Protein AF-A0A2G6PJ19-F1 (afdb_monomer_lite)

Foldseek 3Di:
DKFKWWADDDPFIKIWMWDQDWQKIKIFIDGQLDRGDIDIDGHPGSVVNVVVVVVVVVVVVVVRIDTDDRPPDDDDPAQAEQQLDDDPPVLLVLPDCVLLPQDDDPLLVVCVVLVVVLLCVFQAVVDPDADFDDALVSCQVLLVVVLSYDYPQWDWDFDADPVRTTAKIFTHRPNHTQWIFGWDNDDPVRTIFTAIDGSNADPPDGHDGGYDPVRRNRSVSRSSSHVVVSCSVVSVVSVVVVVVLVVQVVLVVVLVVVVVVLVCVLCPPVPWDWDWDDDSFWIWIWTQDPLDPDQKTKIFTAGSVCNVVCSVQVVVLNVLVVVLSVPAPFDKWKFAPDPFDDWPEEAEDDDDPVQDPDPDPVVVVVLVVLLVQLSVVCVVLVCVLCPPLPWTKYKYQASQGDCPPDVVDDDLCNVFNIWIWTQAPPNMIMTTGHDSVPVVVCSVSVSVSVVSVNVSCVSRPTDMIMDHPDD

pLDDT: mean 84.07, std 13.78, range [38.38, 98.25]

Structure (mmCIF, N/CA/C/O backbone):
data_AF-A0A2G6PJ19-F1
#
_entry.id   AF-A0A2G6PJ19-F1
#
loop_
_atom_site.group_PDB
_atom_site.id
_atom_site.type_symbol
_atom_site.label_atom_id
_atom_site.label_alt_id
_atom_site.label_comp_id
_atom_site.label_asym_id
_atom_site.label_entity_id
_atom_site.label_seq_id
_atom_site.pdbx_PDB_ins_code
_atom_site.Cartn_x
_atom_site.Cartn_y
_atom_site.Cartn_z
_atom_site.occupancy
_atom_site.B_iso_or_equiv
_atom_site.auth_seq_id
_atom_site.auth_comp_id
_atom_site.auth_asym_id
_atom_site.auth_atom_id
_atom_site.pdbx_PDB_model_num
ATOM 1 N N . MET A 1 1 ? 50.486 3.645 -20.791 1.00 79.19 1 MET A N 1
ATOM 2 C CA . MET A 1 1 ? 49.919 3.504 -19.420 1.00 79.19 1 MET A CA 1
ATOM 3 C C . MET A 1 1 ? 48.682 4.381 -19.324 1.00 79.19 1 MET A C 1
ATOM 5 O O . MET A 1 1 ? 48.772 5.512 -19.772 1.00 79.19 1 MET A O 1
ATOM 9 N N . LYS A 1 2 ? 47.572 3.916 -18.738 1.00 85.31 2 LYS A N 1
ATOM 10 C CA . LYS A 1 2 ? 46.384 4.751 -18.492 1.00 85.31 2 LYS A CA 1
ATOM 11 C C . LYS A 1 2 ? 45.758 4.419 -17.139 1.00 85.31 2 LYS A C 1
ATOM 13 O O . LYS A 1 2 ? 45.649 3.243 -16.806 1.00 85.31 2 LYS A O 1
ATOM 18 N N . VAL A 1 3 ? 45.403 5.431 -16.348 1.00 86.50 3 VAL A N 1
ATOM 19 C CA . VAL A 1 3 ? 44.789 5.271 -15.019 1.00 86.50 3 VAL A CA 1
ATOM 20 C C . VAL A 1 3 ? 43.712 6.333 -14.827 1.00 86.50 3 VAL A C 1
ATOM 22 O O . VAL A 1 3 ? 44.008 7.520 -14.947 1.00 86.50 3 VAL A O 1
ATOM 25 N N . TYR A 1 4 ? 42.495 5.906 -14.480 1.00 85.75 4 TYR A N 1
ATOM 26 C CA . TYR A 1 4 ? 41.348 6.766 -14.180 1.00 85.75 4 TYR A CA 1
ATOM 27 C C . TYR A 1 4 ? 40.921 6.591 -12.717 1.00 85.75 4 TYR A C 1
ATOM 29 O O . TYR A 1 4 ? 40.753 5.469 -12.234 1.00 85.75 4 TYR A O 1
ATOM 37 N N . LEU A 1 5 ? 40.759 7.705 -12.004 1.00 88.50 5 LEU A N 1
ATOM 38 C CA . LEU A 1 5 ? 40.429 7.741 -10.584 1.00 88.50 5 LEU A CA 1
ATOM 39 C C . LEU A 1 5 ? 39.272 8.713 -10.300 1.00 88.50 5 LEU A C 1
ATOM 41 O O . LEU A 1 5 ? 39.184 9.776 -10.914 1.00 88.50 5 LEU A O 1
ATOM 45 N N . GLU A 1 6 ? 38.452 8.414 -9.289 1.00 85.69 6 GLU A N 1
ATOM 46 C CA . GLU A 1 6 ? 37.366 9.294 -8.817 1.00 85.69 6 GLU A CA 1
ATOM 47 C C . GLU A 1 6 ? 37.488 9.642 -7.326 1.00 85.69 6 GLU A C 1
ATOM 49 O O . GLU A 1 6 ? 37.951 8.833 -6.522 1.00 85.69 6 GLU A O 1
ATOM 54 N N . SER A 1 7 ? 37.063 10.857 -6.961 1.00 84.31 7 SER A N 1
ATOM 55 C CA . SER A 1 7 ? 37.019 11.358 -5.577 1.00 84.31 7 SER A CA 1
ATOM 56 C C . SER A 1 7 ? 35.871 10.731 -4.778 1.00 84.31 7 SER A C 1
ATOM 58 O O . SER A 1 7 ? 34.736 10.671 -5.258 1.00 84.31 7 SER A O 1
ATOM 60 N N . ARG A 1 8 ? 36.147 10.321 -3.531 1.00 65.69 8 ARG A N 1
ATOM 61 C CA . ARG A 1 8 ? 35.174 9.658 -2.645 1.00 65.69 8 ARG A CA 1
ATOM 62 C C . ARG A 1 8 ? 34.341 10.611 -1.771 1.00 65.69 8 ARG A C 1
ATOM 64 O O . ARG A 1 8 ? 33.246 10.228 -1.374 1.00 65.69 8 ARG A O 1
ATOM 71 N N . ASP A 1 9 ? 34.834 11.825 -1.507 1.00 58.41 9 ASP A N 1
ATOM 72 C CA . ASP A 1 9 ? 34.352 12.680 -0.399 1.00 58.41 9 ASP A CA 1
ATOM 73 C C . ASP A 1 9 ? 33.717 14.018 -0.807 1.00 58.41 9 ASP A C 1
ATOM 75 O O . ASP A 1 9 ? 33.161 14.729 0.030 1.00 58.41 9 ASP A O 1
ATOM 79 N N . SER A 1 10 ? 33.774 14.411 -2.080 1.00 53.72 10 SER A N 1
ATOM 80 C CA . SER A 1 10 ? 33.229 15.703 -2.503 1.00 53.72 10 SER A CA 1
ATOM 81 C C . SER A 1 10 ? 31.766 15.586 -2.946 1.00 53.72 10 SER A C 1
ATOM 83 O O . SER A 1 10 ? 31.412 14.727 -3.752 1.00 53.72 10 SER A O 1
ATOM 85 N N . SER A 1 11 ? 30.914 16.506 -2.472 1.00 51.56 11 SER A N 1
ATOM 86 C CA . SER A 1 11 ? 29.518 16.668 -2.926 1.00 51.56 11 SER A CA 1
ATOM 87 C C . SER A 1 11 ? 29.397 16.827 -4.452 1.00 51.56 11 SER A C 1
ATOM 89 O O . SER A 1 11 ? 28.366 16.489 -5.029 1.00 51.56 11 SER A O 1
ATOM 91 N N . ALA A 1 12 ? 30.477 17.263 -5.109 1.00 53.56 12 ALA A N 1
ATOM 92 C CA . ALA A 1 12 ? 30.710 17.131 -6.542 1.00 53.56 12 ALA A CA 1
ATOM 93 C C . ALA A 1 12 ? 31.689 15.976 -6.815 1.00 53.56 12 ALA A C 1
ATOM 95 O O . ALA A 1 12 ? 32.847 16.030 -6.403 1.00 53.56 12 ALA A O 1
ATOM 96 N N . LYS A 1 13 ? 31.249 14.929 -7.519 1.00 71.81 13 LYS A N 1
ATOM 97 C CA . LYS A 1 13 ? 32.119 13.817 -7.930 1.00 71.81 13 LYS A CA 1
ATOM 98 C C . LYS A 1 13 ? 33.136 14.318 -8.954 1.00 71.81 13 LYS A C 1
ATOM 100 O O . LYS A 1 13 ? 32.747 14.676 -10.060 1.00 71.81 13 LYS A O 1
ATOM 105 N N . ASN A 1 14 ? 34.415 14.349 -8.597 1.00 81.81 14 ASN A N 1
ATOM 106 C CA . ASN A 1 14 ? 35.493 14.761 -9.497 1.00 81.81 14 ASN A CA 1
ATOM 107 C C . ASN A 1 14 ? 36.268 13.541 -9.998 1.00 81.81 14 ASN A C 1
ATOM 109 O O . ASN A 1 14 ? 36.499 12.608 -9.227 1.00 81.81 14 ASN A O 1
ATOM 113 N N . PHE A 1 15 ? 36.698 13.581 -11.257 1.00 86.38 15 PHE A N 1
ATOM 114 C CA . PHE A 1 15 ? 37.569 12.583 -11.865 1.00 86.38 15 PHE A CA 1
ATOM 115 C C . PHE A 1 15 ? 38.965 13.141 -12.132 1.00 86.38 15 PHE A C 1
ATOM 117 O O . PHE A 1 15 ? 39.164 14.348 -12.319 1.00 86.38 15 PHE A O 1
ATOM 124 N N . TRP A 1 16 ? 39.932 12.235 -12.161 1.00 92.12 16 TRP A N 1
ATOM 125 C CA . TRP A 1 16 ? 41.303 12.499 -12.557 1.00 92.12 16 TRP A CA 1
ATOM 126 C C . TRP A 1 16 ? 41.834 11.308 -13.348 1.00 92.12 16 TRP A C 1
ATOM 128 O O . TRP A 1 16 ? 41.719 10.165 -12.918 1.00 92.12 16 TRP A O 1
ATOM 138 N N . GLU A 1 17 ? 42.438 11.577 -14.492 1.00 88.75 17 GLU A N 1
ATOM 139 C CA . GLU A 1 17 ? 42.971 10.587 -15.411 1.00 88.75 17 GLU A CA 1
ATOM 140 C C . GLU A 1 17 ? 44.385 10.980 -15.830 1.00 88.75 17 GLU A C 1
ATOM 142 O O . GLU A 1 17 ? 44.692 12.158 -16.037 1.00 88.75 17 GLU A O 1
ATOM 147 N N . VAL A 1 18 ? 45.241 9.974 -15.969 1.00 92.06 18 VAL A N 1
ATOM 148 C CA . VAL A 1 18 ? 46.538 10.103 -16.623 1.00 92.06 18 VAL A CA 1
ATOM 149 C C . VAL A 1 18 ? 46.669 9.053 -17.707 1.00 92.06 18 VAL A C 1
ATOM 151 O O . VAL A 1 18 ? 46.424 7.872 -17.471 1.00 92.06 18 VAL A O 1
ATOM 154 N N . GLU A 1 19 ? 47.112 9.487 -18.877 1.00 90.12 19 GLU A N 1
ATOM 155 C CA . GLU A 1 19 ? 47.494 8.640 -19.993 1.00 90.12 19 GLU A CA 1
ATOM 156 C C . GLU A 1 19 ? 48.933 8.964 -20.400 1.00 90.12 19 GLU A C 1
ATOM 158 O O . GLU A 1 19 ? 49.345 10.121 -20.418 1.00 90.12 19 GLU A O 1
ATOM 163 N N . VAL A 1 20 ? 49.723 7.935 -20.685 1.00 87.12 20 VAL A N 1
ATOM 164 C CA . VAL A 1 20 ? 51.087 8.050 -21.202 1.00 87.12 20 VAL A CA 1
ATOM 165 C C . VAL A 1 20 ? 51.184 7.219 -22.468 1.00 87.12 20 VAL A C 1
ATOM 167 O O . VAL A 1 20 ? 50.984 5.997 -22.416 1.00 87.12 20 VAL A O 1
ATOM 170 N N . ILE A 1 21 ? 51.521 7.892 -23.567 1.00 84.88 21 ILE A N 1
ATOM 171 C CA . ILE A 1 21 ? 51.775 7.311 -24.886 1.00 84.88 21 ILE A CA 1
ATOM 172 C C . ILE A 1 21 ? 53.183 7.746 -25.306 1.00 84.88 21 ILE A C 1
ATOM 174 O O . ILE A 1 21 ? 53.432 8.921 -25.586 1.00 84.88 21 ILE A O 1
ATOM 178 N N . GLY A 1 22 ? 54.130 6.804 -25.309 1.00 88.81 22 GLY A N 1
ATOM 179 C CA . GLY A 1 22 ? 55.543 7.098 -25.547 1.00 88.81 22 GLY A CA 1
ATOM 180 C C . GLY A 1 22 ? 56.082 8.129 -24.548 1.00 88.81 22 GLY A C 1
ATOM 181 O O . GLY A 1 22 ? 56.040 7.927 -23.338 1.00 88.81 22 GLY A O 1
ATOM 182 N N . ARG A 1 23 ? 56.574 9.268 -25.048 1.00 88.50 23 ARG A N 1
ATOM 183 C CA . ARG A 1 23 ? 57.157 10.350 -24.227 1.00 88.50 23 ARG A CA 1
ATOM 184 C C . ARG A 1 23 ? 56.148 11.404 -23.768 1.00 88.50 23 ARG A C 1
ATOM 186 O O . ARG A 1 23 ? 56.530 12.368 -23.105 1.00 88.50 23 ARG A O 1
ATOM 193 N N . VAL A 1 24 ? 54.881 11.251 -24.140 1.00 78.56 24 VAL A N 1
ATOM 194 C CA . VAL A 1 24 ? 53.836 12.245 -23.895 1.00 78.56 24 VAL A CA 1
ATOM 195 C C . VAL A 1 24 ? 52.924 11.755 -22.779 1.00 78.56 24 VAL A C 1
ATOM 197 O O . VAL A 1 24 ? 52.386 10.652 -22.840 1.00 78.56 24 VAL A O 1
ATOM 200 N N . GLN A 1 25 ? 52.756 12.588 -21.756 1.00 91.69 25 GLN A N 1
ATOM 201 C CA . GLN A 1 25 ? 51.794 12.406 -20.677 1.00 91.69 25 GLN A CA 1
ATOM 202 C C . GLN A 1 25 ? 50.632 13.379 -20.871 1.00 91.69 25 GLN A C 1
ATOM 204 O O . GLN A 1 25 ? 50.840 14.591 -20.936 1.00 91.69 25 GLN A O 1
ATOM 209 N N . THR A 1 26 ? 49.416 12.857 -20.858 1.00 88.38 26 THR A N 1
ATOM 210 C CA . THR A 1 26 ? 48.174 13.624 -20.887 1.00 88.38 26 THR A CA 1
ATOM 211 C C . THR A 1 26 ? 47.462 13.455 -19.552 1.00 88.38 26 THR A C 1
ATOM 213 O O . THR A 1 26 ? 47.212 12.340 -19.099 1.00 88.38 26 THR A O 1
ATOM 216 N N . LEU A 1 27 ? 47.169 14.568 -18.885 1.00 90.75 27 LEU A N 1
ATOM 217 C CA . LEU A 1 27 ? 46.392 14.611 -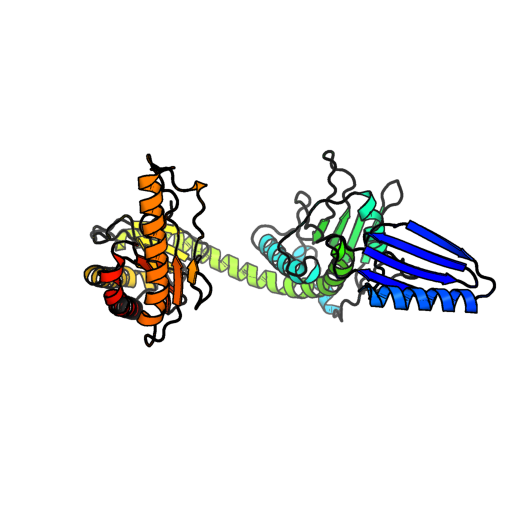17.651 1.00 90.75 27 LEU A CA 1
ATOM 218 C C . LEU A 1 27 ? 45.018 15.191 -17.941 1.00 90.75 27 LEU A C 1
ATOM 220 O O . LEU A 1 27 ? 44.934 16.308 -18.447 1.00 90.75 27 LEU A O 1
ATOM 224 N N . ARG A 1 28 ? 43.960 14.496 -17.534 1.00 89.12 28 ARG A N 1
ATOM 225 C CA . ARG A 1 28 ? 42.586 14.977 -17.663 1.00 89.12 28 ARG A CA 1
ATOM 226 C C . ARG A 1 28 ? 41.912 15.016 -16.304 1.00 89.12 28 ARG A C 1
ATOM 228 O O . ARG A 1 28 ? 42.055 14.099 -15.504 1.00 89.12 28 ARG A O 1
ATOM 235 N N . TYR A 1 29 ? 41.230 16.107 -15.988 1.00 88.19 29 TYR A N 1
ATOM 236 C CA . TYR A 1 29 ? 40.578 16.253 -14.689 1.00 88.19 29 TYR A CA 1
ATOM 237 C C . TYR A 1 29 ? 39.377 17.185 -14.755 1.00 88.19 29 TYR A C 1
ATOM 239 O O . TYR A 1 29 ? 39.366 18.169 -15.494 1.00 88.19 29 TYR A O 1
ATOM 247 N N . GLY A 1 30 ? 38.363 16.903 -13.948 1.00 81.69 30 GLY A N 1
ATOM 248 C CA . GLY A 1 30 ? 37.134 17.685 -13.940 1.00 81.69 30 GLY A CA 1
ATOM 249 C C . GLY A 1 30 ? 36.040 17.034 -13.113 1.00 81.69 30 GLY A C 1
ATOM 250 O O . GLY A 1 30 ? 36.296 16.125 -12.329 1.00 81.69 30 GLY A O 1
ATOM 251 N N . MET A 1 31 ? 34.809 17.501 -13.294 1.00 74.94 31 MET A N 1
ATOM 252 C CA . MET A 1 31 ? 33.636 16.840 -12.730 1.00 74.94 31 MET A CA 1
ATOM 253 C C . MET A 1 31 ? 33.357 15.550 -13.514 1.00 74.94 31 MET A C 1
ATOM 255 O O . MET A 1 31 ? 33.387 15.562 -14.744 1.00 74.94 31 MET A O 1
ATOM 259 N N . ALA A 1 32 ? 33.129 14.439 -12.814 1.00 64.31 32 ALA A N 1
ATOM 260 C CA . ALA A 1 32 ? 32.882 13.130 -13.414 1.00 64.31 32 ALA A CA 1
ATOM 261 C C . ALA A 1 32 ? 31.657 13.192 -14.343 1.00 64.31 32 ALA A C 1
ATOM 263 O O . ALA A 1 32 ? 30.590 13.658 -13.938 1.00 64.31 32 ALA A O 1
ATOM 264 N N . GLY A 1 33 ? 31.818 12.740 -15.591 1.00 55.84 33 GLY A N 1
ATOM 265 C CA . GLY A 1 33 ? 30.779 12.815 -16.628 1.00 55.84 33 GLY A CA 1
ATOM 266 C C . GLY A 1 33 ? 30.785 14.089 -17.491 1.00 55.84 33 GLY A C 1
ATOM 267 O O . GLY A 1 33 ? 29.838 14.297 -18.248 1.00 55.84 33 GLY A O 1
ATOM 268 N N . CYS A 1 34 ? 31.817 14.933 -17.391 1.00 60.91 34 CYS A N 1
ATOM 269 C CA . CYS A 1 34 ? 32.097 16.046 -18.308 1.00 60.91 34 CYS A CA 1
ATOM 270 C C . CYS A 1 34 ? 33.432 15.814 -19.042 1.00 60.91 34 CYS A C 1
ATOM 272 O O . CYS A 1 34 ? 34.269 15.060 -18.556 1.00 60.91 34 CYS A O 1
ATOM 274 N N . GLU A 1 35 ? 33.679 16.515 -20.157 1.00 62.06 35 GLU A N 1
ATOM 275 C CA . GLU A 1 35 ? 34.954 16.418 -20.902 1.00 62.06 35 GLU A CA 1
ATOM 276 C C . GLU A 1 35 ? 36.184 16.754 -20.036 1.00 62.06 35 GLU A C 1
ATOM 278 O O . GLU A 1 35 ? 37.251 16.163 -20.198 1.00 62.06 35 GLU A O 1
ATOM 283 N N . GLY A 1 36 ? 36.015 17.643 -19.051 1.00 79.44 36 GLY A N 1
ATOM 284 C CA . GLY A 1 36 ? 37.073 18.052 -18.129 1.00 79.44 36 GLY A CA 1
ATOM 285 C C . GLY A 1 36 ? 38.063 19.036 -18.756 1.00 79.44 36 GLY A C 1
ATOM 286 O O . GLY A 1 36 ? 37.783 19.682 -19.760 1.00 79.44 36 GLY A O 1
ATOM 287 N N . ARG A 1 37 ? 39.215 19.211 -18.106 1.00 75.81 37 ARG A N 1
ATOM 288 C CA . ARG A 1 37 ? 40.353 19.987 -18.613 1.00 75.81 37 ARG A CA 1
ATOM 289 C C . ARG A 1 37 ? 41.515 19.051 -18.878 1.00 75.81 37 ARG A C 1
ATOM 291 O O . ARG A 1 37 ? 41.789 18.178 -18.057 1.00 75.81 37 ARG A O 1
ATOM 298 N N . GLU A 1 38 ? 42.213 19.292 -19.977 1.00 89.44 38 GLU A N 1
ATOM 299 C CA . GLU A 1 38 ? 43.372 18.512 -20.391 1.00 89.44 38 GLU A CA 1
ATOM 300 C C . GLU A 1 38 ? 44.673 19.301 -20.202 1.00 89.44 38 GLU A C 1
ATOM 302 O O . GLU A 1 38 ? 44.732 20.517 -20.406 1.00 89.44 38 GLU A O 1
ATOM 307 N N . LYS A 1 39 ? 45.734 18.601 -19.801 1.00 88.88 39 LYS A N 1
ATOM 308 C CA . LYS A 1 39 ? 47.094 19.122 -19.753 1.00 88.88 39 LYS A CA 1
ATOM 309 C C . LYS A 1 39 ? 48.066 18.089 -20.301 1.00 88.88 39 LYS A C 1
ATOM 311 O O . LYS A 1 39 ? 48.255 17.036 -19.699 1.00 88.88 39 LYS A O 1
ATOM 316 N N . VAL A 1 40 ? 48.738 18.447 -21.386 1.00 91.44 40 VAL A N 1
ATOM 317 C CA . VAL A 1 40 ? 49.755 17.614 -22.030 1.00 91.44 40 VAL A CA 1
ATOM 318 C C . VAL A 1 40 ? 51.149 18.046 -21.576 1.00 91.44 40 VAL A C 1
ATOM 320 O O . VAL A 1 40 ? 51.426 19.239 -21.417 1.00 91.44 40 VAL A O 1
ATOM 323 N N . LYS A 1 41 ? 52.032 17.078 -21.335 1.00 89.31 41 LYS A N 1
ATOM 324 C CA . LYS A 1 41 ? 53.436 17.292 -20.985 1.00 89.31 41 LYS A CA 1
ATOM 325 C C . LYS A 1 41 ? 54.315 16.254 -21.674 1.00 89.31 41 LYS A C 1
ATOM 327 O O . LYS A 1 41 ? 54.100 15.057 -21.521 1.00 89.31 41 LYS A O 1
ATOM 332 N N . GLU A 1 42 ? 55.336 16.722 -22.375 1.00 90.06 42 GLU A N 1
ATOM 333 C CA . GLU A 1 42 ? 56.330 15.874 -23.031 1.00 90.06 42 GLU A CA 1
ATOM 334 C C . GLU A 1 42 ? 57.578 15.702 -22.150 1.00 90.06 42 GLU A C 1
ATOM 336 O O . GLU A 1 42 ? 57.948 16.600 -21.385 1.00 90.06 42 GLU A O 1
ATOM 341 N N . PHE A 1 43 ? 58.200 14.526 -22.225 1.00 90.88 43 PHE A N 1
ATOM 342 C CA . PHE A 1 43 ? 59.366 14.130 -21.437 1.00 90.88 43 PHE A CA 1
ATOM 343 C C . PHE A 1 43 ? 60.528 13.688 -22.335 1.00 90.88 43 PHE A C 1
ATOM 345 O O . PHE A 1 43 ? 60.360 13.367 -23.507 1.00 90.88 43 PHE A O 1
ATOM 352 N N . GLU A 1 44 ? 61.731 13.639 -21.763 1.00 79.81 44 GLU A N 1
ATOM 353 C CA . GLU A 1 44 ? 62.950 13.246 -22.484 1.00 79.81 44 GLU A CA 1
ATOM 354 C C . GLU A 1 44 ? 62.955 11.758 -22.880 1.00 79.81 44 GLU A C 1
ATOM 356 O O . GLU A 1 44 ? 63.544 11.386 -23.895 1.00 79.81 44 GLU A O 1
ATOM 361 N N . SER A 1 45 ? 62.260 10.908 -22.116 1.00 84.56 45 SER A N 1
ATOM 362 C CA . SER A 1 45 ? 62.096 9.482 -22.407 1.00 84.56 45 SER A CA 1
ATOM 363 C C . SER A 1 45 ? 60.740 8.956 -21.925 1.00 84.56 45 SER A C 1
ATOM 365 O O . SER A 1 45 ? 60.064 9.583 -21.104 1.00 84.56 45 SER A O 1
ATOM 367 N N . GLU A 1 46 ? 60.335 7.797 -22.444 1.00 87.00 46 GLU A N 1
ATOM 368 C CA . GLU A 1 46 ? 59.094 7.122 -22.044 1.00 87.00 46 GLU A CA 1
ATOM 369 C C . GLU A 1 46 ? 59.154 6.678 -20.577 1.00 87.00 46 GLU A C 1
ATOM 371 O O . GLU A 1 46 ? 58.208 6.886 -19.818 1.00 87.00 46 GLU A O 1
ATOM 376 N N . GLU A 1 47 ? 60.305 6.180 -20.124 1.00 86.62 47 GLU A N 1
ATOM 377 C CA . GLU A 1 47 ? 60.519 5.781 -18.731 1.00 86.62 47 GLU A CA 1
ATOM 378 C C . GLU A 1 47 ? 60.363 6.971 -17.773 1.00 86.62 47 GLU A C 1
ATOM 380 O O . GLU A 1 47 ? 59.815 6.830 -16.676 1.00 86.62 47 GLU A O 1
ATOM 385 N N . ALA A 1 48 ? 60.803 8.164 -18.188 1.00 84.19 48 ALA A N 1
ATOM 386 C CA . ALA A 1 48 ? 60.618 9.387 -17.415 1.00 84.19 48 ALA A CA 1
ATOM 387 C C . ALA A 1 48 ? 59.135 9.798 -17.325 1.00 84.19 48 ALA A C 1
ATOM 389 O O . ALA A 1 48 ? 58.686 10.219 -16.254 1.00 84.19 48 ALA A O 1
ATOM 390 N N . ALA A 1 49 ? 58.368 9.638 -18.410 1.00 86.62 49 ALA A N 1
ATOM 391 C CA . ALA A 1 49 ? 56.935 9.935 -18.445 1.00 86.62 49 ALA A CA 1
ATOM 392 C C . ALA A 1 49 ? 56.120 8.975 -17.558 1.00 86.62 49 ALA A C 1
ATOM 394 O O . ALA A 1 49 ? 55.261 9.419 -16.788 1.00 86.62 49 ALA A O 1
ATOM 395 N N . VAL A 1 50 ? 56.429 7.674 -17.611 1.00 88.62 50 VAL A N 1
ATOM 396 C CA . VAL A 1 50 ? 55.788 6.641 -16.779 1.00 88.62 50 VAL A CA 1
ATOM 397 C C . VAL A 1 50 ? 56.089 6.869 -15.298 1.00 88.62 50 VAL A C 1
ATOM 399 O O . VAL A 1 50 ? 55.167 6.911 -14.484 1.00 88.62 50 VAL A O 1
ATOM 402 N N . LYS A 1 51 ? 57.352 7.129 -14.936 1.00 90.38 51 LYS A N 1
ATOM 403 C CA . LYS A 1 51 ? 57.745 7.372 -13.538 1.00 90.38 51 LYS A CA 1
ATOM 404 C C . LYS A 1 51 ? 57.060 8.606 -12.935 1.00 90.38 51 LYS A C 1
ATOM 406 O O . LYS A 1 51 ? 56.696 8.605 -11.756 1.00 90.38 51 LYS A O 1
ATOM 411 N N . ASP A 1 52 ? 56.871 9.669 -13.721 1.00 90.44 52 ASP A N 1
ATOM 412 C CA . ASP A 1 52 ? 56.112 10.847 -13.279 1.00 90.44 52 ASP A CA 1
ATOM 413 C C . ASP A 1 52 ? 54.612 10.533 -13.134 1.00 90.44 52 ASP A C 1
ATOM 415 O O . ASP A 1 52 ? 53.997 10.948 -12.148 1.00 90.44 52 ASP A O 1
ATOM 419 N N . ALA A 1 53 ? 54.034 9.754 -14.056 1.00 88.81 53 ALA A N 1
ATOM 420 C CA . ALA A 1 53 ? 52.633 9.338 -13.994 1.00 88.81 53 ALA A CA 1
ATOM 421 C C . ALA A 1 53 ? 52.343 8.480 -12.752 1.00 88.81 53 ALA A C 1
ATOM 423 O O . ALA A 1 53 ? 51.414 8.779 -12.001 1.00 88.81 53 ALA A O 1
ATOM 424 N N . GLU A 1 54 ? 53.176 7.480 -12.461 1.00 91.38 54 GLU A N 1
ATOM 425 C CA . GLU A 1 54 ? 53.052 6.629 -11.270 1.00 91.38 54 GLU A CA 1
ATOM 426 C C . GLU A 1 54 ? 53.140 7.434 -9.969 1.00 91.38 54 GLU A C 1
ATOM 428 O O . GLU A 1 54 ? 52.339 7.241 -9.048 1.00 91.38 54 GLU A O 1
ATOM 433 N N . LYS A 1 55 ? 54.062 8.406 -9.903 1.00 92.00 55 LYS A N 1
ATOM 434 C CA . LYS A 1 55 ? 54.183 9.310 -8.751 1.00 92.00 55 LYS A CA 1
ATOM 435 C C . LYS A 1 55 ? 52.895 10.106 -8.524 1.00 92.00 55 LYS A C 1
ATOM 437 O O . LYS A 1 55 ? 52.479 10.278 -7.375 1.00 92.00 55 LYS A O 1
ATOM 442 N N . ARG A 1 56 ? 52.262 10.591 -9.597 1.00 90.38 56 ARG A N 1
ATOM 443 C CA . ARG A 1 56 ? 50.994 11.338 -9.533 1.00 90.38 56 ARG A CA 1
ATOM 444 C C . ARG A 1 56 ? 49.827 10.451 -9.119 1.00 90.38 56 ARG A C 1
ATOM 446 O O . ARG A 1 56 ? 49.060 10.859 -8.252 1.00 90.38 56 ARG A O 1
ATOM 453 N N . VAL A 1 57 ? 49.739 9.236 -9.656 1.00 91.56 57 VAL A N 1
ATOM 454 C CA . VAL A 1 57 ? 48.728 8.241 -9.261 1.00 91.56 57 VAL A CA 1
ATOM 455 C C . VAL A 1 57 ? 48.839 7.935 -7.766 1.00 91.56 57 VAL A C 1
ATOM 457 O O . VAL A 1 57 ? 47.850 8.008 -7.038 1.00 91.56 57 VAL A O 1
ATOM 460 N N . ALA A 1 58 ? 50.052 7.677 -7.271 1.00 89.56 58 ALA A N 1
ATOM 461 C CA . ALA A 1 58 ? 50.286 7.406 -5.855 1.00 89.56 58 ALA A CA 1
ATOM 462 C C . ALA A 1 58 ? 49.968 8.608 -4.947 1.00 89.56 58 ALA A C 1
ATOM 464 O O . ALA A 1 58 ? 49.612 8.427 -3.783 1.00 89.56 58 ALA A O 1
ATOM 465 N N . ALA A 1 59 ? 50.119 9.841 -5.440 1.00 90.00 59 ALA A N 1
ATOM 466 C CA . ALA A 1 59 ? 49.690 11.038 -4.720 1.00 90.00 59 ALA A CA 1
ATOM 467 C C . ALA A 1 59 ? 48.157 11.151 -4.684 1.00 90.00 59 ALA A C 1
ATOM 469 O O . ALA A 1 59 ? 47.590 11.316 -3.609 1.00 90.00 59 ALA A O 1
ATOM 470 N N . LYS A 1 60 ? 47.478 10.957 -5.821 1.00 89.62 60 LYS A N 1
ATOM 471 C CA . LYS A 1 60 ? 46.012 11.039 -5.913 1.00 89.62 60 LYS A CA 1
ATOM 472 C C . LYS A 1 60 ? 45.300 9.975 -5.083 1.00 89.62 60 LYS A C 1
ATOM 474 O O . LYS A 1 60 ? 44.338 10.296 -4.391 1.00 89.62 60 LYS A O 1
ATOM 479 N N . ARG A 1 61 ? 45.820 8.745 -5.050 1.00 89.88 61 ARG A N 1
ATOM 480 C CA . ARG A 1 61 ? 45.299 7.688 -4.166 1.00 89.88 61 ARG A CA 1
ATOM 481 C C . ARG A 1 61 ? 45.415 8.048 -2.680 1.00 89.88 61 ARG A C 1
ATOM 483 O O . ARG A 1 61 ? 44.514 7.745 -1.907 1.00 89.88 61 ARG A O 1
ATOM 490 N N . ARG A 1 62 ? 46.486 8.746 -2.278 1.00 88.12 62 ARG A N 1
ATOM 491 C CA . ARG A 1 62 ? 46.643 9.260 -0.902 1.00 88.12 62 ARG A CA 1
ATOM 492 C C . ARG A 1 62 ? 45.684 10.407 -0.578 1.00 88.12 62 ARG A C 1
ATOM 494 O O . ARG A 1 62 ? 45.290 10.542 0.570 1.00 88.12 62 ARG A O 1
ATOM 501 N N . GLU A 1 63 ? 45.284 11.188 -1.579 1.00 83.69 63 GLU A N 1
ATOM 502 C CA . GLU A 1 63 ? 44.257 12.237 -1.472 1.00 83.69 63 GLU A CA 1
ATOM 503 C C . GLU A 1 63 ? 42.817 11.680 -1.465 1.00 83.69 63 GLU A C 1
ATOM 505 O O . GLU A 1 63 ? 41.864 12.453 -1.499 1.00 83.69 63 GLU A O 1
ATOM 510 N N . GLY A 1 64 ? 42.640 10.353 -1.427 1.00 82.81 64 GLY A N 1
ATOM 511 C CA . GLY A 1 64 ? 41.326 9.712 -1.325 1.00 82.81 64 GLY A CA 1
ATOM 512 C C . GLY A 1 64 ? 40.656 9.392 -2.664 1.00 82.81 64 GLY A C 1
ATOM 513 O O . GLY A 1 64 ? 39.478 9.036 -2.676 1.00 82.81 64 GLY A O 1
ATOM 514 N N . TYR A 1 65 ? 41.380 9.489 -3.784 1.00 86.44 65 TYR A N 1
ATOM 515 C CA . TYR A 1 65 ? 40.883 9.022 -5.079 1.00 86.44 65 TYR A CA 1
ATOM 516 C C . TYR A 1 65 ? 41.002 7.498 -5.198 1.00 86.44 65 TYR A C 1
ATOM 518 O O . TYR A 1 65 ? 42.024 6.915 -4.832 1.00 86.44 65 TYR A O 1
ATOM 526 N N . THR A 1 66 ? 39.985 6.849 -5.757 1.00 83.56 66 THR A N 1
ATOM 527 C CA . THR A 1 66 ? 39.956 5.391 -5.954 1.00 83.56 66 THR A CA 1
ATOM 528 C C . THR A 1 66 ? 39.913 5.029 -7.428 1.00 83.56 66 THR A C 1
ATOM 530 O O . THR A 1 66 ? 39.326 5.766 -8.218 1.00 83.56 66 THR A O 1
ATOM 533 N N . ASP A 1 67 ? 40.501 3.885 -7.784 1.00 81.31 67 ASP A N 1
ATOM 534 C CA . ASP A 1 67 ? 40.427 3.334 -9.137 1.00 81.31 67 ASP A CA 1
ATOM 535 C C . ASP A 1 67 ? 38.967 3.132 -9.563 1.00 81.31 67 ASP A C 1
ATOM 537 O O . ASP A 1 67 ? 38.165 2.544 -8.833 1.00 81.31 67 ASP A O 1
ATOM 541 N N . ALA A 1 68 ? 38.627 3.656 -10.738 1.00 72.44 68 ALA A N 1
ATOM 542 C CA . ALA A 1 68 ? 37.291 3.602 -11.314 1.00 72.44 68 ALA A CA 1
ATOM 543 C C . ALA A 1 68 ? 37.373 3.289 -12.814 1.00 72.44 68 ALA A C 1
ATOM 545 O O . ALA A 1 68 ? 38.434 3.386 -13.430 1.00 72.44 68 ALA A O 1
ATOM 546 N N . VAL A 1 69 ? 36.244 2.908 -13.407 1.00 62.47 69 VAL A N 1
ATOM 547 C CA . VAL A 1 69 ? 36.138 2.688 -14.854 1.00 62.47 69 VAL A CA 1
ATOM 548 C C . VAL A 1 69 ? 35.650 3.983 -15.492 1.00 62.47 69 VAL A C 1
ATOM 550 O O . VAL A 1 69 ? 34.600 4.496 -15.105 1.00 62.47 69 VAL A O 1
ATOM 553 N N . ASN A 1 70 ? 36.395 4.512 -16.463 1.00 58.41 70 ASN A N 1
ATOM 554 C CA . ASN A 1 70 ? 35.952 5.664 -17.240 1.00 58.41 70 ASN A CA 1
ATOM 555 C C . ASN A 1 70 ? 34.781 5.247 -18.148 1.00 58.41 70 ASN A C 1
ATOM 557 O O . ASN A 1 70 ? 34.972 4.603 -19.174 1.00 58.41 70 ASN A O 1
ATOM 561 N N . LEU A 1 71 ? 33.558 5.631 -17.779 1.00 51.12 71 LEU A N 1
ATOM 562 C CA . LEU A 1 71 ? 32.337 5.321 -18.537 1.00 51.12 71 LEU A CA 1
ATOM 563 C C . LEU A 1 71 ? 32.156 6.184 -19.807 1.00 51.12 71 LEU A C 1
ATOM 565 O O . LEU A 1 71 ? 31.138 6.047 -20.482 1.00 51.12 71 LEU A O 1
ATOM 569 N N . MET A 1 72 ? 33.100 7.088 -20.112 1.00 44.75 72 MET A N 1
ATOM 570 C CA . MET A 1 72 ? 33.124 7.923 -21.324 1.00 44.75 72 MET A CA 1
ATOM 571 C C . MET A 1 72 ? 34.191 7.496 -22.345 1.00 44.75 72 MET A C 1
ATOM 573 O O . MET A 1 72 ? 34.294 8.129 -23.393 1.00 44.75 72 MET A O 1
ATOM 577 N N . GLU A 1 73 ? 35.002 6.470 -22.066 1.00 43.97 73 GLU A N 1
ATOM 578 C CA . GLU A 1 73 ? 35.861 5.885 -23.101 1.00 43.97 73 GLU A CA 1
ATOM 579 C C . GLU A 1 73 ? 35.014 5.069 -24.082 1.00 43.97 73 GLU A C 1
ATOM 581 O O . GLU A 1 73 ? 34.202 4.236 -23.672 1.00 43.97 73 GLU A O 1
ATOM 586 N N . GLU A 1 74 ? 35.207 5.301 -25.382 1.00 39.06 74 GLU A N 1
ATOM 587 C CA . GLU A 1 74 ? 34.702 4.378 -26.392 1.00 39.06 74 GLU A CA 1
ATOM 588 C C . GLU A 1 74 ? 35.371 3.011 -26.181 1.00 39.06 74 GLU A C 1
ATOM 590 O O . GLU A 1 74 ? 36.604 2.942 -26.165 1.00 39.06 74 GLU A O 1
ATOM 595 N N . PRO A 1 75 ? 34.610 1.911 -26.026 1.00 40.69 75 PRO A N 1
ATOM 596 C CA . PRO A 1 75 ? 35.196 0.596 -26.188 1.00 40.69 75 PRO A CA 1
ATOM 597 C C . PRO A 1 75 ? 35.680 0.487 -27.635 1.00 40.69 75 PRO A C 1
ATOM 599 O O . PRO A 1 75 ? 34.971 0.891 -28.561 1.00 40.69 75 PRO A O 1
ATOM 602 N N . ASP A 1 76 ? 36.894 -0.036 -27.785 1.00 38.38 76 ASP A N 1
ATOM 603 C CA . ASP A 1 76 ? 37.546 -0.365 -29.051 1.00 38.38 76 ASP A CA 1
ATOM 604 C C . ASP A 1 76 ? 36.507 -0.878 -30.065 1.00 38.38 76 ASP A C 1
ATOM 606 O O . ASP A 1 76 ? 35.718 -1.768 -29.740 1.00 38.38 76 ASP A O 1
ATOM 610 N N . GLY A 1 77 ? 36.433 -0.227 -31.231 1.00 40.69 77 GLY A N 1
ATOM 611 C CA . GLY A 1 77 ? 35.260 -0.114 -32.113 1.00 40.69 77 GLY A CA 1
ATOM 612 C C . GLY A 1 77 ? 34.707 -1.406 -32.732 1.00 40.69 77 GLY A C 1
ATOM 613 O O . GLY A 1 77 ? 34.641 -1.533 -33.954 1.00 40.69 77 GLY A O 1
ATOM 614 N N . GLY A 1 78 ? 34.246 -2.342 -31.905 1.00 46.47 78 GLY A N 1
ATOM 615 C CA . GLY A 1 78 ? 33.539 -3.560 -32.283 1.00 46.47 78 GLY A CA 1
ATOM 616 C C . GLY A 1 78 ? 32.149 -3.633 -31.647 1.00 46.47 78 GLY A C 1
ATOM 617 O O . GLY A 1 78 ? 31.917 -3.135 -30.546 1.00 46.47 78 GLY A O 1
ATOM 618 N N . ALA A 1 79 ? 31.204 -4.263 -32.346 1.00 58.75 79 ALA A N 1
ATOM 619 C CA . ALA A 1 79 ? 29.890 -4.574 -31.791 1.00 58.75 79 ALA A CA 1
ATOM 620 C C . ALA A 1 79 ? 30.040 -5.438 -30.524 1.00 58.75 79 ALA A C 1
ATOM 622 O O . ALA A 1 79 ? 30.676 -6.493 -30.566 1.00 58.75 79 ALA A O 1
ATOM 623 N N . SER A 1 80 ? 29.459 -5.015 -29.397 1.00 74.88 80 SER A N 1
ATOM 624 C CA . SER A 1 80 ? 29.479 -5.806 -28.161 1.00 74.88 80 SER A CA 1
ATOM 625 C C . SER A 1 80 ? 28.199 -6.629 -28.053 1.00 74.88 80 SER A C 1
ATOM 627 O O . SER A 1 80 ? 27.095 -6.081 -28.030 1.00 74.88 80 SER A O 1
ATOM 629 N N . THR A 1 81 ? 28.325 -7.949 -27.969 1.00 83.50 81 THR A N 1
ATOM 630 C CA . THR A 1 81 ? 27.167 -8.830 -27.764 1.00 83.50 81 THR A CA 1
ATOM 631 C C . THR A 1 81 ? 26.727 -8.775 -26.302 1.00 83.50 81 THR A C 1
ATOM 633 O O . THR A 1 81 ? 27.551 -8.962 -25.407 1.00 83.50 81 THR A O 1
ATOM 636 N N . ILE A 1 82 ? 25.440 -8.530 -26.052 1.00 85.50 82 ILE A N 1
ATOM 637 C CA . ILE A 1 82 ? 24.856 -8.610 -24.710 1.00 85.50 82 ILE A CA 1
ATOM 638 C C . ILE A 1 82 ? 24.654 -10.083 -24.356 1.00 85.50 82 ILE A C 1
ATOM 640 O O . ILE A 1 82 ? 24.023 -10.833 -25.101 1.00 85.50 82 ILE A O 1
ATOM 644 N N . ASP A 1 83 ? 25.154 -10.493 -23.192 1.00 84.75 83 ASP A N 1
ATOM 645 C CA . ASP A 1 83 ? 24.847 -11.808 -22.633 1.00 84.75 83 ASP A CA 1
ATOM 646 C C . ASP A 1 83 ? 23.401 -11.831 -22.116 1.00 84.75 83 ASP A C 1
ATOM 648 O O . ASP A 1 83 ? 23.098 -11.310 -21.042 1.00 84.75 83 ASP A O 1
ATOM 652 N N . CYS A 1 84 ? 22.495 -12.401 -22.911 1.00 76.00 84 CYS A N 1
ATOM 653 C CA . CYS A 1 84 ? 21.078 -12.547 -22.571 1.00 76.00 84 CYS A CA 1
ATOM 654 C C . CYS A 1 84 ? 20.747 -13.886 -21.882 1.00 76.00 84 CYS A C 1
ATOM 656 O O . CYS A 1 84 ? 19.574 -14.169 -21.624 1.00 76.00 84 CYS A O 1
ATOM 658 N N . GLY A 1 85 ? 21.751 -14.730 -21.607 1.00 68.75 85 GLY A N 1
ATOM 659 C CA . GLY A 1 85 ? 21.539 -16.126 -21.226 1.00 68.75 85 GLY A CA 1
ATOM 660 C C . GLY A 1 85 ? 20.929 -16.981 -22.356 1.00 68.75 85 GLY A C 1
ATOM 661 O O . GLY A 1 85 ? 20.598 -16.478 -23.432 1.00 68.75 85 GLY A O 1
ATOM 662 N N . PRO A 1 86 ? 20.786 -18.305 -22.156 1.00 63.38 86 PRO A N 1
ATOM 663 C CA . PRO A 1 86 ? 20.243 -19.193 -23.176 1.00 63.38 86 PRO A CA 1
ATOM 664 C C . PRO A 1 86 ? 18.738 -18.969 -23.334 1.00 63.38 86 PRO A C 1
ATOM 666 O O . PRO A 1 86 ? 17.961 -19.173 -22.400 1.00 63.38 86 PRO A O 1
ATOM 669 N N . ILE A 1 87 ? 18.323 -18.607 -24.545 1.00 67.00 87 ILE A N 1
ATOM 670 C CA . ILE A 1 87 ? 16.913 -18.524 -24.921 1.00 67.00 87 ILE A CA 1
ATOM 671 C C . ILE A 1 87 ? 16.639 -19.710 -25.839 1.00 67.00 87 ILE A C 1
ATOM 673 O O . ILE A 1 87 ? 17.137 -19.731 -26.965 1.00 67.00 87 ILE A O 1
ATOM 677 N N . PRO A 1 88 ? 15.909 -20.732 -25.364 1.00 64.19 88 PRO A N 1
ATOM 678 C CA . PRO A 1 88 ? 15.600 -21.894 -26.181 1.00 64.19 88 PRO A CA 1
ATOM 679 C C . PRO A 1 88 ? 14.832 -21.460 -27.439 1.00 64.19 88 PRO A C 1
ATOM 681 O O . PRO A 1 88 ? 13.865 -20.700 -27.347 1.00 64.19 88 PRO A O 1
ATOM 684 N N . GLY A 1 89 ? 15.287 -21.891 -28.620 1.00 66.25 89 GLY A N 1
ATOM 685 C CA . GLY A 1 89 ? 14.731 -21.445 -29.905 1.00 66.25 89 GLY A CA 1
ATOM 686 C C . GLY A 1 89 ? 13.240 -21.765 -30.081 1.00 66.25 89 GLY A C 1
ATOM 687 O O . GLY A 1 89 ? 12.529 -21.031 -30.760 1.00 66.25 89 GLY A O 1
ATOM 688 N N . ASP A 1 90 ? 12.739 -22.795 -29.399 1.00 75.62 90 ASP A N 1
ATOM 689 C CA . ASP A 1 90 ? 11.317 -23.143 -29.295 1.00 75.62 90 ASP A CA 1
ATOM 690 C C . ASP A 1 90 ? 10.485 -22.057 -28.596 1.00 75.62 90 ASP A C 1
ATOM 692 O O . ASP A 1 90 ? 9.322 -21.848 -28.942 1.00 75.62 90 ASP A O 1
ATOM 696 N N . LYS A 1 91 ? 11.076 -21.294 -27.669 1.00 81.81 91 LYS A N 1
ATOM 697 C CA . LYS A 1 91 ? 10.378 -20.219 -26.950 1.00 81.81 91 LYS A CA 1
ATOM 698 C C . LYS A 1 91 ? 10.245 -18.929 -27.756 1.00 81.81 91 LYS A C 1
ATOM 700 O O . LYS A 1 91 ? 9.358 -18.128 -27.466 1.00 81.81 91 LYS A O 1
ATOM 705 N N . LEU A 1 92 ? 11.050 -18.737 -28.804 1.00 82.50 92 LEU A N 1
ATOM 706 C CA . LEU A 1 92 ? 10.872 -17.611 -29.729 1.00 82.50 92 LEU A CA 1
ATOM 707 C C . LEU A 1 92 ? 9.564 -17.728 -30.528 1.00 82.50 92 LEU A C 1
ATOM 709 O O . LEU A 1 92 ? 9.002 -16.712 -30.930 1.00 82.50 92 LEU A O 1
ATOM 713 N N . ALA A 1 93 ? 9.010 -18.936 -30.686 1.00 85.56 93 ALA A N 1
ATOM 714 C CA . ALA A 1 93 ? 7.709 -19.144 -31.325 1.00 85.56 93 ALA A CA 1
ATOM 715 C C . ALA A 1 93 ? 6.531 -18.541 -30.531 1.00 85.56 93 ALA A C 1
ATOM 717 O O . ALA A 1 93 ? 5.439 -18.380 -31.073 1.00 85.56 93 ALA A O 1
ATOM 718 N N . LEU A 1 94 ? 6.732 -18.171 -29.258 1.00 86.38 94 LEU A N 1
ATOM 719 C CA . LEU A 1 94 ? 5.714 -17.497 -28.446 1.00 86.38 94 LEU A CA 1
ATOM 720 C C . LEU A 1 94 ? 5.439 -16.058 -28.917 1.00 86.38 94 LEU A C 1
ATOM 722 O O . LEU A 1 94 ? 4.362 -15.520 -28.646 1.00 86.38 94 LEU A O 1
ATOM 726 N N . PHE A 1 95 ? 6.381 -15.433 -29.627 1.00 89.31 95 PHE A N 1
ATOM 727 C CA . PHE A 1 95 ? 6.238 -14.082 -30.169 1.00 89.31 95 PHE A CA 1
ATOM 728 C C . PHE A 1 95 ? 5.397 -14.130 -31.446 1.00 89.31 95 PHE A C 1
ATOM 730 O O . PHE A 1 95 ? 5.911 -14.260 -32.556 1.00 89.31 95 PHE A O 1
ATOM 737 N N . THR A 1 96 ? 4.082 -14.052 -31.253 1.00 90.00 96 THR A N 1
ATOM 738 C CA . THR A 1 96 ? 3.057 -14.041 -32.305 1.00 90.00 96 THR A CA 1
ATOM 739 C C . THR A 1 96 ? 2.318 -12.702 -32.312 1.00 90.00 96 THR A C 1
ATOM 741 O O . THR A 1 96 ? 2.204 -12.071 -31.252 1.00 90.00 96 THR A O 1
ATOM 744 N N . PRO A 1 97 ? 1.771 -12.261 -33.462 1.00 88.12 97 PRO A N 1
ATOM 745 C CA . PRO A 1 97 ? 0.987 -11.030 -33.536 1.00 88.12 97 PRO A CA 1
ATOM 746 C C . PRO A 1 97 ? -0.170 -10.997 -32.532 1.00 88.12 97 PRO A C 1
ATOM 748 O O . PRO A 1 97 ? -0.479 -9.944 -31.987 1.00 88.12 97 PRO A O 1
ATOM 751 N N . GLU A 1 98 ? -0.794 -12.141 -32.246 1.00 85.50 98 GLU A N 1
ATOM 752 C CA . GLU A 1 98 ? -1.906 -12.268 -31.306 1.00 85.50 98 GLU A CA 1
ATOM 753 C C . GLU A 1 98 ? -1.478 -12.018 -29.858 1.00 85.50 98 GLU A C 1
ATOM 755 O O . GLU A 1 98 ? -2.186 -11.326 -29.124 1.00 85.50 98 GLU A O 1
ATOM 760 N N . ARG A 1 99 ? -0.326 -12.560 -29.441 1.00 85.50 99 ARG A N 1
ATOM 761 C CA . ARG A 1 99 ? 0.176 -12.421 -28.064 1.00 85.50 99 ARG A CA 1
ATOM 762 C C . ARG A 1 99 ? 0.860 -11.081 -27.809 1.00 85.50 99 ARG A C 1
ATOM 764 O O . ARG A 1 99 ? 0.809 -10.578 -26.689 1.00 85.50 99 ARG A O 1
ATOM 771 N N . LEU A 1 100 ? 1.468 -10.501 -28.842 1.00 83.81 100 LEU A N 1
ATOM 772 C CA . LEU A 1 100 ? 2.056 -9.159 -28.795 1.00 83.81 100 LEU A CA 1
ATOM 773 C C . LEU A 1 100 ? 1.062 -8.061 -29.177 1.00 83.81 100 LEU A C 1
ATOM 775 O O . LEU A 1 100 ? 1.409 -6.881 -29.139 1.00 83.81 100 LEU A O 1
ATOM 779 N N . ARG A 1 101 ? -0.175 -8.426 -29.545 1.00 77.62 101 ARG A N 1
ATOM 780 C CA . ARG A 1 101 ? -1.215 -7.464 -29.906 1.00 77.62 101 ARG A CA 1
ATOM 781 C C . ARG A 1 101 ? -1.334 -6.430 -28.800 1.00 77.62 101 ARG A C 1
ATOM 783 O O . ARG A 1 101 ? -1.400 -6.797 -27.625 1.00 77.62 101 ARG A O 1
ATOM 790 N N . ARG A 1 102 ? -1.405 -5.151 -29.189 1.00 66.94 102 ARG A N 1
ATOM 791 C CA . ARG A 1 102 ? -1.569 -4.031 -28.254 1.00 66.94 102 ARG A CA 1
ATOM 792 C C . ARG A 1 102 ? -2.604 -4.390 -27.203 1.00 66.94 102 ARG A C 1
ATOM 794 O O . ARG A 1 102 ? -3.758 -4.703 -27.505 1.00 66.94 102 ARG A O 1
ATOM 801 N N . THR A 1 103 ? -2.134 -4.413 -25.968 1.00 69.25 103 THR A N 1
ATOM 802 C CA . THR A 1 103 ? -2.937 -4.888 -24.857 1.00 69.25 103 THR A CA 1
ATOM 803 C C . THR A 1 103 ? -3.802 -3.747 -24.343 1.00 69.25 103 THR A C 1
ATOM 805 O O . THR A 1 103 ? -3.357 -2.609 -24.238 1.00 69.25 103 THR A O 1
ATOM 808 N N . SER A 1 104 ? -5.055 -4.046 -24.023 1.00 68.31 104 SER A N 1
ATOM 809 C CA . SER A 1 104 ? -5.954 -3.138 -23.314 1.00 68.31 104 SER A CA 1
ATOM 810 C C . SER A 1 104 ? -6.449 -3.811 -22.034 1.00 68.31 104 SER A C 1
ATOM 812 O O . SER A 1 104 ? -6.303 -5.026 -21.844 1.00 68.31 104 SER A O 1
ATOM 814 N N . GLY A 1 105 ? -6.984 -3.014 -21.110 1.00 80.25 105 GLY A N 1
ATOM 815 C CA . GLY A 1 105 ? -7.502 -3.512 -19.837 1.00 80.25 105 GLY A CA 1
ATOM 816 C C . GLY A 1 105 ? -6.450 -4.272 -19.022 1.00 80.25 105 GLY A C 1
ATOM 817 O O . GLY A 1 105 ? -5.333 -3.794 -18.821 1.00 80.25 105 GLY A O 1
ATOM 818 N N . PHE A 1 106 ? -6.806 -5.471 -18.548 1.00 84.50 106 PHE A N 1
ATOM 819 C CA . PHE A 1 106 ? -5.980 -6.258 -17.626 1.00 84.50 106 PHE A CA 1
ATOM 820 C C . PHE A 1 106 ? -4.554 -6.508 -18.135 1.00 84.50 106 PHE A C 1
ATOM 822 O O . PHE A 1 106 ? -3.601 -6.332 -17.379 1.00 84.50 106 PHE A O 1
ATOM 829 N N . ARG A 1 107 ? -4.401 -6.899 -19.408 1.00 85.62 107 ARG A N 1
ATOM 830 C CA . ARG A 1 107 ? -3.094 -7.267 -19.973 1.00 85.62 107 ARG A CA 1
ATOM 831 C C . ARG A 1 107 ? -2.129 -6.072 -19.990 1.00 85.62 107 ARG A C 1
ATOM 833 O O . ARG A 1 107 ? -0.972 -6.232 -19.617 1.00 85.62 107 ARG A O 1
ATOM 840 N N . ALA A 1 108 ? -2.616 -4.871 -20.307 1.00 85.19 108 ALA A N 1
ATOM 841 C CA . ALA A 1 108 ? -1.803 -3.653 -20.266 1.00 85.19 108 ALA A CA 1
ATOM 842 C C . ALA A 1 108 ? -1.330 -3.342 -18.843 1.00 85.19 108 ALA A C 1
ATOM 844 O O . ALA A 1 108 ? -0.146 -3.108 -18.607 1.00 85.19 108 ALA A O 1
ATOM 845 N N . SER A 1 109 ? -2.242 -3.395 -17.867 1.00 86.81 109 SER A N 1
ATOM 846 C CA . SER A 1 109 ? -1.896 -3.183 -16.457 1.00 86.81 109 SER A CA 1
ATOM 847 C C . SER A 1 109 ? -0.926 -4.242 -15.927 1.00 86.81 109 SER A C 1
ATOM 849 O O . SER A 1 109 ? -0.040 -3.921 -15.134 1.00 86.81 109 SER A O 1
ATOM 851 N N . TYR A 1 110 ? -1.077 -5.496 -16.361 1.00 91.31 110 TYR A N 1
ATOM 852 C CA . TYR A 1 110 ? -0.176 -6.590 -16.016 1.00 91.31 110 TYR A CA 1
ATOM 853 C C . TYR A 1 110 ? 1.251 -6.299 -16.478 1.00 91.31 110 TYR A C 1
ATOM 855 O O . TYR A 1 110 ? 2.171 -6.275 -15.658 1.00 91.31 110 TYR A O 1
ATOM 863 N N . TRP A 1 111 ? 1.414 -6.011 -17.769 1.00 91.94 111 TRP A N 1
ATOM 864 C CA . TRP A 1 111 ? 2.713 -5.739 -18.364 1.00 91.94 111 TRP A CA 1
ATOM 865 C C . TRP A 1 111 ? 3.371 -4.484 -17.794 1.00 91.94 111 TRP A C 1
ATOM 867 O O . TRP A 1 111 ? 4.530 -4.552 -17.392 1.00 91.94 111 TRP A O 1
ATOM 877 N N . LYS A 1 112 ? 2.629 -3.375 -17.642 1.00 89.69 112 LYS A N 1
ATOM 878 C CA . LYS A 1 112 ? 3.141 -2.148 -17.002 1.00 89.69 112 LYS A CA 1
ATOM 879 C C . LYS A 1 112 ? 3.701 -2.425 -15.611 1.00 89.69 112 LYS A C 1
ATOM 881 O O . LYS A 1 112 ? 4.801 -1.988 -15.282 1.00 89.69 112 LYS A O 1
ATOM 886 N N . ARG A 1 113 ? 2.972 -3.194 -14.796 1.00 90.88 113 ARG A N 1
ATOM 887 C CA . ARG A 1 113 ? 3.423 -3.568 -13.452 1.00 90.88 113 ARG A CA 1
ATOM 888 C C . ARG A 1 113 ? 4.683 -4.431 -13.501 1.00 90.88 113 ARG A C 1
ATOM 890 O O . ARG A 1 113 ? 5.630 -4.144 -12.774 1.00 90.88 113 ARG A O 1
ATOM 897 N N . LYS A 1 114 ? 4.698 -5.471 -14.339 1.00 94.50 114 LYS A N 1
ATOM 898 C CA . LYS A 1 114 ? 5.803 -6.435 -14.405 1.00 94.50 114 LYS A CA 1
ATOM 899 C C . LYS A 1 114 ? 7.075 -5.851 -15.011 1.00 94.50 114 LYS A C 1
ATOM 901 O O . LYS A 1 114 ? 8.145 -6.042 -14.445 1.00 94.50 114 LYS A O 1
ATOM 906 N N . VAL A 1 115 ? 6.971 -5.057 -16.072 1.00 93.00 115 VAL A N 1
ATOM 907 C CA . VAL A 1 115 ? 8.128 -4.316 -16.589 1.00 93.00 115 VAL A CA 1
ATOM 908 C C . VAL A 1 115 ? 8.579 -3.248 -15.602 1.00 93.00 115 VAL A C 1
ATOM 910 O O . VAL A 1 115 ? 9.776 -3.078 -15.419 1.00 93.00 115 VAL A O 1
ATOM 913 N N . GLY A 1 116 ? 7.662 -2.585 -14.891 1.00 90.75 116 GLY A N 1
ATOM 914 C CA . GLY A 1 116 ? 8.032 -1.669 -13.811 1.00 90.75 116 GLY A CA 1
ATOM 915 C C . GLY A 1 116 ? 8.827 -2.351 -12.688 1.00 90.75 116 GLY A C 1
ATOM 916 O O . GLY A 1 116 ? 9.769 -1.762 -12.163 1.00 90.75 116 GLY A O 1
ATOM 917 N N . GLU A 1 117 ? 8.489 -3.595 -12.329 1.00 91.62 117 GLU A N 1
ATOM 918 C CA . GLU A 1 117 ? 9.276 -4.426 -11.399 1.00 91.62 117 GLU A CA 1
ATOM 919 C C . GLU A 1 117 ? 10.678 -4.723 -11.961 1.00 91.62 117 GLU A C 1
ATOM 921 O O . GLU A 1 117 ? 11.663 -4.546 -11.243 1.00 91.62 117 GLU A O 1
ATOM 926 N N . LEU A 1 118 ? 10.780 -5.093 -13.244 1.00 93.50 118 LEU A N 1
ATOM 927 C CA . LEU A 1 118 ? 12.064 -5.342 -13.907 1.00 93.50 118 LEU A CA 1
ATOM 928 C C . LEU A 1 118 ? 12.938 -4.080 -13.951 1.00 93.50 118 LEU A C 1
ATOM 930 O O . LEU A 1 118 ? 14.089 -4.127 -13.527 1.00 93.50 118 LEU A O 1
ATOM 934 N N . LEU A 1 119 ? 12.381 -2.948 -14.389 1.00 90.75 119 LEU A N 1
ATOM 935 C CA . LEU A 1 119 ? 13.079 -1.663 -14.462 1.00 90.75 119 LEU A CA 1
ATOM 936 C C . LEU A 1 119 ? 13.568 -1.202 -13.090 1.00 90.75 119 LEU A C 1
ATOM 938 O O . LEU A 1 119 ? 14.686 -0.703 -12.985 1.00 90.75 119 LEU A O 1
ATOM 942 N N . ARG A 1 120 ? 12.790 -1.420 -12.019 1.00 88.62 120 ARG A N 1
ATOM 943 C CA . ARG A 1 120 ? 13.252 -1.136 -10.650 1.00 88.62 120 ARG A CA 1
ATOM 944 C C . ARG A 1 120 ? 14.531 -1.892 -10.302 1.00 88.62 120 ARG A C 1
ATOM 946 O O . ARG A 1 120 ? 15.419 -1.302 -9.697 1.00 88.62 120 ARG A O 1
ATOM 953 N N . GLY A 1 121 ? 14.641 -3.154 -10.710 1.00 86.88 121 GLY A N 1
ATOM 954 C CA . GLY A 1 121 ? 15.820 -3.985 -10.463 1.00 86.88 121 GLY A CA 1
ATOM 955 C C . GLY A 1 121 ? 16.992 -3.767 -11.428 1.00 86.88 121 GLY A C 1
ATOM 956 O O . GLY A 1 121 ? 18.071 -4.299 -11.174 1.00 86.88 121 GLY A O 1
ATOM 957 N N . THR A 1 122 ? 16.805 -3.031 -12.529 1.00 89.06 122 THR A N 1
ATOM 958 C CA . THR A 1 122 ? 17.832 -2.841 -13.570 1.00 89.06 122 THR A CA 1
ATOM 959 C C . THR A 1 122 ? 18.139 -1.368 -13.818 1.00 89.06 122 THR A C 1
ATOM 961 O O . THR A 1 122 ? 19.198 -0.890 -13.429 1.00 89.06 122 THR A O 1
ATOM 964 N N . VAL A 1 123 ? 17.207 -0.636 -14.424 1.00 85.50 123 VAL A N 1
ATOM 965 C CA . VAL A 1 123 ? 17.379 0.757 -14.859 1.00 85.50 123 VAL A CA 1
ATOM 966 C C . VAL A 1 123 ? 17.325 1.739 -13.685 1.00 85.50 123 VAL A C 1
ATOM 968 O O . VAL A 1 123 ? 18.029 2.746 -13.694 1.00 85.50 123 VAL A O 1
ATOM 971 N N . TYR A 1 124 ? 16.510 1.466 -12.662 1.00 83.44 124 TYR A N 1
ATOM 972 C CA . TYR A 1 124 ? 16.309 2.385 -11.533 1.00 83.44 124 TYR A CA 1
ATOM 973 C C . TYR A 1 124 ? 17.092 2.003 -10.272 1.00 83.44 124 TYR A C 1
ATOM 975 O O . TYR A 1 124 ? 17.152 2.811 -9.347 1.00 83.44 124 TYR A O 1
ATOM 983 N N . LEU A 1 125 ? 17.685 0.802 -10.215 1.00 78.12 125 LEU A N 1
ATOM 984 C CA . LEU A 1 125 ? 18.498 0.307 -9.091 1.00 78.12 125 LEU A CA 1
ATOM 985 C C . LEU A 1 125 ? 17.840 0.538 -7.712 1.00 78.12 125 LEU A C 1
ATOM 987 O O . LEU A 1 125 ? 18.451 1.072 -6.788 1.00 78.12 125 LEU A O 1
ATOM 991 N N . ASN A 1 126 ? 16.562 0.166 -7.588 1.00 74.75 126 ASN A N 1
ATOM 992 C CA . ASN A 1 126 ? 15.696 0.358 -6.416 1.00 74.75 126 ASN A CA 1
ATOM 993 C C . ASN A 1 126 ? 15.477 1.819 -5.984 1.00 74.75 126 ASN A C 1
ATOM 995 O O . ASN A 1 126 ? 14.935 2.073 -4.908 1.00 74.75 126 ASN A O 1
ATOM 999 N N . SER A 1 127 ? 15.844 2.797 -6.814 1.00 67.56 127 SER A N 1
ATOM 1000 C CA . SER A 1 127 ? 15.516 4.193 -6.558 1.00 67.56 127 SER A CA 1
ATOM 1001 C C . SER A 1 127 ? 14.069 4.512 -6.924 1.00 67.56 127 SER A C 1
ATOM 1003 O O . SER A 1 127 ? 13.552 4.083 -7.952 1.00 67.56 127 SER A O 1
ATOM 1005 N N . THR A 1 128 ? 13.429 5.330 -6.088 1.00 53.19 128 THR A N 1
ATOM 1006 C CA . THR A 1 128 ? 12.103 5.911 -6.335 1.00 53.19 128 THR A CA 1
ATOM 1007 C C . THR A 1 128 ? 12.154 7.201 -7.156 1.00 53.19 128 THR A C 1
ATOM 1009 O O . THR A 1 128 ? 11.116 7.654 -7.634 1.00 53.19 128 THR A O 1
ATOM 1012 N N . ARG A 1 129 ? 13.338 7.813 -7.322 1.00 49.44 129 ARG A N 1
ATOM 1013 C CA . ARG A 1 129 ? 13.503 9.070 -8.063 1.00 49.44 129 ARG A CA 1
ATOM 1014 C C . ARG A 1 129 ? 13.802 8.798 -9.533 1.00 49.44 129 ARG A C 1
ATOM 1016 O O . ARG A 1 129 ? 14.898 8.355 -9.873 1.00 49.44 129 ARG A O 1
ATOM 1023 N N . LEU A 1 130 ? 12.827 9.124 -10.373 1.00 56.19 130 LEU A N 1
ATOM 1024 C CA . LEU A 1 130 ? 12.994 9.357 -11.802 1.00 56.19 130 LEU A CA 1
ATOM 1025 C C . LEU A 1 130 ? 13.360 10.842 -11.932 1.00 56.19 130 LEU A C 1
ATOM 1027 O O . LEU A 1 130 ? 12.516 11.688 -11.655 1.00 56.19 130 LEU A O 1
ATOM 1031 N N . GLU A 1 131 ? 14.615 11.181 -12.222 1.00 52.16 131 GLU A N 1
ATOM 1032 C CA . GLU A 1 131 ? 15.011 12.576 -12.469 1.00 52.16 131 GLU A CA 1
ATOM 1033 C C . GLU A 1 131 ? 15.017 12.809 -13.986 1.00 52.16 131 GLU A C 1
ATOM 1035 O O . GLU A 1 131 ? 15.881 12.252 -14.659 1.00 52.16 131 GLU A O 1
ATOM 1040 N N . PRO A 1 132 ? 14.079 13.590 -14.555 1.00 48.22 132 PRO A N 1
ATOM 1041 C CA . PRO A 1 132 ? 14.018 13.802 -15.993 1.00 48.22 132 PRO A CA 1
ATOM 1042 C C . PRO A 1 132 ? 14.570 15.184 -16.326 1.00 48.22 132 PRO A C 1
ATOM 1044 O O . PRO A 1 132 ? 13.780 16.116 -16.433 1.00 48.22 132 PRO A O 1
ATOM 1047 N N . ARG A 1 133 ? 15.891 15.383 -16.410 1.00 52.81 133 ARG A N 1
ATOM 1048 C CA . ARG A 1 133 ? 16.446 16.711 -16.754 1.00 52.81 133 ARG A CA 1
ATOM 1049 C C . ARG A 1 133 ? 17.818 16.632 -17.410 1.00 52.81 133 ARG A C 1
ATOM 1051 O O . ARG A 1 133 ? 18.799 17.010 -16.785 1.00 52.81 133 ARG A O 1
ATOM 1058 N N . GLU A 1 134 ? 17.904 16.170 -18.651 1.00 57.06 134 GLU A N 1
ATOM 1059 C CA . GLU A 1 134 ? 19.178 16.234 -19.377 1.00 57.06 134 GLU A CA 1
ATOM 1060 C C . GLU A 1 134 ? 19.001 16.735 -20.812 1.00 57.06 134 GLU A C 1
ATOM 1062 O O . GLU A 1 134 ? 17.923 16.647 -21.404 1.00 57.06 134 GLU A O 1
ATOM 1067 N N . ASP A 1 135 ? 20.084 17.308 -21.332 1.00 59.81 135 ASP A N 1
ATOM 1068 C CA . ASP A 1 135 ? 20.154 17.942 -22.644 1.00 59.81 135 ASP A CA 1
ATOM 1069 C C . ASP A 1 135 ? 20.106 16.891 -23.781 1.00 59.81 135 ASP A C 1
ATOM 1071 O O . ASP A 1 135 ? 20.803 15.874 -23.680 1.00 59.81 135 ASP A O 1
ATOM 1075 N N . PRO A 1 136 ? 19.346 17.120 -24.874 1.00 61.41 136 PRO A N 1
ATOM 1076 C CA . PRO A 1 136 ? 19.438 16.375 -26.138 1.00 61.41 136 PRO A CA 1
ATOM 1077 C C . PRO A 1 136 ? 20.828 15.902 -26.532 1.00 61.41 136 PRO A C 1
ATOM 1079 O O . PRO A 1 136 ? 21.035 14.733 -26.861 1.00 61.41 136 PRO A O 1
ATOM 1082 N N . VAL A 1 137 ? 21.777 16.832 -26.497 1.00 67.19 137 VAL A N 1
ATOM 1083 C CA . VAL A 1 137 ? 23.151 16.646 -26.942 1.00 67.19 137 VAL A CA 1
ATOM 1084 C C . VAL A 1 137 ? 23.850 15.646 -26.037 1.00 67.19 137 VAL A C 1
ATOM 1086 O O . VAL A 1 137 ? 24.647 14.836 -26.508 1.00 67.19 137 VAL A O 1
ATOM 1089 N N . TRP A 1 138 ? 23.503 15.644 -24.746 1.00 76.19 138 TRP A N 1
ATOM 1090 C CA . TRP A 1 138 ? 24.078 14.702 -23.805 1.00 76.19 138 TRP A CA 1
ATOM 1091 C C . TRP A 1 138 ? 23.673 13.267 -24.114 1.00 76.19 138 TRP A C 1
ATOM 1093 O O . TRP A 1 138 ? 24.536 12.431 -23.902 1.00 76.19 138 TRP A O 1
ATOM 1103 N N . LEU A 1 139 ? 22.449 13.003 -24.612 1.00 77.81 139 LEU A N 1
ATOM 1104 C CA . LEU A 1 139 ? 21.914 11.658 -24.913 1.00 77.81 139 LEU A CA 1
ATOM 1105 C C . LEU A 1 139 ? 22.467 11.021 -26.202 1.00 77.81 139 LEU A C 1
ATOM 1107 O O . LEU A 1 139 ? 22.342 9.808 -26.398 1.00 77.81 139 LEU A O 1
ATOM 1111 N N . VAL A 1 140 ? 23.042 11.828 -27.099 1.00 83.31 140 VAL A N 1
ATOM 1112 C CA . VAL A 1 140 ? 23.613 11.370 -28.376 1.00 83.31 140 VAL A CA 1
ATOM 1113 C C . VAL A 1 140 ? 24.642 10.245 -28.166 1.00 83.31 140 VAL A C 1
ATOM 1115 O O . VAL A 1 140 ? 24.416 9.152 -28.691 1.00 83.31 140 VAL A O 1
ATOM 1118 N N . PRO A 1 141 ? 25.729 10.431 -27.388 1.00 82.81 141 PRO A N 1
ATOM 1119 C CA . PRO A 1 141 ? 26.760 9.403 -27.244 1.00 82.81 141 PRO A CA 1
ATOM 1120 C C . PRO A 1 141 ? 26.264 8.105 -26.588 1.00 82.81 141 PRO A C 1
ATOM 1122 O O . PRO A 1 141 ? 26.748 7.028 -26.927 1.00 82.81 141 PRO A O 1
ATOM 1125 N N . GLN A 1 142 ? 25.284 8.155 -25.681 1.00 86.56 142 GLN A N 1
ATOM 1126 C CA . GLN A 1 142 ? 24.746 6.949 -25.037 1.00 86.56 142 GLN A CA 1
ATOM 1127 C C . GLN A 1 142 ? 23.906 6.154 -26.027 1.00 86.56 142 GLN A C 1
ATOM 1129 O O . GLN A 1 142 ? 24.028 4.935 -26.054 1.00 86.56 142 GLN A O 1
ATOM 1134 N N . PHE A 1 143 ? 23.092 6.809 -26.859 1.00 90.50 143 PHE A N 1
ATOM 1135 C CA . PHE A 1 143 ? 22.330 6.116 -27.901 1.00 90.50 143 PHE A CA 1
ATOM 1136 C C . PHE A 1 143 ? 23.238 5.534 -28.992 1.00 90.50 143 PHE A C 1
ATOM 1138 O O . PHE A 1 143 ? 22.981 4.425 -29.455 1.00 90.50 143 PHE A O 1
ATOM 1145 N N . GLU A 1 144 ? 24.336 6.207 -29.352 1.00 91.06 144 GLU A N 1
ATOM 1146 C CA . GLU A 1 144 ? 25.350 5.624 -30.244 1.00 91.06 144 GLU A CA 1
ATOM 1147 C C . GLU A 1 144 ? 26.013 4.389 -29.617 1.00 91.06 144 GLU A C 1
ATOM 1149 O O . GLU A 1 144 ? 26.158 3.364 -30.283 1.00 91.06 144 GLU A O 1
ATOM 1154 N N . ALA A 1 145 ? 26.350 4.435 -28.322 1.00 89.25 145 ALA A N 1
ATOM 1155 C CA . ALA A 1 145 ? 26.880 3.276 -27.605 1.00 89.25 145 ALA A CA 1
ATOM 1156 C C . ALA A 1 145 ? 25.865 2.119 -27.558 1.00 89.25 145 ALA A C 1
ATOM 1158 O O . ALA A 1 145 ? 26.214 0.980 -27.862 1.00 89.25 145 ALA A O 1
ATOM 1159 N N . MET A 1 146 ? 24.596 2.410 -27.248 1.00 92.62 146 MET A N 1
ATOM 1160 C CA . MET A 1 146 ? 23.513 1.420 -27.234 1.00 92.62 146 MET A CA 1
ATOM 1161 C C . MET A 1 146 ? 23.285 0.792 -28.613 1.00 92.62 146 MET A C 1
ATOM 1163 O O . MET A 1 146 ? 23.020 -0.403 -28.714 1.00 92.62 146 MET A O 1
ATOM 1167 N N . ALA A 1 147 ? 23.407 1.573 -29.689 1.00 94.00 147 ALA A N 1
ATOM 1168 C CA . ALA A 1 147 ? 23.213 1.091 -31.053 1.00 94.00 147 ALA A CA 1
ATOM 1169 C C . ALA A 1 147 ? 24.287 0.086 -31.497 1.00 94.00 147 ALA A C 1
ATOM 1171 O O . ALA A 1 147 ? 24.051 -0.668 -32.442 1.00 94.00 147 ALA A O 1
ATOM 1172 N N . ARG A 1 148 ? 25.440 0.028 -30.817 1.00 91.38 148 ARG A N 1
ATOM 1173 C CA . ARG A 1 148 ? 26.509 -0.958 -31.067 1.00 91.38 148 ARG A CA 1
ATOM 1174 C C . ARG A 1 148 ? 26.244 -2.314 -30.407 1.00 91.38 148 ARG A C 1
ATOM 1176 O O . ARG A 1 148 ? 26.955 -3.273 -30.699 1.00 91.38 148 ARG A O 1
ATOM 1183 N N . TRP A 1 149 ? 25.246 -2.415 -29.531 1.00 91.44 149 TRP A N 1
ATOM 1184 C CA . TRP A 1 149 ? 24.937 -3.654 -28.825 1.00 91.44 149 TRP A CA 1
ATOM 1185 C C . TRP A 1 149 ? 24.159 -4.631 -29.695 1.00 91.44 149 TRP A C 1
ATOM 1187 O O . TRP A 1 149 ? 23.209 -4.238 -30.371 1.00 91.44 149 TRP A O 1
ATOM 1197 N N . GLU A 1 150 ? 24.530 -5.906 -29.654 1.00 90.12 150 GLU A N 1
ATOM 1198 C CA . GLU A 1 150 ? 23.801 -6.982 -30.332 1.00 90.12 150 GLU A CA 1
ATOM 1199 C C . GLU A 1 150 ? 23.132 -7.902 -29.313 1.00 90.12 150 GLU A C 1
ATOM 1201 O O . GLU A 1 150 ? 23.749 -8.287 -28.317 1.00 90.12 150 GLU A O 1
ATOM 1206 N N . LEU A 1 151 ? 21.874 -8.266 -29.566 1.00 88.06 151 LEU A N 1
ATOM 1207 C CA . LEU A 1 151 ? 21.131 -9.235 -28.762 1.00 88.06 151 LEU A CA 1
ATOM 1208 C C . LEU A 1 151 ? 21.014 -10.542 -29.560 1.00 88.06 151 LEU A C 1
ATOM 1210 O O . LEU A 1 151 ? 20.402 -10.543 -30.632 1.00 88.06 151 LEU A O 1
ATOM 1214 N N . PRO A 1 152 ? 21.563 -11.667 -29.070 1.00 84.88 152 PRO A N 1
ATOM 1215 C CA . PRO A 1 152 ? 21.478 -12.944 -29.771 1.00 84.88 152 PRO A CA 1
ATOM 1216 C C . PRO A 1 152 ? 20.030 -13.352 -30.082 1.00 84.88 152 PRO A C 1
ATOM 1218 O O . PRO A 1 152 ? 19.181 -13.396 -29.194 1.00 84.88 152 PRO A O 1
ATOM 1221 N N . GLY A 1 153 ? 19.753 -13.681 -31.347 1.00 80.94 153 GLY A N 1
ATOM 1222 C CA . GLY A 1 153 ? 18.427 -14.132 -31.791 1.00 80.94 153 GLY A CA 1
ATOM 1223 C C . GLY A 1 153 ? 17.370 -13.027 -31.921 1.00 80.94 153 GLY A C 1
ATOM 1224 O O . GLY A 1 153 ? 16.197 -13.340 -32.113 1.00 80.94 153 GLY A O 1
ATOM 1225 N N . VAL A 1 154 ? 17.770 -11.755 -31.833 1.00 89.31 154 VAL A N 1
ATOM 1226 C CA . VAL A 1 154 ? 16.890 -10.587 -31.962 1.00 89.31 154 VAL A CA 1
ATOM 1227 C C . VAL A 1 154 ? 17.361 -9.735 -33.134 1.00 89.31 154 VAL A C 1
ATOM 1229 O O . VAL A 1 154 ? 18.524 -9.348 -33.202 1.00 89.31 154 VAL A O 1
ATOM 1232 N N . GLU A 1 155 ? 16.462 -9.427 -34.066 1.00 92.94 155 GLU A N 1
ATOM 1233 C CA . GLU A 1 155 ? 16.743 -8.467 -35.135 1.00 92.94 155 GLU A CA 1
ATOM 1234 C C . GLU A 1 155 ? 16.776 -7.053 -34.539 1.00 92.94 155 GLU A C 1
ATOM 1236 O O . GLU A 1 155 ? 15.903 -6.678 -33.755 1.00 92.94 155 GLU A O 1
ATOM 1241 N N . LYS A 1 156 ? 17.770 -6.248 -34.918 1.00 94.75 156 LYS A N 1
ATOM 1242 C CA . LYS A 1 156 ? 17.908 -4.855 -34.481 1.00 94.75 156 LYS A CA 1
ATOM 1243 C C . LYS A 1 156 ? 17.807 -3.912 -35.676 1.00 94.75 156 LYS A C 1
ATOM 1245 O O . LYS A 1 156 ? 18.460 -4.127 -36.695 1.00 94.75 156 LYS A O 1
ATOM 1250 N N . ARG A 1 157 ? 17.040 -2.828 -35.531 1.00 97.06 157 ARG A N 1
ATOM 1251 C CA . ARG A 1 157 ? 16.993 -1.701 -36.477 1.00 97.06 157 ARG A CA 1
ATOM 1252 C C . ARG A 1 157 ? 17.342 -0.405 -35.761 1.00 97.06 157 ARG A C 1
ATOM 1254 O O . ARG A 1 157 ? 16.914 -0.191 -34.630 1.00 97.06 157 ARG A O 1
ATOM 1261 N N . VAL A 1 158 ? 18.124 0.443 -36.418 1.00 96.75 158 VAL A N 1
ATOM 1262 C CA . VAL A 1 158 ? 18.601 1.712 -35.860 1.00 96.75 158 VAL A CA 1
ATOM 1263 C C . VAL A 1 158 ? 18.138 2.842 -36.770 1.00 96.75 158 VAL A C 1
ATOM 1265 O O . VAL A 1 158 ? 18.582 2.931 -37.914 1.00 96.75 158 VAL A O 1
ATOM 1268 N N . ASP A 1 159 ? 17.264 3.697 -36.250 1.00 95.19 159 ASP A N 1
ATOM 1269 C CA . ASP A 1 159 ? 16.769 4.877 -36.952 1.00 95.19 159 ASP A CA 1
ATOM 1270 C C . ASP A 1 159 ? 17.673 6.071 -36.620 1.00 95.19 159 ASP A C 1
ATOM 1272 O O . ASP A 1 159 ? 18.012 6.302 -35.453 1.00 95.19 159 ASP A O 1
ATOM 1276 N N . ARG A 1 160 ? 18.061 6.839 -37.642 1.00 93.81 160 ARG A N 1
ATOM 1277 C CA . ARG A 1 160 ? 18.922 8.025 -37.519 1.00 93.81 160 ARG A CA 1
ATOM 1278 C C . ARG A 1 160 ? 18.217 9.268 -38.068 1.00 93.81 160 ARG A C 1
ATOM 1280 O O . ARG A 1 160 ? 17.431 9.159 -39.009 1.00 93.81 160 ARG A O 1
ATOM 1287 N N . ASN A 1 161 ? 18.480 10.432 -37.477 1.00 89.00 161 ASN A N 1
ATOM 1288 C CA . ASN A 1 161 ? 17.960 11.718 -37.954 1.00 89.00 161 ASN A CA 1
ATOM 1289 C C . ASN A 1 161 ? 18.784 12.281 -39.135 1.00 89.00 161 ASN A C 1
ATOM 1291 O O . ASN A 1 161 ? 19.709 11.631 -39.626 1.00 89.00 161 ASN A O 1
ATOM 1295 N N . ALA A 1 162 ? 18.443 13.488 -39.605 1.00 86.69 162 ALA A N 1
ATOM 1296 C CA . ALA A 1 162 ? 19.112 14.137 -40.738 1.00 86.69 162 ALA A CA 1
ATOM 1297 C C . ALA A 1 162 ? 20.591 14.463 -40.461 1.00 86.69 162 ALA A C 1
ATOM 1299 O O . ALA A 1 162 ? 21.405 14.456 -41.382 1.00 86.69 162 ALA A O 1
ATOM 1300 N N . GLU A 1 163 ? 20.948 14.694 -39.197 1.00 83.94 163 GLU A N 1
ATOM 1301 C CA . GLU A 1 163 ? 22.324 14.907 -38.736 1.00 83.94 163 GLU A CA 1
ATOM 1302 C C . GLU A 1 163 ? 23.096 13.587 -38.555 1.00 83.94 163 GLU A C 1
ATOM 1304 O O . GLU A 1 163 ? 24.279 13.596 -38.223 1.00 83.94 163 GLU A O 1
ATOM 1309 N N . GLY A 1 164 ? 22.444 12.444 -38.784 1.00 88.31 164 GLY A N 1
ATOM 1310 C CA . GLY A 1 164 ? 23.039 11.117 -38.684 1.00 88.31 164 GLY A CA 1
ATOM 1311 C C . GLY A 1 164 ? 23.068 10.540 -37.271 1.00 88.31 164 GLY A C 1
ATOM 1312 O O . GLY A 1 164 ? 23.595 9.445 -37.096 1.00 88.31 164 GLY A O 1
ATOM 1313 N N . HIS A 1 165 ? 22.489 11.202 -36.270 1.00 87.94 165 HIS A N 1
ATOM 1314 C CA . HIS A 1 165 ? 22.446 10.706 -34.894 1.00 87.94 165 HIS A CA 1
ATOM 1315 C C . HIS A 1 165 ? 21.349 9.657 -34.692 1.00 87.94 165 HIS A C 1
ATOM 1317 O O . HIS A 1 165 ? 20.253 9.793 -35.238 1.00 87.94 165 HIS A O 1
ATOM 1323 N N . VAL A 1 166 ? 21.602 8.649 -33.851 1.00 91.44 166 VAL A N 1
ATOM 1324 C CA . VAL A 1 166 ? 20.583 7.651 -33.473 1.00 91.44 166 VAL A CA 1
ATOM 1325 C C . VAL A 1 166 ? 19.415 8.296 -32.720 1.00 91.44 166 VAL A C 1
ATOM 1327 O O . VAL A 1 166 ? 19.607 8.904 -31.667 1.00 91.44 166 VAL A O 1
ATOM 1330 N N . VAL A 1 167 ? 18.197 8.092 -33.231 1.00 91.31 167 VAL A N 1
ATOM 1331 C CA . VAL A 1 167 ? 16.935 8.536 -32.611 1.00 91.31 167 VAL A CA 1
ATOM 1332 C C . VAL A 1 167 ? 16.061 7.390 -32.128 1.00 91.31 167 VAL A C 1
ATOM 1334 O O . VAL A 1 167 ? 15.256 7.579 -31.221 1.00 91.31 167 VAL A O 1
ATOM 1337 N N . ALA A 1 168 ? 16.217 6.190 -32.686 1.00 94.19 168 ALA A N 1
ATOM 1338 C CA . ALA A 1 168 ? 15.554 5.011 -32.152 1.00 94.19 168 ALA A CA 1
ATOM 1339 C C . ALA A 1 168 ? 16.368 3.737 -32.382 1.00 94.19 168 ALA A C 1
ATOM 1341 O O . ALA A 1 168 ? 17.035 3.580 -33.403 1.00 94.19 168 ALA A O 1
ATOM 1342 N N . ILE A 1 169 ? 16.277 2.807 -31.435 1.00 96.69 169 ILE A N 1
ATOM 1343 C CA . ILE A 1 169 ? 16.809 1.447 -31.546 1.00 96.69 169 ILE A CA 1
ATOM 1344 C C . ILE A 1 169 ? 15.642 0.491 -31.322 1.00 96.69 169 ILE A C 1
ATOM 1346 O O . ILE A 1 169 ? 15.089 0.425 -30.222 1.00 96.69 169 ILE A O 1
ATOM 1350 N N . ARG A 1 170 ? 15.257 -0.232 -32.372 1.00 96.81 170 ARG A N 1
ATOM 1351 C CA . ARG A 1 170 ? 14.130 -1.168 -32.385 1.00 96.81 170 ARG A CA 1
ATOM 1352 C C . ARG A 1 170 ? 14.649 -2.591 -32.326 1.00 96.81 170 ARG A C 1
ATOM 1354 O O . ARG A 1 170 ? 15.489 -2.977 -33.136 1.00 96.81 170 ARG A O 1
ATOM 1361 N N . TYR A 1 171 ? 14.105 -3.370 -31.405 1.00 95.12 171 TYR A N 1
ATOM 1362 C CA . TYR A 1 171 ? 14.390 -4.790 -31.253 1.00 95.12 171 TYR A CA 1
ATOM 1363 C C . TYR A 1 171 ? 13.174 -5.598 -31.696 1.00 95.12 171 TYR A C 1
ATOM 1365 O O . TYR A 1 171 ? 12.057 -5.356 -31.227 1.00 95.12 171 TYR A O 1
ATOM 1373 N N . LEU A 1 172 ? 13.393 -6.555 -32.596 1.00 93.94 172 LEU A N 1
ATOM 1374 C CA . LEU A 1 172 ? 12.355 -7.363 -33.216 1.00 93.94 172 LEU A CA 1
ATOM 1375 C C . LEU A 1 172 ? 12.622 -8.858 -33.027 1.00 93.94 172 LEU A C 1
ATOM 1377 O O . LEU A 1 172 ? 13.747 -9.336 -33.157 1.00 93.94 172 LEU A O 1
ATOM 1381 N N . VAL A 1 173 ? 11.556 -9.613 -32.778 1.00 91.69 173 VAL A N 1
ATOM 1382 C CA . VAL A 1 173 ? 11.566 -11.081 -32.753 1.00 91.69 173 VAL A CA 1
ATOM 1383 C C . VAL A 1 173 ? 10.507 -11.564 -33.732 1.00 91.69 173 VAL A C 1
ATOM 1385 O O . VAL A 1 173 ? 9.366 -11.114 -33.672 1.00 91.69 173 VAL A O 1
ATOM 1388 N N . ASN A 1 174 ? 10.880 -12.446 -34.664 1.00 90.25 174 ASN A N 1
ATOM 1389 C CA . ASN A 1 174 ? 10.014 -12.889 -35.769 1.00 90.25 174 ASN A CA 1
ATOM 1390 C C . ASN A 1 174 ? 9.419 -11.719 -36.586 1.00 90.25 174 ASN A C 1
ATOM 1392 O O . ASN A 1 174 ? 8.268 -11.773 -37.014 1.00 90.25 174 ASN A O 1
ATOM 1396 N N . GLY A 1 175 ? 10.178 -10.628 -36.754 1.00 89.88 175 GLY A N 1
ATOM 1397 C CA . GLY A 1 175 ? 9.717 -9.408 -37.427 1.00 89.88 175 GLY A CA 1
ATOM 1398 C C . GLY A 1 175 ? 8.715 -8.563 -36.626 1.00 89.88 175 GLY A C 1
ATOM 1399 O O . GLY A 1 175 ? 8.207 -7.574 -37.151 1.00 89.88 175 GLY A O 1
ATOM 1400 N N . LEU A 1 176 ? 8.430 -8.919 -35.369 1.00 91.75 176 LEU A N 1
ATOM 1401 C CA . LEU A 1 176 ? 7.543 -8.174 -34.476 1.00 91.75 176 LEU A CA 1
ATOM 1402 C C . LEU A 1 176 ? 8.362 -7.328 -33.506 1.00 91.75 176 LEU A C 1
ATOM 1404 O O . LEU A 1 176 ? 9.229 -7.846 -32.806 1.00 91.75 176 LEU A O 1
ATOM 1408 N N . GLU A 1 177 ? 8.068 -6.033 -33.444 1.00 93.12 177 GLU A N 1
ATOM 1409 C CA . GLU A 1 177 ? 8.719 -5.101 -32.524 1.00 93.12 177 GLU A CA 1
ATOM 1410 C C . GLU A 1 177 ? 8.358 -5.431 -31.069 1.00 93.12 177 GLU A C 1
ATOM 1412 O O . GLU A 1 177 ? 7.190 -5.399 -30.678 1.00 93.12 177 GLU A O 1
ATOM 1417 N N . ILE A 1 178 ? 9.370 -5.760 -30.262 1.00 93.19 178 ILE A N 1
ATOM 1418 C CA . ILE A 1 178 ? 9.203 -6.111 -28.844 1.00 93.19 178 ILE A CA 1
ATOM 1419 C C . ILE A 1 178 ? 9.621 -4.980 -27.899 1.00 93.19 178 ILE A C 1
ATOM 1421 O O . ILE A 1 178 ? 9.186 -4.945 -26.740 1.00 93.19 178 ILE A O 1
ATOM 1425 N N . LEU A 1 179 ? 10.480 -4.077 -28.374 1.00 95.00 179 LEU A N 1
ATOM 1426 C CA . LEU A 1 179 ? 11.043 -2.970 -27.611 1.00 95.00 179 LEU A CA 1
ATOM 1427 C C . LEU A 1 179 ? 11.596 -1.897 -28.549 1.00 95.00 179 LEU A C 1
ATOM 1429 O O . LEU A 1 179 ? 12.319 -2.214 -29.492 1.00 95.00 179 LEU A O 1
ATOM 1433 N N . VAL A 1 180 ? 11.350 -0.636 -28.208 1.00 95.19 180 VAL A N 1
ATOM 1434 C CA . VAL A 1 180 ? 12.024 0.519 -28.799 1.00 95.19 180 VAL A CA 1
ATOM 1435 C C . VAL A 1 180 ? 12.693 1.333 -27.703 1.00 95.19 180 VAL A C 1
ATOM 1437 O O . VAL A 1 180 ? 12.087 1.623 -26.673 1.00 95.19 180 VAL A O 1
ATOM 1440 N N . LEU A 1 181 ? 13.946 1.704 -27.923 1.00 94.44 181 LEU A N 1
ATOM 1441 C CA . LEU A 1 181 ? 14.615 2.766 -27.183 1.00 94.44 181 LEU A CA 1
ATOM 1442 C C . LEU A 1 181 ? 14.539 4.015 -28.057 1.00 94.44 181 LEU A C 1
ATOM 1444 O O . LEU A 1 181 ? 15.125 4.018 -29.132 1.00 94.44 181 LEU A O 1
ATOM 1448 N N . GLU A 1 182 ? 13.801 5.039 -27.638 1.00 91.06 182 GLU A N 1
ATOM 1449 C CA . GLU A 1 182 ? 13.578 6.267 -28.411 1.00 91.06 182 GLU A CA 1
ATOM 1450 C C . GLU A 1 182 ? 14.257 7.464 -27.748 1.00 91.06 182 GLU A C 1
ATOM 1452 O O . GLU A 1 182 ? 14.164 7.658 -26.534 1.00 91.06 182 GLU A O 1
ATOM 1457 N N . ARG A 1 183 ? 14.893 8.300 -28.564 1.00 87.56 183 ARG A N 1
ATOM 1458 C CA . ARG A 1 183 ? 15.383 9.629 -28.214 1.00 87.56 183 ARG A CA 1
ATOM 1459 C C . ARG A 1 183 ? 14.497 10.651 -28.925 1.00 87.56 183 ARG A C 1
ATOM 1461 O O . ARG A 1 183 ? 14.426 10.675 -30.150 1.00 87.56 183 ARG A O 1
ATOM 1468 N N . LEU A 1 184 ? 13.784 11.471 -28.156 1.00 77.38 184 LEU A N 1
ATOM 1469 C CA . LEU A 1 184 ? 12.834 12.446 -28.695 1.00 77.38 184 LEU A CA 1
ATOM 1470 C C . LEU A 1 184 ? 13.487 13.817 -28.880 1.00 77.38 184 LEU A C 1
ATOM 1472 O O . LEU A 1 184 ? 13.481 14.613 -27.951 1.00 77.38 184 LEU A O 1
ATOM 1476 N N . ASP A 1 185 ? 13.981 14.104 -30.085 1.00 67.69 185 ASP A N 1
ATOM 1477 C CA . ASP A 1 185 ? 14.761 15.315 -30.406 1.00 67.69 185 ASP A CA 1
ATOM 1478 C C . ASP A 1 185 ? 13.982 16.647 -30.319 1.00 67.69 185 ASP A C 1
ATOM 1480 O O . ASP A 1 185 ? 14.595 17.712 -30.340 1.00 67.69 185 ASP A O 1
ATOM 1484 N N . PHE A 1 186 ? 12.646 16.624 -30.211 1.00 57.78 186 PHE A N 1
ATOM 1485 C CA . PHE A 1 186 ? 11.815 17.832 -30.291 1.00 57.78 186 PHE A CA 1
ATOM 1486 C C . PHE A 1 186 ? 10.598 17.801 -29.352 1.00 57.78 186 PHE A C 1
ATOM 1488 O O . PHE A 1 186 ? 9.553 17.237 -29.672 1.00 57.78 186 PHE A O 1
ATOM 1495 N N . LEU A 1 187 ? 10.693 18.508 -28.223 1.00 55.03 187 LEU A N 1
ATOM 1496 C CA . LEU A 1 187 ? 9.535 19.059 -27.516 1.00 55.03 187 LEU A CA 1
ATOM 1497 C C . LEU A 1 187 ? 9.820 20.545 -27.243 1.00 55.03 187 LEU A C 1
ATOM 1499 O O . LEU A 1 187 ? 10.822 20.898 -26.623 1.00 55.03 187 LEU A O 1
ATOM 1503 N N . GLY A 1 188 ? 8.949 21.434 -27.741 1.00 45.94 188 GLY A N 1
ATOM 1504 C CA . GLY A 1 188 ? 9.111 22.903 -27.744 1.00 45.94 188 GLY A CA 1
ATOM 1505 C C . GLY A 1 188 ? 9.143 23.587 -26.369 1.00 45.94 188 GLY A C 1
ATOM 1506 O O . GLY A 1 188 ? 9.003 24.801 -26.276 1.00 45.94 188 GLY A O 1
ATOM 1507 N N . ASN A 1 189 ? 9.307 22.817 -25.300 1.00 52.12 189 ASN A N 1
ATOM 1508 C CA . ASN A 1 189 ? 9.470 23.269 -23.928 1.00 52.12 189 ASN A CA 1
ATOM 1509 C C . ASN A 1 189 ? 10.926 23.139 -23.423 1.00 52.12 189 ASN A C 1
ATOM 1511 O O . ASN A 1 189 ? 11.181 23.527 -22.287 1.00 52.12 189 ASN A O 1
ATOM 1515 N N . GLY A 1 190 ? 11.868 22.641 -24.242 1.00 46.28 190 GLY A N 1
ATOM 1516 C CA . GLY A 1 190 ? 13.295 22.540 -23.890 1.00 46.28 190 GLY A CA 1
ATOM 1517 C C . GLY A 1 190 ? 13.661 21.314 -23.047 1.00 46.28 190 GLY A C 1
ATOM 1518 O O . GLY A 1 190 ? 14.708 21.307 -22.406 1.00 46.28 190 GLY A O 1
ATOM 1519 N N . TRP A 1 191 ? 12.808 20.286 -23.031 1.00 54.66 191 TRP A N 1
ATOM 1520 C CA . TRP A 1 191 ? 13.022 19.051 -22.273 1.00 54.66 191 TRP A CA 1
ATOM 1521 C C . TRP A 1 191 ? 13.100 17.872 -23.238 1.00 54.66 191 TRP A C 1
ATOM 1523 O O . TRP A 1 191 ? 12.212 17.715 -24.076 1.00 54.66 191 TRP A O 1
ATOM 1533 N N . ILE A 1 192 ? 14.120 17.024 -23.099 1.00 54.41 192 ILE A N 1
ATOM 1534 C CA . ILE A 1 192 ? 14.171 15.742 -23.804 1.00 54.41 192 ILE A CA 1
ATOM 1535 C C . ILE A 1 192 ? 13.969 14.591 -22.836 1.00 54.41 192 ILE A 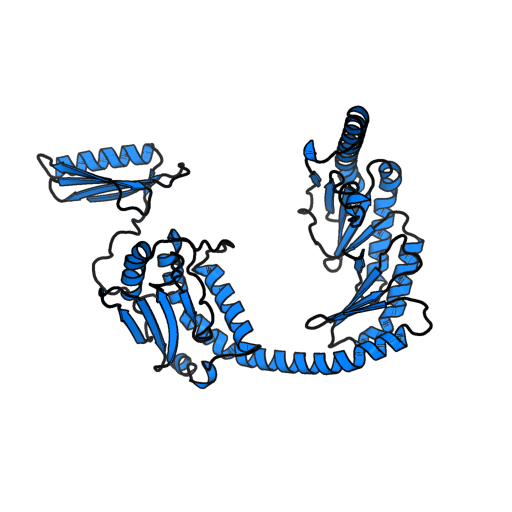C 1
ATOM 1537 O O . ILE A 1 192 ? 14.524 14.538 -21.741 1.00 54.41 192 ILE A O 1
ATOM 1541 N N . ASP A 1 193 ? 13.135 13.669 -23.297 1.00 68.06 193 ASP A N 1
ATOM 1542 C CA . ASP A 1 193 ? 12.637 12.511 -22.585 1.00 68.06 193 ASP A CA 1
ATOM 1543 C C . ASP A 1 193 ? 12.998 11.284 -23.431 1.00 68.06 193 ASP A C 1
ATOM 1545 O O . ASP A 1 193 ? 12.312 10.949 -24.398 1.00 68.06 193 ASP A O 1
ATOM 1549 N N . GLY A 1 194 ? 14.146 10.667 -23.138 1.00 77.12 194 GLY A N 1
ATOM 1550 C CA . GLY A 1 194 ? 14.472 9.358 -23.697 1.00 77.12 194 GLY A CA 1
ATOM 1551 C C . GLY A 1 194 ? 13.490 8.320 -23.150 1.00 77.12 194 GLY A C 1
ATOM 1552 O O . GLY A 1 194 ? 13.226 8.291 -21.946 1.00 77.12 194 GLY A O 1
ATOM 1553 N N . ARG A 1 195 ? 12.958 7.451 -24.012 1.00 87.75 195 ARG A N 1
ATOM 1554 C CA . ARG A 1 195 ? 11.895 6.505 -23.658 1.00 87.75 195 ARG A CA 1
ATOM 1555 C C . ARG A 1 195 ? 12.257 5.063 -23.970 1.00 87.75 195 ARG A C 1
ATOM 1557 O O . ARG A 1 195 ? 12.676 4.726 -25.070 1.00 87.75 195 ARG A O 1
ATOM 1564 N N . ILE A 1 196 ? 11.985 4.197 -23.007 1.00 91.50 196 ILE A N 1
ATOM 1565 C CA . ILE A 1 196 ? 11.919 2.749 -23.149 1.00 91.50 196 ILE A CA 1
ATOM 1566 C C . ILE A 1 196 ? 10.462 2.404 -23.472 1.00 91.50 196 ILE A C 1
ATOM 1568 O O . ILE A 1 196 ? 9.557 2.613 -22.657 1.00 91.50 196 ILE A O 1
ATOM 1572 N N . ARG A 1 197 ? 10.214 1.872 -24.666 1.00 92.19 197 ARG A N 1
ATOM 1573 C CA . ARG A 1 197 ? 8.879 1.516 -25.161 1.00 92.19 197 ARG A CA 1
ATOM 1574 C C . ARG A 1 197 ? 8.774 0.024 -25.443 1.00 92.19 197 ARG A C 1
ATOM 1576 O O . ARG A 1 197 ? 9.070 -0.427 -26.545 1.00 92.19 197 ARG A O 1
ATOM 1583 N N . PRO A 1 198 ? 8.355 -0.765 -24.450 1.00 93.31 198 PRO A N 1
ATOM 1584 C CA . PRO A 1 198 ? 7.918 -2.135 -24.678 1.00 93.31 198 PRO A CA 1
ATOM 1585 C C . PRO A 1 198 ? 6.738 -2.220 -25.661 1.00 93.31 198 PRO A C 1
ATOM 1587 O O . PRO A 1 198 ? 5.934 -1.293 -25.739 1.00 93.31 198 PRO A O 1
ATOM 1590 N N . PHE A 1 199 ? 6.557 -3.371 -26.315 1.00 91.38 199 PHE A N 1
ATOM 1591 C CA . PHE A 1 199 ? 5.477 -3.624 -27.293 1.00 91.38 199 PHE A CA 1
ATOM 1592 C C . PHE A 1 199 ? 4.044 -3.348 -26.803 1.00 91.38 199 PHE A C 1
ATOM 1594 O O . PHE A 1 199 ? 3.128 -3.154 -27.602 1.00 91.38 199 PHE A O 1
ATOM 1601 N N . PHE A 1 200 ? 3.814 -3.369 -25.488 1.00 88.56 200 PHE A N 1
ATOM 1602 C CA . PHE A 1 200 ? 2.497 -3.125 -24.898 1.00 88.56 200 PHE A CA 1
ATOM 1603 C C . PHE A 1 200 ? 2.218 -1.644 -24.616 1.00 88.56 200 PHE A C 1
ATOM 1605 O O . PHE A 1 200 ? 1.108 -1.325 -24.188 1.00 88.56 200 PHE A O 1
ATOM 1612 N N . THR A 1 201 ? 3.194 -0.755 -24.810 1.00 87.12 201 THR A N 1
ATOM 1613 C CA . THR A 1 201 ? 3.023 0.687 -24.618 1.00 87.12 201 THR A CA 1
ATOM 1614 C C . THR A 1 201 ? 2.290 1.281 -25.831 1.00 87.12 201 THR A C 1
ATOM 1616 O O . THR A 1 201 ? 2.795 1.162 -26.948 1.00 87.12 201 THR A O 1
ATOM 1619 N N . PRO A 1 202 ? 1.115 1.915 -25.650 1.00 79.69 202 PRO A N 1
ATOM 1620 C CA . PRO A 1 202 ? 0.396 2.609 -26.720 1.00 79.69 202 PRO A CA 1
ATOM 1621 C C . PRO A 1 202 ? 1.251 3.672 -27.427 1.00 79.69 202 PRO A C 1
ATOM 1623 O O . PRO A 1 202 ? 2.184 4.220 -26.840 1.00 79.69 202 PRO A O 1
ATOM 1626 N N . GLU A 1 203 ? 0.932 3.979 -28.688 1.00 73.31 203 GLU A N 1
ATOM 1627 C CA . GLU A 1 203 ? 1.655 4.987 -29.486 1.00 73.31 203 GLU A CA 1
ATOM 1628 C C . GLU A 1 203 ? 1.558 6.396 -28.893 1.00 73.31 203 GLU A C 1
ATOM 1630 O O . GLU A 1 203 ? 2.539 7.139 -28.903 1.00 73.31 203 GLU A O 1
ATOM 1635 N N . ASP A 1 204 ? 0.391 6.712 -28.344 1.00 75.81 204 ASP A N 1
ATOM 1636 C CA . ASP A 1 204 ? 0.014 7.974 -27.716 1.00 75.81 204 ASP A CA 1
ATOM 1637 C C . ASP A 1 204 ? 0.445 8.081 -26.245 1.00 75.81 204 ASP A C 1
ATOM 1639 O O . ASP A 1 204 ? 0.401 9.167 -25.667 1.00 75.81 204 ASP A O 1
ATOM 1643 N N . GLU A 1 205 ? 0.893 6.981 -25.630 1.00 80.06 205 GLU A N 1
ATOM 1644 C CA . GLU A 1 205 ? 1.382 6.997 -24.256 1.00 80.06 205 GLU A CA 1
ATOM 1645 C C . GLU A 1 205 ? 2.864 7.384 -24.195 1.00 80.06 205 GLU A C 1
ATOM 1647 O O . GLU A 1 205 ? 3.709 6.924 -24.970 1.00 80.06 205 GLU A O 1
ATOM 1652 N N . VAL A 1 206 ? 3.188 8.223 -23.212 1.00 76.38 206 VAL A N 1
ATOM 1653 C CA . VAL A 1 206 ? 4.566 8.533 -22.839 1.00 76.38 206 VAL A CA 1
ATOM 1654 C C . VAL A 1 206 ? 5.249 7.234 -22.401 1.00 76.38 206 VAL A C 1
ATOM 1656 O O . VAL A 1 206 ? 4.808 6.578 -21.460 1.00 76.38 206 VAL A O 1
ATOM 1659 N N . GLY A 1 207 ? 6.297 6.833 -23.125 1.00 81.69 207 GLY A N 1
ATOM 1660 C CA . GLY A 1 207 ? 7.103 5.657 -22.797 1.00 81.69 207 GLY A CA 1
ATOM 1661 C C . GLY A 1 207 ? 7.743 5.734 -21.408 1.00 81.69 207 GLY A C 1
ATOM 1662 O O . GLY A 1 207 ? 7.653 6.737 -20.706 1.00 81.69 207 GLY A O 1
ATOM 1663 N N . LEU A 1 208 ? 8.396 4.652 -20.991 1.00 87.00 208 LEU A N 1
ATOM 1664 C CA . LEU A 1 208 ? 8.991 4.566 -19.658 1.00 87.00 208 LEU A CA 1
ATOM 1665 C C . LEU A 1 208 ? 10.332 5.313 -19.648 1.00 87.00 208 LEU A C 1
ATOM 1667 O O . LEU A 1 208 ? 11.132 5.104 -20.558 1.00 87.00 208 LEU A O 1
ATOM 1671 N N . PRO A 1 209 ? 10.619 6.158 -18.651 1.00 85.44 209 PRO A N 1
ATOM 1672 C CA . PRO A 1 209 ? 11.839 6.952 -18.657 1.00 85.44 209 PRO A CA 1
ATOM 1673 C C . PRO A 1 209 ? 13.069 6.076 -18.422 1.00 85.44 209 PRO A C 1
ATOM 1675 O O . PRO A 1 209 ? 13.012 5.075 -17.690 1.00 85.44 209 PRO A O 1
ATOM 1678 N N . PHE A 1 210 ? 14.199 6.501 -18.983 1.00 78.00 210 PHE A N 1
ATOM 1679 C CA . PHE A 1 210 ? 15.502 6.028 -18.527 1.00 78.00 210 PHE A CA 1
ATOM 1680 C C . PHE A 1 210 ? 15.746 6.496 -17.083 1.00 78.00 210 PHE A C 1
ATOM 1682 O O . PHE A 1 210 ? 15.180 7.485 -16.623 1.00 78.00 210 PHE A O 1
ATOM 1689 N N . GLY A 1 211 ? 16.525 5.725 -16.326 1.00 75.56 211 GLY A N 1
ATOM 1690 C CA . GLY A 1 211 ? 16.824 6.015 -14.925 1.00 75.56 211 GLY A CA 1
ATOM 1691 C C . GLY A 1 211 ? 17.729 7.236 -14.755 1.00 75.56 211 GLY A C 1
ATOM 1692 O O . GLY A 1 211 ? 17.744 8.163 -15.558 1.00 75.56 211 GLY A O 1
ATOM 1693 N N . ARG A 1 212 ? 18.531 7.246 -13.691 1.00 75.44 212 ARG A N 1
ATOM 1694 C CA . ARG A 1 212 ? 19.476 8.346 -13.451 1.00 75.44 212 ARG A CA 1
ATOM 1695 C C . ARG A 1 212 ? 20.547 8.383 -14.540 1.00 75.44 212 ARG A C 1
ATOM 1697 O O . ARG A 1 212 ? 21.010 7.332 -14.966 1.00 75.44 212 ARG A O 1
ATOM 1704 N N . LYS A 1 213 ? 21.038 9.580 -14.877 1.00 74.81 213 LYS A N 1
ATOM 1705 C CA . LYS A 1 213 ? 22.109 9.850 -15.859 1.00 74.81 213 LYS A CA 1
ATOM 1706 C C . LYS A 1 213 ? 23.250 8.823 -15.862 1.00 74.81 213 LYS A C 1
ATOM 1708 O O . LYS A 1 213 ? 23.550 8.209 -16.880 1.00 74.81 213 LYS A O 1
ATOM 1713 N N . ARG A 1 214 ? 23.858 8.609 -14.692 1.00 68.69 214 ARG A N 1
ATOM 1714 C CA . ARG A 1 214 ? 24.996 7.691 -14.495 1.00 68.69 214 ARG A CA 1
ATOM 1715 C C . ARG A 1 214 ? 24.655 6.214 -14.743 1.00 68.69 214 ARG A C 1
ATOM 1717 O O . ARG A 1 214 ? 25.552 5.411 -14.954 1.00 68.69 214 ARG A O 1
ATOM 1724 N N . ASP A 1 215 ? 23.371 5.875 -14.690 1.00 77.06 215 ASP A N 1
ATOM 1725 C CA . ASP A 1 215 ? 22.847 4.514 -14.734 1.00 77.06 215 ASP A CA 1
ATOM 1726 C C . ASP A 1 215 ? 22.183 4.206 -16.092 1.00 77.06 215 ASP A C 1
ATOM 1728 O O . ASP A 1 215 ? 21.775 3.074 -16.320 1.00 77.06 215 ASP A O 1
ATOM 1732 N N . ILE A 1 216 ? 22.085 5.166 -17.024 1.00 82.88 216 ILE A N 1
ATOM 1733 C CA . ILE A 1 216 ? 21.375 4.975 -18.302 1.00 82.88 216 ILE A CA 1
ATOM 1734 C C . ILE A 1 216 ? 22.001 3.854 -19.130 1.00 82.88 216 ILE A C 1
ATOM 1736 O O . ILE A 1 216 ? 21.301 2.926 -19.521 1.00 82.88 216 ILE A O 1
ATOM 1740 N N . VAL A 1 217 ? 23.311 3.898 -19.369 1.00 86.44 217 VAL A N 1
ATOM 1741 C CA . VAL A 1 217 ? 23.994 2.887 -20.191 1.00 86.44 217 VAL A CA 1
ATOM 1742 C C . VAL A 1 217 ? 24.000 1.534 -19.471 1.00 86.44 217 VAL A C 1
ATOM 1744 O O . VAL A 1 217 ? 23.440 0.563 -19.974 1.00 86.44 217 VAL A O 1
ATOM 1747 N N . GLY A 1 218 ? 24.550 1.471 -18.253 1.00 83.94 218 GLY A N 1
ATOM 1748 C CA . GLY A 1 218 ? 24.661 0.215 -17.497 1.00 83.94 218 GLY A CA 1
ATOM 1749 C C . GLY A 1 218 ? 23.310 -0.399 -17.109 1.00 83.94 218 GLY A C 1
ATOM 1750 O O . GLY A 1 218 ? 23.111 -1.609 -17.227 1.00 83.94 218 GLY A O 1
ATOM 1751 N N . GLY A 1 219 ? 22.348 0.427 -16.700 1.00 87.94 219 GLY A N 1
ATOM 1752 C CA . GLY A 1 219 ? 20.991 0.007 -16.362 1.00 87.94 219 GLY A CA 1
ATOM 1753 C C . GLY A 1 219 ? 20.217 -0.494 -17.578 1.00 87.94 219 GLY A C 1
ATOM 1754 O O . GLY A 1 219 ? 19.551 -1.525 -17.482 1.00 87.94 219 GLY A O 1
ATOM 1755 N N . THR A 1 220 ? 20.351 0.164 -18.738 1.00 91.38 220 THR A N 1
ATOM 1756 C CA . THR A 1 220 ? 19.737 -0.305 -19.996 1.00 91.38 220 THR A CA 1
ATOM 1757 C C . THR A 1 220 ? 20.379 -1.600 -20.474 1.00 91.38 220 THR A C 1
ATOM 1759 O O . THR A 1 220 ? 19.661 -2.520 -20.851 1.00 91.38 220 THR A O 1
ATOM 1762 N N . HIS A 1 221 ? 21.703 -1.733 -20.382 1.00 91.56 221 HIS A N 1
ATOM 1763 C CA . HIS A 1 221 ? 22.390 -2.987 -20.692 1.00 91.56 221 HIS A CA 1
ATOM 1764 C C . HIS A 1 221 ? 21.881 -4.142 -19.806 1.00 91.56 221 HIS A C 1
ATOM 1766 O O . HIS A 1 221 ? 21.520 -5.207 -20.303 1.00 91.56 221 HIS A O 1
ATOM 1772 N N . SER A 1 222 ? 21.774 -3.914 -18.492 1.00 90.62 222 SER A N 1
ATOM 1773 C CA . SER A 1 222 ? 21.220 -4.876 -17.520 1.00 90.62 222 SER A CA 1
ATOM 1774 C C . SER A 1 222 ? 19.736 -5.195 -17.754 1.00 90.62 222 SER A C 1
ATOM 1776 O O . SER A 1 222 ? 19.264 -6.294 -17.463 1.00 90.62 222 SER A O 1
ATOM 1778 N N . PHE A 1 223 ? 18.970 -4.234 -18.270 1.00 93.56 223 PHE A N 1
ATOM 1779 C CA . PHE A 1 223 ? 17.590 -4.453 -18.684 1.00 93.56 223 PHE A CA 1
ATOM 1780 C C . PHE A 1 223 ? 17.517 -5.341 -19.926 1.00 93.56 223 PHE A C 1
ATOM 1782 O O . PHE A 1 223 ? 16.819 -6.352 -19.895 1.00 93.56 223 PHE A O 1
ATOM 1789 N N . LEU A 1 224 ? 18.265 -5.009 -20.981 1.00 93.38 224 LEU A N 1
ATOM 1790 C CA . LEU A 1 224 ? 18.283 -5.756 -22.240 1.00 93.38 224 LEU A CA 1
ATOM 1791 C C . LEU A 1 224 ? 18.745 -7.205 -22.047 1.00 93.38 224 LEU A C 1
ATOM 1793 O O . LEU A 1 224 ? 18.139 -8.104 -22.626 1.00 93.38 224 LEU A O 1
ATOM 1797 N N . SER A 1 225 ? 19.728 -7.454 -21.173 1.00 91.81 225 SER A N 1
ATOM 1798 C CA . SER A 1 225 ? 20.183 -8.818 -20.862 1.00 91.81 225 SER A CA 1
ATOM 1799 C C . SER A 1 225 ? 19.100 -9.703 -20.234 1.00 91.81 225 SER A C 1
ATOM 1801 O O . SER A 1 225 ? 19.166 -10.923 -20.331 1.00 91.81 225 SER A O 1
ATOM 1803 N N . LYS A 1 226 ? 18.075 -9.112 -19.611 1.00 92.88 226 LYS A N 1
ATOM 1804 C CA . LYS A 1 226 ? 16.986 -9.843 -18.939 1.00 92.88 226 LYS A CA 1
ATOM 1805 C C . LYS A 1 226 ? 15.662 -9.787 -19.693 1.00 92.88 226 LYS A C 1
ATOM 1807 O O . LYS A 1 226 ? 14.804 -10.643 -19.480 1.00 92.88 226 LYS A O 1
ATOM 1812 N N . TYR A 1 227 ? 15.471 -8.777 -20.538 1.00 92.88 227 TYR A N 1
ATOM 1813 C CA . TYR A 1 227 ? 14.167 -8.425 -21.090 1.00 92.88 227 TYR A CA 1
ATOM 1814 C C . TYR A 1 227 ? 13.550 -9.548 -21.926 1.00 92.88 227 TYR A C 1
ATOM 1816 O O . TYR A 1 227 ? 12.368 -9.842 -21.767 1.00 92.88 227 TYR A O 1
ATOM 1824 N N . LEU A 1 228 ? 14.335 -10.224 -22.768 1.00 90.56 228 LEU A N 1
ATOM 1825 C CA . LEU A 1 228 ? 13.778 -11.249 -23.648 1.00 90.56 228 LEU A CA 1
ATOM 1826 C C . LEU A 1 228 ? 13.327 -12.503 -22.878 1.00 90.56 228 LEU A C 1
ATOM 1828 O O . LEU A 1 228 ? 12.210 -12.981 -23.086 1.00 90.56 228 LEU A O 1
ATOM 1832 N N . ALA A 1 229 ? 14.141 -12.988 -21.936 1.00 90.00 229 ALA A N 1
ATOM 1833 C CA . ALA A 1 229 ? 13.762 -14.085 -21.041 1.00 90.00 229 ALA A CA 1
ATOM 1834 C C . ALA A 1 229 ? 12.530 -13.723 -20.191 1.00 90.00 229 ALA A C 1
ATOM 1836 O O . ALA A 1 229 ? 11.610 -14.529 -20.041 1.00 90.00 229 ALA A O 1
ATOM 1837 N N . PHE A 1 230 ? 12.474 -12.478 -19.708 1.00 92.94 230 PHE A N 1
ATOM 1838 C CA . PHE A 1 230 ? 11.319 -11.930 -19.003 1.00 92.94 230 PHE A CA 1
ATOM 1839 C C . PHE A 1 230 ? 10.052 -11.935 -19.878 1.00 92.94 230 PHE A C 1
ATOM 1841 O O . PHE A 1 230 ? 8.992 -12.367 -19.422 1.00 92.94 230 PHE A O 1
ATOM 1848 N N . CYS A 1 231 ? 10.134 -11.497 -21.139 1.00 91.50 231 CYS A N 1
ATOM 1849 C CA . CYS A 1 231 ? 8.995 -11.515 -22.058 1.00 91.50 231 CYS A CA 1
ATOM 1850 C C . CYS A 1 231 ? 8.470 -12.936 -22.262 1.00 91.50 231 CYS A C 1
ATOM 1852 O O . CYS A 1 231 ? 7.266 -13.151 -22.158 1.00 91.50 231 CYS A O 1
ATOM 1854 N N . VAL A 1 232 ? 9.358 -13.904 -22.491 1.00 89.69 232 VAL A N 1
ATOM 1855 C CA . VAL A 1 232 ? 9.004 -15.321 -22.644 1.00 89.69 232 VAL A CA 1
ATOM 1856 C C . VAL A 1 232 ? 8.234 -15.844 -21.427 1.00 89.69 232 VAL A C 1
ATOM 1858 O O . VAL A 1 232 ? 7.136 -16.374 -21.581 1.00 89.69 232 VAL A O 1
ATOM 1861 N N . GLU A 1 233 ? 8.762 -15.639 -20.217 1.00 90.44 233 GLU A N 1
ATOM 1862 C CA . GLU A 1 233 ? 8.124 -16.073 -18.966 1.00 90.44 233 GLU A CA 1
ATOM 1863 C C . GLU A 1 233 ? 6.721 -15.470 -18.790 1.00 90.44 233 GLU A C 1
ATOM 1865 O O . GLU A 1 233 ? 5.772 -16.143 -18.376 1.00 90.44 233 GLU A O 1
ATOM 1870 N N . HIS A 1 234 ? 6.574 -14.182 -19.098 1.00 92.50 234 HIS A N 1
ATOM 1871 C CA . HIS A 1 234 ? 5.333 -13.456 -18.855 1.00 92.50 234 HIS A CA 1
ATOM 1872 C C . HIS A 1 234 ? 4.296 -13.601 -19.978 1.00 92.50 234 HIS A C 1
ATOM 1874 O O . HIS A 1 234 ? 3.101 -13.502 -19.692 1.00 92.50 234 HIS A O 1
ATOM 1880 N N . LEU A 1 235 ? 4.707 -13.907 -21.213 1.00 89.88 235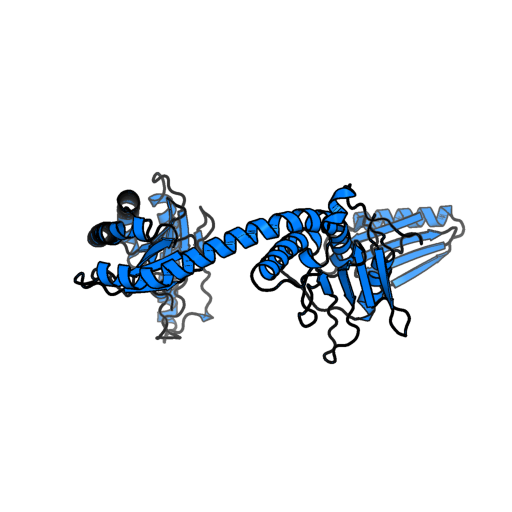 LEU A N 1
ATOM 1881 C CA . LEU A 1 235 ? 3.799 -14.228 -22.324 1.00 89.88 235 LEU A CA 1
ATOM 1882 C C . LEU A 1 235 ? 3.011 -15.519 -22.084 1.00 89.88 235 LEU A C 1
ATOM 1884 O O . LEU A 1 235 ? 1.911 -15.666 -22.611 1.00 89.88 235 LEU A O 1
ATOM 1888 N N . GLU A 1 236 ? 3.547 -16.452 -21.301 1.00 85.38 236 GLU A N 1
ATOM 1889 C CA . GLU A 1 236 ? 2.826 -17.662 -20.893 1.00 85.38 236 GLU A CA 1
ATOM 1890 C C . GLU A 1 236 ? 1.870 -17.366 -19.731 1.00 85.38 236 GLU A C 1
ATOM 1892 O O . GLU A 1 236 ? 0.699 -17.739 -19.763 1.00 85.38 236 GLU A O 1
ATOM 1897 N N . ARG A 1 237 ? 2.339 -16.624 -18.722 1.00 89.75 237 ARG A N 1
ATOM 1898 C CA . ARG A 1 237 ? 1.573 -16.364 -17.491 1.00 89.75 237 ARG A CA 1
ATOM 1899 C C . ARG A 1 237 ? 0.417 -15.387 -17.658 1.00 89.75 237 ARG A C 1
ATOM 1901 O O . ARG A 1 237 ? -0.575 -15.490 -16.934 1.00 89.75 237 ARG A O 1
ATOM 1908 N N . VAL A 1 238 ? 0.537 -14.418 -18.566 1.00 89.50 238 VAL A N 1
ATOM 1909 C CA . VAL A 1 238 ? -0.463 -13.350 -18.712 1.00 89.50 238 VAL A CA 1
ATOM 1910 C C . VAL A 1 238 ? -1.844 -13.894 -19.089 1.00 89.50 238 VAL A C 1
ATOM 1912 O O . VAL A 1 238 ? -2.849 -13.347 -18.638 1.00 89.50 238 VAL A O 1
ATOM 1915 N N . GLU A 1 239 ? -1.916 -14.990 -19.846 1.00 83.38 239 GLU A N 1
ATOM 1916 C CA . GLU A 1 239 ? -3.183 -15.605 -20.264 1.00 83.38 239 GLU A CA 1
ATOM 1917 C C . GLU A 1 239 ? -3.898 -16.317 -19.108 1.00 83.38 239 GLU A C 1
ATOM 1919 O O . GLU A 1 239 ? -5.107 -16.138 -18.899 1.00 83.38 239 GLU A O 1
ATOM 1924 N N . ASP A 1 240 ? -3.144 -17.049 -18.288 1.00 85.69 240 ASP A N 1
ATOM 1925 C CA . ASP A 1 240 ? -3.662 -17.675 -17.071 1.00 85.69 240 ASP A CA 1
ATOM 1926 C C . ASP A 1 240 ? -4.159 -16.619 -16.077 1.00 85.69 240 ASP A C 1
ATOM 1928 O O . ASP A 1 240 ? -5.244 -16.745 -15.494 1.00 85.69 240 ASP A O 1
ATOM 1932 N N . GLU A 1 241 ? -3.394 -15.541 -15.900 1.00 87.12 241 GLU A N 1
ATOM 1933 C CA . GLU A 1 241 ? -3.773 -14.433 -15.028 1.00 87.12 241 GLU A CA 1
ATOM 1934 C C . GLU A 1 241 ? -4.980 -13.649 -15.564 1.00 87.12 241 GLU A C 1
ATOM 1936 O O . GLU A 1 241 ? -5.870 -13.299 -14.784 1.00 87.12 241 GLU A O 1
ATOM 1941 N N . ALA A 1 242 ? -5.076 -13.430 -16.878 1.00 85.38 242 ALA A N 1
ATOM 1942 C CA . ALA A 1 242 ? -6.231 -12.785 -17.501 1.00 85.38 242 ALA A CA 1
ATOM 1943 C C . ALA A 1 242 ? -7.506 -13.616 -17.306 1.00 85.38 242 ALA A C 1
ATOM 1945 O O . ALA A 1 242 ? -8.557 -13.080 -16.938 1.00 85.38 242 ALA A O 1
ATOM 1946 N N . THR A 1 243 ? -7.405 -14.938 -17.463 1.00 84.44 243 THR A N 1
ATOM 1947 C CA . THR A 1 243 ? -8.514 -15.866 -17.213 1.00 84.44 243 THR A CA 1
ATOM 1948 C C . THR A 1 243 ? -8.961 -15.817 -15.751 1.00 84.44 243 THR A C 1
ATOM 1950 O O . THR A 1 243 ? -10.161 -15.740 -15.469 1.00 84.44 243 THR A O 1
ATOM 1953 N N . ARG A 1 244 ? -8.016 -15.806 -14.800 1.00 84.19 244 ARG A N 1
ATOM 1954 C CA . ARG A 1 244 ? -8.316 -15.644 -13.366 1.00 84.19 244 ARG A CA 1
ATOM 1955 C C . ARG A 1 244 ? -8.970 -14.292 -13.073 1.00 84.19 244 ARG A C 1
ATOM 1957 O O . ARG A 1 244 ? -9.998 -14.260 -12.402 1.00 84.19 244 ARG A O 1
ATOM 1964 N N . SER A 1 245 ? -8.451 -13.198 -13.631 1.00 83.06 245 SER A N 1
ATOM 1965 C CA . SER A 1 245 ? -9.019 -11.857 -13.448 1.00 83.06 245 SER A CA 1
ATOM 1966 C C . SER A 1 245 ? -10.433 -11.736 -14.017 1.00 83.06 245 SER A C 1
ATOM 1968 O O . SER A 1 245 ? -11.264 -11.055 -13.423 1.00 83.06 245 SER A O 1
ATOM 1970 N N . SER A 1 246 ? -10.731 -12.385 -15.147 1.00 82.50 246 SER A N 1
ATOM 1971 C CA . SER A 1 246 ? -12.084 -12.410 -15.718 1.00 82.50 246 SER A CA 1
ATOM 1972 C C . SER A 1 246 ? -13.062 -13.171 -14.817 1.00 82.50 246 SER A C 1
ATOM 1974 O O . SER A 1 246 ? -14.168 -12.693 -14.562 1.00 82.50 246 SER A O 1
ATOM 1976 N N . LYS A 1 247 ? -12.646 -14.325 -14.272 1.00 83.06 247 LYS A N 1
ATOM 1977 C CA . LYS A 1 247 ? -13.441 -15.071 -13.281 1.00 83.06 247 LYS A CA 1
ATOM 1978 C C . LYS A 1 247 ? -13.707 -14.221 -12.036 1.00 83.06 247 LYS A C 1
ATOM 1980 O O . LYS A 1 247 ? -14.848 -14.145 -11.591 1.00 83.06 247 LYS A O 1
ATOM 1985 N N . ASP A 1 248 ? -12.690 -13.534 -11.526 1.00 79.00 248 ASP A N 1
ATOM 1986 C CA . ASP A 1 248 ? -12.821 -12.661 -10.357 1.00 79.00 248 ASP A CA 1
ATOM 1987 C C . ASP A 1 248 ? -13.729 -11.453 -10.625 1.00 79.00 248 ASP A C 1
ATOM 1989 O O . ASP A 1 248 ? -14.532 -11.096 -9.765 1.00 79.00 248 ASP A O 1
ATOM 1993 N N . ALA A 1 249 ? -13.674 -10.869 -11.826 1.00 80.12 249 ALA A N 1
ATOM 1994 C CA . ALA A 1 249 ? -14.571 -9.791 -12.241 1.00 80.12 249 ALA A CA 1
ATOM 1995 C C . ALA A 1 249 ? -16.035 -10.252 -12.328 1.00 80.12 249 ALA A C 1
ATOM 1997 O O . ALA A 1 249 ? -16.929 -9.529 -11.894 1.00 80.12 249 ALA A O 1
ATOM 1998 N N . LYS A 1 250 ? -16.292 -11.472 -12.820 1.00 81.94 250 LYS A N 1
ATOM 1999 C CA . LYS A 1 250 ? -17.643 -12.060 -12.820 1.00 81.94 250 LYS A CA 1
ATOM 2000 C C . LYS A 1 250 ? -18.158 -12.276 -11.401 1.00 81.94 250 LYS A C 1
ATOM 2002 O O . LYS A 1 250 ? -19.280 -11.885 -11.101 1.00 81.94 250 LYS A O 1
ATOM 2007 N N . VAL A 1 251 ? -17.332 -12.846 -10.520 1.00 78.44 251 VAL A N 1
ATOM 2008 C CA . VAL A 1 251 ? -17.689 -13.010 -9.101 1.00 78.44 251 VAL A CA 1
ATOM 2009 C C . VAL A 1 251 ? -17.989 -11.657 -8.463 1.00 78.44 251 VAL A C 1
ATOM 2011 O O . VAL A 1 251 ? -18.972 -11.533 -7.744 1.00 78.44 251 VAL A O 1
ATOM 2014 N N . ARG A 1 252 ? -17.175 -10.637 -8.751 1.00 77.94 252 ARG A N 1
ATOM 2015 C CA . ARG A 1 252 ? -17.390 -9.270 -8.279 1.00 77.94 252 ARG A CA 1
ATOM 2016 C C . ARG A 1 252 ? -18.720 -8.694 -8.761 1.00 77.94 252 ARG A C 1
ATOM 2018 O O . ARG A 1 252 ? -19.480 -8.250 -7.922 1.00 77.94 252 ARG A O 1
ATOM 2025 N N . SER A 1 253 ? -19.027 -8.763 -10.053 1.00 79.50 253 SER A N 1
ATOM 2026 C CA . SER A 1 253 ? -20.279 -8.223 -10.603 1.00 79.50 253 SER A CA 1
ATOM 2027 C C . SER A 1 253 ? -21.526 -8.901 -10.011 1.00 79.50 253 SER A C 1
ATOM 2029 O O . SER A 1 253 ? -22.516 -8.239 -9.698 1.00 79.50 253 SER A O 1
ATOM 2031 N N . VAL A 1 254 ? -21.466 -10.218 -9.786 1.00 77.12 254 VAL A N 1
ATOM 2032 C CA . VAL A 1 254 ? -22.540 -10.951 -9.095 1.00 77.12 254 VAL A CA 1
ATOM 2033 C C . VAL A 1 254 ? -22.629 -10.529 -7.626 1.00 77.12 254 VAL A C 1
ATOM 2035 O O . VAL A 1 254 ? -23.722 -10.348 -7.100 1.00 77.12 254 VAL A O 1
ATOM 2038 N N . ALA A 1 255 ? -21.489 -10.333 -6.964 1.00 76.06 255 ALA A N 1
ATOM 2039 C CA . ALA A 1 255 ? -21.449 -9.895 -5.577 1.00 76.06 255 ALA A CA 1
ATOM 2040 C C . ALA A 1 255 ? -21.965 -8.455 -5.411 1.00 76.06 255 ALA A C 1
ATOM 2042 O O . ALA A 1 255 ? -22.760 -8.212 -4.517 1.00 76.06 255 ALA A O 1
ATOM 2043 N N . GLU A 1 256 ? -21.594 -7.518 -6.282 1.00 75.56 256 GLU A N 1
ATOM 2044 C CA . GLU A 1 256 ? -22.019 -6.110 -6.221 1.00 75.56 256 GLU A CA 1
ATOM 2045 C C . GLU A 1 256 ? -23.544 -5.962 -6.285 1.00 75.56 256 GLU A C 1
ATOM 2047 O O . GLU A 1 256 ? -24.120 -5.198 -5.516 1.00 75.56 256 GLU A O 1
ATOM 2052 N N . SER A 1 257 ? -24.220 -6.754 -7.123 1.00 76.81 257 SER A N 1
ATOM 2053 C CA . SER A 1 257 ? -25.688 -6.713 -7.208 1.00 76.81 257 SER A CA 1
ATOM 2054 C C . SER A 1 257 ? -26.400 -7.335 -5.996 1.00 76.81 257 SER A C 1
ATOM 2056 O O . SER A 1 257 ? -27.526 -6.949 -5.693 1.00 76.81 257 SER A O 1
ATOM 2058 N N . GLY A 1 258 ? -25.761 -8.269 -5.279 1.00 84.50 258 GLY A N 1
ATOM 2059 C CA . GLY A 1 258 ? -26.363 -8.969 -4.136 1.00 84.50 258 GLY A CA 1
ATOM 2060 C C . GLY A 1 258 ? -25.962 -8.440 -2.755 1.00 84.50 258 GLY A C 1
ATOM 2061 O O . GLY A 1 258 ? -26.766 -8.483 -1.827 1.00 84.50 258 GLY A O 1
ATOM 2062 N N . ILE A 1 259 ? -24.734 -7.936 -2.595 1.00 89.25 259 ILE A N 1
ATOM 2063 C CA . ILE A 1 259 ? -24.169 -7.549 -1.293 1.00 89.25 259 ILE A CA 1
ATOM 2064 C C . ILE A 1 259 ? -24.986 -6.431 -0.653 1.00 89.25 259 ILE A C 1
ATOM 2066 O O . ILE A 1 259 ? -25.321 -6.544 0.522 1.00 89.25 259 ILE A O 1
ATOM 2070 N N . GLY A 1 260 ? -25.334 -5.388 -1.413 1.00 88.69 260 GLY A N 1
ATOM 2071 C CA . GLY A 1 260 ? -26.097 -4.255 -0.886 1.00 88.69 260 GLY A CA 1
ATOM 2072 C C . GLY A 1 260 ? -27.424 -4.687 -0.260 1.00 88.69 260 GLY A C 1
ATOM 2073 O O . GLY A 1 260 ? -27.710 -4.321 0.874 1.00 88.69 260 GLY A O 1
ATOM 2074 N N . VAL A 1 261 ? -28.176 -5.547 -0.953 1.00 90.31 261 VAL A N 1
ATOM 2075 C CA . VAL A 1 261 ? -29.464 -6.075 -0.473 1.00 90.31 261 VAL A CA 1
ATOM 2076 C C . VAL A 1 261 ? -29.281 -6.955 0.763 1.00 90.31 261 VAL A C 1
ATOM 2078 O O . VAL A 1 261 ? -30.029 -6.830 1.727 1.00 90.31 261 VAL A O 1
ATOM 2081 N N . VAL A 1 262 ? -28.272 -7.833 0.768 1.00 91.69 262 VAL A N 1
ATOM 2082 C CA . VAL A 1 262 ? -28.012 -8.706 1.923 1.00 91.69 262 VAL A CA 1
ATOM 2083 C C . VAL A 1 262 ? -27.620 -7.891 3.152 1.00 91.69 262 VAL A C 1
ATOM 2085 O O . VAL A 1 262 ? -28.126 -8.169 4.234 1.00 91.69 262 VAL A O 1
ATOM 2088 N N . VAL A 1 263 ? -26.755 -6.883 3.001 1.00 91.94 263 VAL A N 1
ATOM 2089 C CA . VAL A 1 263 ? -26.385 -5.986 4.105 1.00 91.94 263 VAL A CA 1
ATOM 2090 C C . VAL A 1 263 ? -27.596 -5.191 4.570 1.00 91.94 263 VAL A C 1
ATOM 2092 O O . VAL A 1 263 ? -27.832 -5.125 5.768 1.00 91.94 263 VAL A O 1
ATOM 2095 N N . GLN A 1 264 ? -28.391 -4.639 3.653 1.00 92.00 264 GLN A N 1
ATOM 2096 C CA . GLN A 1 264 ? -29.598 -3.901 4.013 1.00 92.00 264 GLN A CA 1
ATOM 2097 C C . GLN A 1 264 ? -30.543 -4.760 4.861 1.00 92.00 264 GLN A C 1
ATOM 2099 O O . GLN A 1 264 ? -30.925 -4.332 5.943 1.00 92.00 264 GLN A O 1
ATOM 2104 N N . ASN A 1 265 ? -30.841 -5.987 4.424 1.00 93.44 265 ASN A N 1
ATOM 2105 C CA . ASN A 1 265 ? -31.703 -6.916 5.162 1.00 93.44 265 ASN A CA 1
ATOM 2106 C C . ASN A 1 265 ? -31.096 -7.337 6.509 1.00 93.44 265 ASN A C 1
ATOM 2108 O O . ASN A 1 265 ? -31.812 -7.534 7.482 1.00 93.44 265 ASN A O 1
ATOM 2112 N N . LEU A 1 266 ? -29.772 -7.498 6.570 1.00 94.00 266 LEU A N 1
ATOM 2113 C CA . LEU A 1 266 ? -29.055 -7.870 7.790 1.00 94.00 266 LEU A CA 1
ATOM 2114 C C . LEU A 1 266 ? -29.062 -6.750 8.833 1.00 94.00 266 LEU A C 1
ATOM 2116 O O . LEU A 1 266 ? -29.093 -7.025 10.028 1.00 94.00 266 LEU A O 1
ATOM 2120 N N . MET A 1 267 ? -29.008 -5.499 8.378 1.00 94.25 267 MET A N 1
ATOM 2121 C CA . MET A 1 267 ? -28.985 -4.322 9.244 1.00 94.25 267 MET A CA 1
ATOM 2122 C C . MET A 1 267 ? -30.398 -3.798 9.541 1.00 94.25 267 MET A C 1
ATOM 2124 O O . MET A 1 267 ? -30.569 -2.989 10.456 1.00 94.25 267 MET A O 1
ATOM 2128 N N . GLU A 1 268 ? -31.420 -4.249 8.813 1.00 94.25 268 GLU A N 1
ATOM 2129 C CA . GLU A 1 268 ? -32.810 -3.851 9.026 1.00 94.25 268 GLU A CA 1
ATOM 2130 C C . GLU A 1 268 ? -33.272 -4.191 10.453 1.00 94.25 268 GLU A C 1
ATOM 2132 O O . GLU A 1 268 ? -32.999 -5.263 10.988 1.00 94.25 268 GLU A O 1
ATOM 2137 N N . GLY A 1 269 ? -33.938 -3.240 11.112 1.00 91.81 269 GLY A N 1
ATOM 2138 C CA . GLY A 1 269 ? -34.428 -3.404 12.486 1.00 91.81 269 GLY A CA 1
ATOM 2139 C C . GLY A 1 269 ? -33.361 -3.353 13.589 1.00 91.81 269 GLY A C 1
ATOM 2140 O O . GLY A 1 269 ? -33.726 -3.298 14.759 1.00 91.81 269 GLY A O 1
ATOM 2141 N N . THR A 1 270 ? -32.066 -3.320 13.255 1.00 92.19 270 THR A N 1
ATOM 2142 C CA . THR A 1 270 ? -30.984 -3.260 14.259 1.00 92.19 270 THR A CA 1
ATOM 2143 C C . THR A 1 270 ? -30.779 -1.863 14.851 1.00 92.19 270 THR A C 1
ATOM 2145 O O . THR A 1 270 ? -30.265 -1.731 15.955 1.00 92.19 270 THR A O 1
ATOM 2148 N N . GLY A 1 271 ? -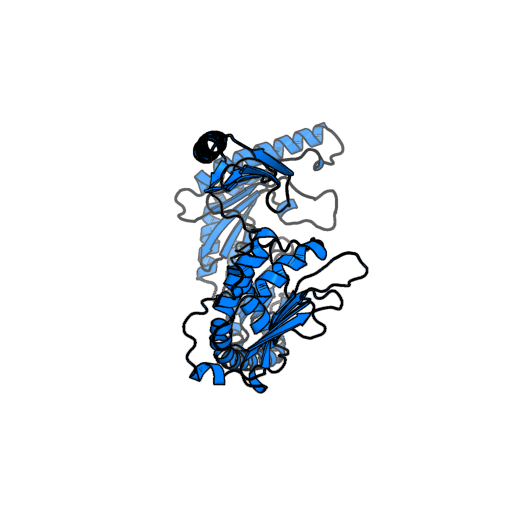31.174 -0.813 14.121 1.00 91.12 271 GLY A N 1
ATOM 2149 C CA . GLY A 1 271 ? -30.945 0.583 14.508 1.00 91.12 271 GLY A CA 1
ATOM 2150 C C . GLY A 1 271 ? -29.554 1.130 14.160 1.00 91.12 271 GLY A C 1
ATOM 2151 O O . GLY A 1 271 ? -29.330 2.325 14.338 1.00 91.12 271 GLY A O 1
ATOM 2152 N N . TYR A 1 272 ? -28.638 0.313 13.626 1.00 93.19 272 TYR A N 1
ATOM 2153 C CA . TYR A 1 272 ? -27.309 0.782 13.225 1.00 93.19 272 TYR A CA 1
ATOM 2154 C C . TYR A 1 272 ? -27.339 1.552 11.902 1.00 93.19 272 TYR A C 1
ATOM 2156 O O . TYR A 1 272 ? -27.910 1.097 10.902 1.00 93.19 272 TYR A O 1
ATOM 2164 N N . THR A 1 273 ? -26.624 2.675 11.849 1.00 92.31 273 THR A N 1
ATOM 2165 C CA . THR A 1 273 ? -26.256 3.303 10.578 1.00 92.31 273 THR A CA 1
ATOM 2166 C C . THR A 1 273 ? -25.043 2.594 9.991 1.00 92.31 273 THR A C 1
ATOM 2168 O O . THR A 1 273 ? -24.119 2.190 10.699 1.00 92.31 273 THR A O 1
ATOM 2171 N N . HIS A 1 274 ? -25.057 2.390 8.675 1.00 94.19 274 HIS A N 1
ATOM 2172 C CA . HIS A 1 274 ? -23.991 1.668 7.997 1.00 94.19 274 HIS A CA 1
ATOM 2173 C C . HIS A 1 274 ? -23.704 2.228 6.608 1.00 94.19 274 HIS A C 1
ATOM 2175 O O . HIS A 1 274 ? -24.543 2.873 5.978 1.00 94.19 274 HIS A O 1
ATOM 2181 N N . ARG A 1 275 ? -22.491 1.963 6.124 1.00 94.25 275 ARG A N 1
ATOM 2182 C CA . ARG A 1 275 ? -22.023 2.326 4.786 1.00 94.25 275 ARG A CA 1
ATOM 2183 C C . ARG A 1 275 ? -21.221 1.178 4.190 1.00 94.25 275 ARG A C 1
ATOM 2185 O O . ARG A 1 275 ? -20.508 0.467 4.897 1.00 94.25 275 ARG A O 1
ATOM 2192 N N . LEU A 1 276 ? -21.309 1.027 2.874 1.00 93.12 276 LEU A N 1
ATOM 2193 C CA . LEU A 1 276 ? -20.480 0.098 2.116 1.00 93.12 276 LEU A CA 1
ATOM 2194 C C . LEU A 1 276 ? -19.436 0.871 1.328 1.00 93.12 276 LEU A C 1
ATOM 2196 O O . LEU A 1 276 ? -19.757 1.813 0.605 1.00 93.12 276 LEU A O 1
ATOM 2200 N N . LYS A 1 277 ? -18.179 0.450 1.449 1.00 91.94 277 LYS A N 1
ATOM 2201 C CA . LYS A 1 277 ? -17.086 0.940 0.616 1.00 91.94 277 LYS A CA 1
ATOM 2202 C C . LYS A 1 277 ? -16.564 -0.196 -0.247 1.00 91.94 277 LYS A C 1
ATOM 2204 O O . LYS A 1 277 ? -16.013 -1.179 0.254 1.00 91.94 277 LYS A O 1
ATOM 2209 N N . GLU A 1 278 ? -16.736 -0.050 -1.552 1.00 87.31 278 GLU A N 1
ATOM 2210 C C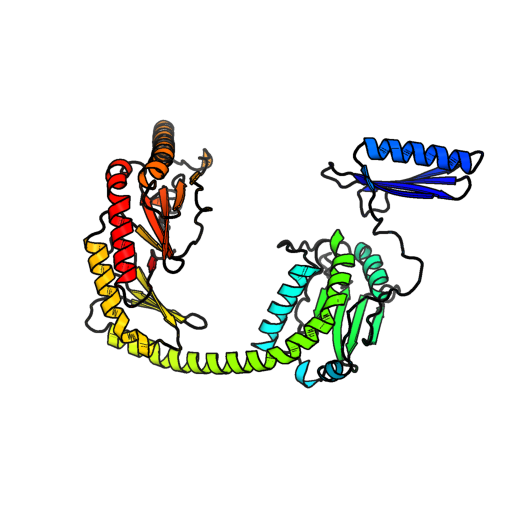A . GLU A 1 278 ? -16.325 -1.057 -2.522 1.00 87.31 278 GLU A CA 1
ATOM 2211 C C . GLU A 1 278 ? -14.813 -1.044 -2.749 1.00 87.31 278 GLU A C 1
ATOM 2213 O O . GLU A 1 278 ? -14.181 -0.003 -2.944 1.00 87.31 278 GLU A O 1
ATOM 2218 N N . GLY A 1 279 ? -14.226 -2.235 -2.737 1.00 85.19 279 GLY A N 1
ATOM 2219 C CA . GLY A 1 279 ? -12.852 -2.491 -3.139 1.00 85.19 279 GLY A CA 1
ATOM 2220 C C . GLY A 1 279 ? -12.790 -3.453 -4.324 1.00 85.19 279 GLY A C 1
ATOM 2221 O O . GLY A 1 279 ? -13.785 -4.021 -4.768 1.00 85.19 279 GLY A O 1
ATOM 2222 N N . LYS A 1 280 ? -11.579 -3.692 -4.840 1.00 80.25 280 LYS A N 1
ATOM 2223 C CA . LYS A 1 280 ? -11.370 -4.542 -6.027 1.00 80.25 280 LYS A CA 1
ATOM 2224 C C . LYS A 1 280 ? -11.858 -5.989 -5.846 1.00 80.25 280 LYS A C 1
ATOM 2226 O O . LYS A 1 280 ? -12.274 -6.612 -6.817 1.00 80.25 280 LYS A O 1
ATOM 2231 N N . SER A 1 281 ? -11.768 -6.534 -4.635 1.00 83.38 281 SER A N 1
ATOM 2232 C CA . SER A 1 281 ? -12.103 -7.936 -4.325 1.00 83.38 281 SER A CA 1
ATOM 2233 C C . SER A 1 281 ? -12.802 -8.116 -2.974 1.00 83.38 281 SER A C 1
ATOM 2235 O O . SER A 1 281 ? -12.998 -9.244 -2.514 1.00 83.38 281 SER A O 1
ATOM 2237 N N . THR A 1 282 ? -13.123 -7.013 -2.311 1.00 89.44 282 THR A N 1
ATOM 2238 C CA . THR A 1 282 ? -13.635 -6.957 -0.942 1.00 89.44 282 THR A CA 1
ATOM 2239 C C . THR A 1 282 ? -14.578 -5.774 -0.831 1.00 89.44 282 THR A C 1
ATOM 2241 O O . THR A 1 282 ? -14.236 -4.698 -1.317 1.00 89.44 282 THR A O 1
ATOM 2244 N N . VAL A 1 283 ? -15.682 -5.941 -0.117 1.00 91.38 283 VAL A N 1
ATOM 2245 C CA . VAL A 1 283 ? -16.501 -4.830 0.367 1.00 91.38 283 VAL A CA 1
ATOM 2246 C C . VAL A 1 283 ? -16.132 -4.573 1.822 1.00 91.38 283 VAL A C 1
ATOM 2248 O O . VAL A 1 283 ? -15.990 -5.515 2.601 1.00 91.38 283 VAL A O 1
ATOM 2251 N N . MET A 1 284 ? -15.946 -3.307 2.180 1.00 94.56 284 MET A N 1
ATOM 2252 C CA . MET A 1 284 ? -15.793 -2.891 3.571 1.00 94.56 284 MET A CA 1
ATOM 2253 C C . MET A 1 284 ? -17.159 -2.444 4.081 1.00 94.56 284 MET A C 1
ATOM 2255 O O . MET A 1 284 ? -17.719 -1.479 3.559 1.00 94.56 284 MET A O 1
ATOM 2259 N N . LEU A 1 285 ? -17.692 -3.155 5.072 1.00 95.69 285 LEU A N 1
ATOM 2260 C CA . LEU A 1 285 ? -18.898 -2.755 5.789 1.00 95.69 285 LEU A CA 1
ATOM 2261 C C . LEU A 1 285 ? -18.484 -1.907 6.987 1.00 95.69 285 LEU A C 1
ATOM 2263 O O . LEU A 1 285 ? -17.776 -2.392 7.866 1.00 95.69 285 LEU A O 1
ATOM 2267 N N . GLN A 1 286 ? -18.900 -0.647 6.986 1.00 95.81 286 GLN A N 1
ATOM 2268 C CA . GLN A 1 286 ? -18.671 0.305 8.064 1.00 95.81 286 GLN A CA 1
ATOM 2269 C C . GLN A 1 286 ? -19.969 0.479 8.845 1.00 95.81 286 GLN A C 1
ATOM 2271 O O . GLN A 1 286 ? -21.000 0.756 8.235 1.00 95.81 286 GLN A O 1
ATOM 2276 N N . ILE A 1 287 ? -19.920 0.294 10.160 1.00 95.19 287 ILE A N 1
ATOM 2277 C CA . ILE A 1 287 ? -21.077 0.315 11.059 1.00 95.19 287 ILE A CA 1
ATOM 2278 C C . ILE A 1 287 ? -20.789 1.338 12.153 1.00 95.19 287 ILE A C 1
ATOM 2280 O O . ILE A 1 287 ? -19.802 1.190 12.877 1.00 95.19 287 ILE A O 1
ATOM 2284 N N . ASP A 1 288 ? -21.621 2.368 12.263 1.00 92.19 288 ASP A N 1
ATOM 2285 C CA . ASP A 1 288 ? -21.500 3.332 13.355 1.00 92.19 288 ASP A CA 1
ATOM 2286 C C . ASP A 1 288 ? -22.113 2.700 14.620 1.00 92.19 288 ASP A C 1
ATOM 2288 O O . ASP A 1 288 ? -23.229 2.170 14.584 1.00 92.19 288 ASP A O 1
ATOM 2292 N N . LEU A 1 289 ? -21.368 2.706 15.728 1.00 88.19 289 LEU A N 1
ATOM 2293 C CA . LEU A 1 289 ? -21.791 2.065 16.976 1.00 88.19 289 LEU A CA 1
ATOM 2294 C C . LEU A 1 289 ? -22.370 3.109 17.948 1.00 88.19 289 LEU A C 1
ATOM 2296 O O . LEU A 1 289 ? -21.718 4.126 18.178 1.00 88.19 289 LEU A O 1
ATOM 2300 N N . PRO A 1 290 ? -23.541 2.872 18.576 1.00 74.38 290 PRO A N 1
ATOM 2301 C CA . PRO A 1 290 ? -24.201 3.859 19.440 1.00 74.38 290 PRO A CA 1
ATOM 2302 C C . PRO A 1 290 ? -23.395 4.238 20.686 1.00 74.38 290 PRO A C 1
ATOM 2304 O O . PRO A 1 290 ? -23.522 5.351 21.187 1.00 74.38 290 PRO A O 1
ATOM 2307 N N . GLN A 1 291 ? -22.591 3.303 21.202 1.00 63.81 291 GLN A N 1
ATOM 2308 C CA . GLN A 1 291 ? -21.764 3.491 22.399 1.00 63.81 291 GLN A CA 1
ATOM 2309 C C . GLN A 1 291 ? -20.382 4.092 22.088 1.00 63.81 291 GLN A C 1
ATOM 2311 O O . GLN A 1 291 ? -19.570 4.283 22.991 1.00 63.81 291 GLN A O 1
ATOM 2316 N N . GLY A 1 292 ? -20.094 4.397 20.819 1.00 55.00 292 GLY A N 1
ATOM 2317 C CA . GLY A 1 292 ? -18.883 5.110 20.442 1.00 55.00 292 GLY A CA 1
ATOM 2318 C C . GLY A 1 292 ? -18.967 6.565 20.891 1.00 55.00 292 GLY A C 1
ATOM 2319 O O . GLY A 1 292 ? -19.749 7.345 20.353 1.00 55.00 292 GLY A O 1
ATOM 2320 N N . HIS A 1 293 ? -18.151 6.951 21.869 1.00 51.16 293 HIS A N 1
ATOM 2321 C CA . HIS A 1 293 ? -17.798 8.356 22.027 1.00 51.16 293 HIS A CA 1
ATOM 2322 C C . HIS A 1 293 ? -17.063 8.789 20.751 1.00 51.16 293 HIS A C 1
ATOM 2324 O O . HIS A 1 293 ? -16.080 8.160 20.354 1.00 51.16 293 HIS A O 1
ATOM 2330 N N . ASP A 1 294 ? -17.558 9.846 20.115 1.00 63.09 294 ASP A N 1
ATOM 2331 C CA . ASP A 1 294 ? -17.124 10.335 18.808 1.00 63.09 294 ASP A CA 1
ATOM 2332 C C . ASP A 1 294 ? -17.443 9.430 17.617 1.00 63.09 294 ASP A C 1
ATOM 2334 O O . ASP A 1 294 ? -17.832 8.275 17.721 1.00 63.09 294 ASP A O 1
ATOM 2338 N N . THR A 1 295 ? -17.295 10.035 16.446 1.00 72.00 295 THR A N 1
ATOM 2339 C CA . THR A 1 295 ? -17.640 9.602 15.086 1.00 72.00 295 THR A CA 1
ATOM 2340 C C . THR A 1 295 ? -17.075 8.241 14.619 1.00 72.00 295 THR A C 1
ATOM 2342 O O . THR A 1 295 ? -17.104 7.935 13.428 1.00 72.00 295 THR A O 1
ATOM 2345 N N . ARG A 1 296 ? -16.548 7.411 15.522 1.00 87.62 296 ARG A N 1
ATOM 2346 C CA . ARG A 1 296 ? -15.900 6.125 15.259 1.00 87.62 296 ARG A CA 1
ATOM 2347 C C . ARG A 1 296 ? -16.870 5.076 14.721 1.00 87.62 296 ARG A C 1
ATOM 2349 O O . ARG A 1 296 ? -18.049 5.044 15.058 1.00 87.62 296 ARG A O 1
ATOM 2356 N N . TYR A 1 297 ? -16.339 4.171 13.908 1.00 93.00 297 TYR A N 1
ATOM 2357 C CA . TYR A 1 297 ? -17.085 3.070 13.312 1.00 93.00 297 TYR A CA 1
ATOM 2358 C C . TYR A 1 297 ? -16.290 1.766 13.340 1.00 93.00 297 TYR A C 1
ATOM 2360 O O . TYR A 1 297 ? -15.054 1.729 13.280 1.00 93.00 297 TYR A O 1
ATOM 2368 N N . LEU A 1 298 ? -17.041 0.672 13.385 1.00 95.75 298 LEU A N 1
ATOM 2369 C CA . LEU A 1 298 ? -16.565 -0.680 13.159 1.00 95.75 298 LEU A CA 1
ATOM 2370 C C . LEU A 1 298 ? -16.437 -0.925 11.653 1.00 95.75 298 LEU A C 1
ATOM 2372 O O . LEU A 1 298 ? -17.377 -0.686 10.904 1.00 95.75 298 LEU A O 1
ATOM 2376 N N . GLU A 1 299 ? -15.292 -1.420 11.192 1.00 96.75 299 GLU A N 1
ATOM 2377 C CA . GLU A 1 299 ? -15.067 -1.791 9.793 1.00 96.75 299 GLU A CA 1
ATOM 2378 C C . GLU A 1 299 ? -14.793 -3.291 9.666 1.00 96.75 299 GLU A C 1
ATOM 2380 O O . GLU A 1 299 ? -13.817 -3.813 10.213 1.00 96.75 299 GLU A O 1
ATOM 2385 N N . LEU A 1 300 ? -15.628 -3.972 8.883 1.00 96.75 300 LEU A N 1
ATOM 2386 C CA . LEU A 1 300 ? -15.520 -5.394 8.576 1.00 96.75 300 LEU A CA 1
ATOM 2387 C C . LEU A 1 300 ? -15.125 -5.585 7.111 1.00 96.75 300 LEU A C 1
ATOM 2389 O O . LEU A 1 300 ? -15.788 -5.090 6.198 1.00 96.75 300 LEU A O 1
ATOM 2393 N N . SER A 1 301 ? -14.047 -6.336 6.877 1.00 93.88 301 SER A N 1
ATOM 2394 C CA . SER A 1 301 ? -13.601 -6.680 5.523 1.00 93.88 301 SER A CA 1
ATOM 2395 C C . SER A 1 301 ? -14.283 -7.955 5.041 1.00 93.88 301 SER A C 1
ATOM 2397 O O . SER A 1 301 ? -14.068 -9.039 5.596 1.00 93.88 301 SER A O 1
ATOM 2399 N N . MET A 1 302 ? -15.070 -7.836 3.972 1.00 91.62 302 MET A N 1
ATOM 2400 C CA . MET A 1 302 ? -15.900 -8.909 3.431 1.00 91.62 302 MET A CA 1
ATOM 2401 C C . MET A 1 302 ? -15.507 -9.222 1.976 1.00 91.62 302 MET A C 1
ATOM 2403 O O . MET A 1 302 ? -15.940 -8.538 1.045 1.00 91.62 302 MET A O 1
ATOM 2407 N N . PRO A 1 303 ? -14.668 -10.248 1.727 1.00 91.38 303 PRO A N 1
ATOM 2408 C CA . PRO A 1 303 ? -14.291 -10.655 0.377 1.00 91.38 303 PRO A CA 1
ATOM 2409 C C . PRO A 1 303 ? -15.498 -11.094 -0.449 1.00 91.38 303 PRO A C 1
ATOM 2411 O O . PRO A 1 303 ? -16.315 -11.879 0.026 1.00 91.38 303 PRO A O 1
ATOM 2414 N N . HIS A 1 304 ? -15.564 -10.683 -1.720 1.00 88.94 304 HIS A N 1
ATOM 2415 C CA . HIS A 1 304 ? -16.700 -11.004 -2.603 1.00 88.94 304 HIS A CA 1
ATOM 2416 C C . HIS A 1 304 ? -16.967 -12.515 -2.679 1.00 88.94 304 HIS A C 1
ATOM 2418 O O . HIS A 1 304 ? -18.109 -12.959 -2.633 1.00 88.94 304 HIS A O 1
ATOM 2424 N N . LYS A 1 305 ? -15.897 -13.319 -2.724 1.00 86.81 305 LYS A N 1
ATOM 2425 C CA . LYS A 1 305 ? -15.960 -14.787 -2.838 1.00 86.81 305 LYS A CA 1
ATOM 2426 C C . LYS A 1 305 ? -16.568 -15.486 -1.620 1.00 86.81 305 LYS A C 1
ATOM 2428 O O . LYS A 1 305 ? -17.102 -16.581 -1.765 1.00 86.81 305 LYS A O 1
ATOM 2433 N N . SER A 1 306 ? -16.441 -14.906 -0.428 1.00 89.44 306 SER A N 1
ATOM 2434 C CA . SER A 1 306 ? -16.896 -15.514 0.830 1.00 89.44 306 SER A CA 1
ATOM 2435 C C . SER A 1 306 ? -17.984 -14.705 1.526 1.00 89.44 306 SER A C 1
ATOM 2437 O O . SER A 1 306 ? -18.402 -15.090 2.613 1.00 89.44 306 SER A O 1
ATOM 2439 N N . PHE A 1 307 ? -18.472 -13.633 0.895 1.00 89.00 307 PHE A N 1
ATOM 2440 C CA . PHE A 1 307 ? -19.415 -12.695 1.491 1.00 89.00 307 PHE A CA 1
ATOM 2441 C C . PHE A 1 307 ? -20.638 -13.399 2.090 1.00 89.00 307 PHE A C 1
ATOM 2443 O O . PHE A 1 307 ? -20.864 -13.301 3.290 1.00 89.00 307 PHE A O 1
ATOM 2450 N N . LEU A 1 308 ? -21.375 -14.178 1.287 1.00 87.00 308 LEU A N 1
ATOM 2451 C CA . LEU A 1 308 ? -22.607 -14.839 1.741 1.00 87.00 308 LEU A CA 1
ATOM 2452 C C . LEU A 1 308 ? -22.363 -15.820 2.892 1.00 87.00 308 LEU A C 1
ATOM 2454 O O . LEU A 1 308 ? -23.197 -15.939 3.780 1.00 87.00 308 LEU A O 1
ATOM 2458 N N . LYS A 1 309 ? -21.204 -16.490 2.901 1.00 90.31 309 LYS A N 1
ATOM 2459 C CA . LYS A 1 309 ? -20.835 -17.424 3.973 1.00 90.31 309 LYS A CA 1
ATOM 2460 C C . LYS A 1 309 ? -20.551 -16.711 5.294 1.00 90.31 309 LYS A C 1
ATOM 2462 O O . LYS A 1 309 ? -20.718 -17.322 6.334 1.00 90.31 309 LYS A O 1
ATOM 2467 N N . ARG A 1 310 ? -20.106 -15.454 5.229 1.00 93.81 310 ARG A N 1
ATOM 2468 C CA . ARG A 1 310 ? -19.689 -14.636 6.376 1.00 93.81 310 ARG A CA 1
ATOM 2469 C C . ARG A 1 310 ? -20.750 -13.621 6.801 1.00 93.81 310 ARG A C 1
ATOM 2471 O O . ARG A 1 310 ? -20.582 -12.956 7.812 1.00 93.81 310 ARG A O 1
ATOM 2478 N N . ALA A 1 311 ? -21.828 -13.451 6.033 1.00 93.19 311 ALA A N 1
ATOM 2479 C CA . ALA A 1 311 ? -22.858 -12.455 6.327 1.00 93.19 311 ALA A CA 1
ATOM 2480 C C . ALA A 1 311 ? -23.539 -12.718 7.682 1.00 93.19 311 ALA A C 1
ATOM 2482 O O . ALA A 1 311 ? -23.778 -11.780 8.435 1.00 93.19 311 ALA A O 1
ATOM 2483 N N . GLY A 1 312 ? -23.769 -13.990 8.032 1.00 94.25 312 GLY A N 1
ATOM 2484 C CA . GLY A 1 312 ? -24.338 -14.371 9.331 1.00 94.25 312 GLY A CA 1
ATOM 2485 C C . GLY A 1 312 ? -23.461 -14.013 10.539 1.00 94.25 312 GLY A C 1
ATOM 2486 O O . GLY A 1 312 ? -23.977 -13.876 11.643 1.00 94.25 312 GLY A O 1
ATOM 2487 N N . ASP A 1 313 ? -22.165 -13.791 10.323 1.00 97.31 313 ASP A N 1
ATOM 2488 C CA . ASP A 1 313 ? -21.169 -13.532 11.366 1.00 97.31 313 ASP A CA 1
ATOM 2489 C C . ASP A 1 313 ? -20.994 -12.034 11.686 1.00 97.31 313 ASP A C 1
ATOM 2491 O O . ASP A 1 313 ? -20.300 -11.666 12.637 1.00 97.31 313 ASP A O 1
ATOM 2495 N N . VAL A 1 314 ? -21.633 -11.148 10.912 1.00 96.88 314 VAL A N 1
ATOM 2496 C CA . VAL A 1 314 ? -21.550 -9.688 11.089 1.00 96.88 314 VAL A CA 1
ATOM 2497 C C . VAL A 1 314 ? -22.144 -9.255 12.425 1.00 96.88 314 VAL A C 1
ATOM 2499 O O . VAL A 1 314 ? -21.440 -8.644 13.221 1.00 96.88 314 VAL A O 1
ATOM 2502 N N . LEU A 1 315 ? -23.412 -9.580 12.700 1.00 97.12 315 LEU A N 1
ATOM 2503 C CA . LEU A 1 315 ? -24.071 -9.160 13.943 1.00 97.12 315 LEU A CA 1
ATOM 2504 C C . LEU A 1 315 ? -23.439 -9.791 15.197 1.00 97.12 315 LEU A C 1
ATOM 2506 O O . LEU A 1 315 ? -23.259 -9.068 16.175 1.00 97.12 315 LEU A O 1
ATOM 2510 N N . PRO A 1 316 ? -23.038 -11.080 15.198 1.00 98.12 316 PRO A N 1
ATOM 2511 C CA . PRO A 1 316 ? -22.217 -11.634 16.273 1.00 98.12 316 PRO A CA 1
ATOM 2512 C C . PRO A 1 316 ? -20.929 -10.841 16.521 1.00 98.12 316 PRO A C 1
ATOM 2514 O O . PRO A 1 316 ? -20.613 -10.542 17.667 1.00 98.12 316 PRO A O 1
ATOM 2517 N N . THR A 1 317 ? -20.224 -10.435 15.459 1.00 98.25 317 THR A N 1
ATOM 2518 C CA . THR A 1 317 ? -19.012 -9.612 15.588 1.00 98.25 317 THR A CA 1
ATOM 2519 C C . THR A 1 317 ? -19.329 -8.231 16.167 1.00 98.25 317 THR A C 1
ATOM 2521 O O . THR A 1 317 ? -18.604 -7.763 17.037 1.00 98.25 317 THR A O 1
ATOM 2524 N N . VAL A 1 318 ? -20.421 -7.587 15.733 1.00 96.75 318 VAL A N 1
ATOM 2525 C CA . VAL A 1 318 ? -20.865 -6.290 16.280 1.00 96.75 318 VAL A CA 1
ATOM 2526 C C . VAL A 1 318 ? -21.074 -6.381 17.793 1.00 96.75 318 VAL A C 1
ATOM 2528 O O . VAL A 1 318 ? -20.557 -5.537 18.515 1.00 96.75 318 VAL A O 1
ATOM 2531 N N . ARG A 1 319 ? -21.744 -7.434 18.279 1.00 96.81 319 ARG A N 1
ATOM 2532 C CA . ARG A 1 319 ? -22.003 -7.628 19.716 1.00 96.81 319 ARG A CA 1
ATOM 2533 C C . ARG A 1 319 ? -20.725 -7.777 20.535 1.00 96.81 319 ARG A C 1
ATOM 2535 O O . ARG A 1 319 ? -20.597 -7.129 21.565 1.00 96.81 319 ARG A O 1
ATOM 2542 N N . VAL A 1 320 ? -19.761 -8.568 20.052 1.00 98.00 320 VAL A N 1
ATOM 2543 C CA . VAL A 1 320 ? -18.446 -8.710 20.708 1.00 98.00 320 VAL A CA 1
ATOM 2544 C C . VAL A 1 320 ? -17.757 -7.349 20.840 1.00 98.00 320 VAL A C 1
ATOM 2546 O O . VAL A 1 320 ? -17.172 -7.038 21.876 1.00 98.00 320 VAL A O 1
ATOM 2549 N N . VAL A 1 321 ? -17.852 -6.505 19.808 1.00 96.50 321 VAL A N 1
ATOM 2550 C CA . VAL A 1 321 ? -17.264 -5.160 19.838 1.00 96.50 321 VAL A CA 1
ATOM 2551 C C . VAL A 1 321 ? -18.037 -4.219 20.764 1.00 96.50 321 VAL A C 1
ATOM 2553 O O . VAL A 1 321 ? -17.410 -3.439 21.469 1.00 96.50 321 VAL A O 1
ATOM 2556 N N . GLU A 1 322 ? -19.365 -4.285 20.822 1.00 95.19 322 GLU A N 1
ATOM 2557 C CA . GLU A 1 322 ? -20.145 -3.496 21.788 1.00 95.19 322 GLU A CA 1
ATOM 2558 C C . GLU A 1 322 ? -19.808 -3.869 23.236 1.00 95.19 322 GLU A C 1
ATOM 2560 O O . GLU A 1 322 ? -19.585 -2.985 24.060 1.00 95.19 322 GLU A O 1
ATOM 2565 N N . GLU A 1 323 ? -19.695 -5.163 23.542 1.00 95.94 323 GLU A N 1
ATOM 2566 C CA . GLU A 1 323 ? -19.287 -5.643 24.866 1.00 95.94 323 GLU A CA 1
ATOM 2567 C C . GLU A 1 323 ? -17.860 -5.209 25.224 1.00 95.94 323 GLU A C 1
ATOM 2569 O O . GLU A 1 323 ? -17.591 -4.850 26.372 1.00 95.94 323 GLU A O 1
ATOM 2574 N N . LEU A 1 324 ? -16.949 -5.201 24.246 1.00 96.06 324 LEU A N 1
ATOM 2575 C CA . LEU A 1 324 ? -15.610 -4.636 24.402 1.00 96.06 324 LEU A CA 1
ATOM 2576 C C . LEU A 1 324 ? -15.684 -3.143 24.749 1.00 96.06 324 LEU A C 1
ATOM 2578 O O . LEU A 1 324 ? -15.078 -2.711 25.729 1.00 96.06 324 LEU A O 1
ATOM 2582 N N . LEU A 1 325 ? -16.427 -2.355 23.968 1.00 94.25 325 LEU A N 1
ATOM 2583 C CA . LEU A 1 325 ? -16.531 -0.905 24.154 1.00 94.25 325 LEU A CA 1
ATOM 2584 C C . LEU A 1 325 ? -17.212 -0.526 25.474 1.00 94.25 325 LEU A C 1
ATOM 2586 O O . LEU A 1 325 ? -16.846 0.483 26.064 1.00 94.25 325 LEU A O 1
ATOM 2590 N N . ALA A 1 326 ? -18.129 -1.351 25.980 1.00 94.06 326 ALA A N 1
ATOM 2591 C CA . ALA A 1 326 ? -18.754 -1.150 27.286 1.00 94.06 326 ALA A CA 1
ATOM 2592 C C . ALA A 1 326 ? -17.793 -1.369 28.474 1.00 94.06 326 ALA A C 1
ATOM 2594 O O . ALA A 1 326 ? -18.106 -0.970 29.595 1.00 94.06 326 ALA A O 1
ATOM 2595 N N . ARG A 1 327 ? -16.653 -2.039 28.253 1.00 95.56 327 ARG A N 1
ATOM 2596 C CA . ARG A 1 327 ? -15.683 -2.421 29.298 1.00 95.56 327 ARG A CA 1
ATOM 2597 C C . ARG A 1 327 ? -14.365 -1.661 29.219 1.00 95.56 327 ARG A C 1
ATOM 2599 O O . ARG A 1 327 ? -13.647 -1.604 30.211 1.00 95.56 327 ARG A O 1
ATOM 2606 N N . VAL A 1 328 ? -14.009 -1.151 28.043 1.00 94.19 328 VAL A N 1
ATOM 2607 C CA . VAL A 1 328 ? -12.753 -0.431 27.843 1.00 94.19 328 VAL A CA 1
ATOM 2608 C C . VAL A 1 328 ? -12.916 1.024 28.266 1.00 94.19 328 VAL A C 1
ATOM 2610 O O . VAL A 1 328 ? -13.713 1.765 27.701 1.00 94.19 328 VAL A O 1
ATOM 2613 N N . GLU A 1 329 ? -12.102 1.441 29.230 1.00 93.19 329 GLU A N 1
ATOM 2614 C CA . GLU A 1 329 ? -12.067 2.824 29.719 1.00 93.19 329 GLU A CA 1
ATOM 2615 C C . GLU A 1 329 ? -11.069 3.702 28.945 1.00 93.19 329 GLU A C 1
ATOM 2617 O O . GLU A 1 329 ? -11.217 4.923 28.888 1.00 93.19 329 GLU A O 1
ATOM 2622 N N . LEU A 1 330 ? -10.052 3.093 28.323 1.00 93.38 330 LEU A N 1
ATOM 2623 C CA . LEU A 1 330 ? -8.997 3.802 27.604 1.00 93.38 330 LEU A CA 1
ATOM 2624 C C . LEU A 1 330 ? -9.371 4.003 26.124 1.00 93.38 330 LEU A C 1
ATOM 2626 O O . LEU A 1 330 ? -9.589 3.017 25.415 1.00 93.38 330 LEU A O 1
ATOM 2630 N N . PRO A 1 331 ? -9.405 5.241 25.596 1.00 92.88 331 PRO A N 1
ATOM 2631 C CA . PRO A 1 331 ? -9.708 5.465 24.189 1.00 92.88 331 PRO A CA 1
ATOM 2632 C C . PRO A 1 331 ? -8.701 4.763 23.272 1.00 92.88 331 PRO A C 1
ATOM 2634 O O . PRO A 1 331 ? -7.489 4.900 23.432 1.00 92.88 331 PRO A O 1
ATOM 2637 N N . PHE A 1 332 ? -9.210 4.045 22.268 1.00 94.50 332 PHE A N 1
ATOM 2638 C CA . PHE A 1 332 ? -8.361 3.313 21.333 1.00 94.50 332 PHE A CA 1
ATOM 2639 C C . PHE A 1 332 ? -8.892 3.295 19.897 1.00 94.50 332 PHE A C 1
ATOM 2641 O O . PHE A 1 332 ? -10.072 3.566 19.641 1.00 94.50 332 PHE A O 1
ATOM 2648 N N . LEU A 1 333 ? -8.007 2.919 18.970 1.00 94.44 333 LEU A N 1
ATOM 2649 C CA . LEU A 1 333 ? -8.318 2.480 17.609 1.00 94.44 333 LEU A CA 1
ATOM 2650 C C . LEU A 1 333 ? -7.712 1.097 17.365 1.00 94.44 333 LEU A C 1
ATOM 2652 O O . LEU A 1 333 ? -6.669 0.759 17.918 1.00 94.44 333 LEU A O 1
ATOM 2656 N N . LEU A 1 334 ? -8.324 0.315 16.481 1.00 96.06 334 LEU A N 1
ATOM 2657 C CA . LEU A 1 334 ? -7.788 -0.970 16.037 1.00 96.06 334 LEU A CA 1
ATOM 2658 C C . LEU A 1 334 ? -7.668 -0.966 14.516 1.00 96.06 334 LEU A C 1
ATOM 2660 O O . LEU A 1 334 ? -8.666 -0.928 13.794 1.00 96.06 334 LEU A O 1
ATOM 2664 N N . GLY A 1 335 ? -6.437 -0.997 14.018 1.00 94.94 335 GLY A N 1
ATOM 2665 C CA . GLY A 1 335 ? -6.130 -0.729 12.620 1.00 94.94 335 GLY A CA 1
ATOM 2666 C C . GLY A 1 335 ? -5.081 -1.658 12.027 1.00 94.94 335 GLY A C 1
ATOM 2667 O O . GLY A 1 335 ? -4.805 -2.742 12.531 1.00 94.94 335 GLY A O 1
ATOM 2668 N N . ASN A 1 336 ? -4.535 -1.231 10.892 1.00 93.62 336 ASN A N 1
ATOM 2669 C CA . ASN A 1 336 ? -3.273 -1.761 10.383 1.00 93.62 336 ASN A CA 1
ATOM 2670 C C . ASN A 1 336 ? -2.132 -0.882 10.920 1.00 93.62 336 ASN A C 1
ATOM 2672 O O . ASN A 1 336 ? -2.387 0.186 11.469 1.00 93.62 336 ASN A O 1
ATOM 2676 N N . ARG A 1 337 ? -0.882 -1.276 10.662 1.00 89.56 337 ARG A N 1
ATOM 2677 C CA . ARG A 1 337 ? 0.313 -0.452 10.897 1.00 89.56 337 ARG A CA 1
ATOM 2678 C C . ARG A 1 337 ? 0.409 0.728 9.911 1.00 89.56 337 ARG A C 1
ATOM 2680 O O . ARG A 1 337 ? 1.329 0.798 9.102 1.00 89.56 337 ARG A O 1
ATOM 2687 N N . ASP A 1 338 ? -0.571 1.622 9.928 1.00 79.69 338 ASP A N 1
ATOM 2688 C CA . ASP A 1 338 ? -0.575 2.830 9.106 1.00 79.69 338 ASP A CA 1
ATOM 2689 C C . ASP A 1 338 ? 0.167 3.937 9.872 1.00 79.69 338 ASP A C 1
ATOM 2691 O O . ASP A 1 338 ? -0.371 4.483 10.828 1.00 79.69 338 ASP A O 1
ATOM 2695 N N . GLY A 1 339 ? 1.401 4.254 9.470 1.00 81.81 339 GLY A N 1
ATOM 2696 C CA . GLY A 1 339 ? 2.167 5.388 10.014 1.00 81.81 339 GLY A CA 1
ATOM 2697 C C . GLY A 1 339 ? 2.893 5.149 11.343 1.00 81.81 339 GLY A C 1
ATOM 2698 O O . GLY A 1 339 ? 3.726 5.969 11.695 1.00 81.81 339 GLY A O 1
ATOM 2699 N N . ALA A 1 340 ? 2.645 4.028 12.029 1.00 88.19 340 ALA A N 1
ATOM 2700 C CA . ALA A 1 340 ? 3.321 3.714 13.289 1.00 88.19 340 ALA A CA 1
ATOM 2701 C C . ALA A 1 340 ? 4.851 3.553 13.104 1.00 88.19 340 ALA A C 1
ATOM 2703 O O . ALA A 1 340 ? 5.263 2.934 12.109 1.00 88.19 340 ALA A O 1
ATOM 2704 N N . PRO A 1 341 ? 5.676 4.013 14.068 1.00 91.75 341 PRO A N 1
ATOM 2705 C CA . PRO A 1 341 ? 7.130 3.857 14.041 1.00 91.75 341 PRO A CA 1
ATOM 2706 C C . PRO A 1 341 ? 7.598 2.398 13.956 1.00 91.75 341 PRO A C 1
ATOM 2708 O O . PRO A 1 341 ? 6.815 1.445 14.046 1.00 91.75 341 PRO A O 1
ATOM 2711 N N . GLU A 1 342 ? 8.907 2.203 13.788 1.00 95.12 342 GLU A N 1
ATOM 2712 C CA . GLU A 1 342 ? 9.525 0.887 13.976 1.00 95.12 342 GLU A CA 1
ATOM 2713 C C . GLU A 1 342 ? 9.280 0.366 15.404 1.00 95.12 342 GLU A C 1
ATOM 2715 O O . GLU A 1 342 ? 9.136 1.140 16.349 1.00 95.12 342 GLU A O 1
ATOM 2720 N N . TRP A 1 343 ? 9.186 -0.955 15.572 1.00 96.94 343 TRP A N 1
ATOM 2721 C CA . TRP A 1 343 ? 8.921 -1.520 16.898 1.00 96.94 343 TRP A CA 1
ATOM 2722 C C . TRP A 1 343 ? 10.117 -1.284 17.820 1.00 96.94 343 TRP A C 1
ATOM 2724 O O . TRP A 1 343 ? 11.264 -1.395 17.396 1.00 96.94 343 TRP A O 1
ATOM 2734 N N . GLY A 1 344 ? 9.840 -0.935 19.071 1.00 95.81 344 GLY A N 1
ATOM 2735 C CA . GLY A 1 344 ? 10.825 -0.486 20.050 1.00 95.81 344 GLY A CA 1
ATOM 2736 C C . GLY A 1 344 ? 11.238 0.980 19.895 1.00 95.81 344 GLY A C 1
ATOM 2737 O O . GLY A 1 344 ? 12.035 1.459 20.698 1.00 95.81 344 GLY A O 1
ATOM 2738 N N . VAL A 1 345 ? 10.714 1.706 18.899 1.00 97.00 345 VAL A N 1
ATOM 2739 C CA . VAL A 1 345 ? 11.013 3.129 18.699 1.00 97.00 345 VAL A CA 1
ATOM 2740 C C . VAL A 1 345 ? 9.915 4.000 19.301 1.00 97.00 345 VAL A C 1
ATOM 2742 O O . VAL A 1 345 ? 8.724 3.789 19.067 1.00 97.00 345 VAL A O 1
ATOM 2745 N N . ILE A 1 346 ? 10.340 5.019 20.048 1.00 97.25 346 ILE A N 1
ATOM 2746 C CA . ILE A 1 346 ? 9.497 6.143 20.453 1.00 97.25 346 ILE A CA 1
ATOM 2747 C C . ILE A 1 346 ? 9.850 7.316 19.542 1.00 97.25 346 ILE A C 1
ATOM 2749 O O . ILE A 1 346 ? 10.959 7.850 19.602 1.00 97.25 346 ILE A O 1
ATOM 2753 N N . PHE A 1 347 ? 8.924 7.692 18.667 1.00 94.31 347 PHE A N 1
ATOM 2754 C CA . PHE A 1 347 ? 9.048 8.888 17.853 1.00 94.31 347 PHE A CA 1
ATOM 2755 C C . PHE A 1 347 ? 8.583 10.097 18.660 1.00 94.31 347 PHE A C 1
ATOM 2757 O O . PHE A 1 347 ? 7.476 10.121 19.195 1.00 94.31 347 PHE A O 1
ATOM 2764 N N . ARG A 1 348 ? 9.440 11.115 18.733 1.00 92.62 348 ARG A N 1
ATOM 2765 C CA . ARG A 1 348 ? 9.145 12.377 19.406 1.00 92.62 348 ARG A CA 1
ATOM 2766 C C . ARG A 1 348 ? 9.202 13.510 18.402 1.00 92.62 348 ARG A C 1
ATOM 2768 O O . ARG A 1 348 ? 10.255 13.779 17.819 1.00 92.62 348 ARG A O 1
ATOM 2775 N N . GLU A 1 349 ? 8.081 14.194 18.235 1.00 86.69 349 GLU A N 1
ATOM 2776 C CA . GLU A 1 349 ? 8.041 15.394 17.419 1.00 86.69 349 GLU A CA 1
ATOM 2777 C C . GLU A 1 349 ? 8.725 16.552 18.156 1.00 86.69 349 GLU A C 1
ATOM 2779 O O . GLU A 1 349 ? 8.481 16.788 19.343 1.00 86.69 349 GLU A O 1
ATOM 2784 N N . GLN A 1 350 ? 9.611 17.262 17.452 1.00 81.94 350 GLN A N 1
ATOM 2785 C CA . GLN A 1 350 ? 10.240 18.466 17.982 1.00 81.94 350 GLN A CA 1
ATOM 2786 C C . GLN A 1 350 ? 9.280 19.643 17.856 1.00 81.94 350 GLN A C 1
ATOM 2788 O O . GLN A 1 350 ? 8.816 19.969 16.761 1.00 81.94 350 GLN A O 1
ATOM 2793 N N . LEU A 1 351 ? 9.037 20.323 18.972 1.00 71.56 351 LEU A N 1
ATOM 2794 C CA . LEU A 1 351 ? 8.215 21.518 18.980 1.00 71.56 351 LEU A CA 1
ATOM 2795 C C . LEU A 1 351 ? 8.944 22.667 18.267 1.00 71.56 351 LEU A C 1
ATOM 2797 O O . LEU A 1 351 ? 9.949 23.175 18.759 1.00 71.56 351 LEU A O 1
ATOM 2801 N N . LEU A 1 352 ? 8.426 23.100 17.119 1.00 64.50 352 LEU A N 1
ATOM 2802 C CA . LEU A 1 352 ? 8.876 24.326 16.455 1.00 64.50 352 LEU A CA 1
ATOM 2803 C C . LEU A 1 352 ? 8.010 25.508 16.917 1.00 64.50 352 LEU A C 1
ATOM 2805 O O . LEU A 1 352 ? 6.782 25.419 16.921 1.00 64.50 352 LEU A O 1
ATOM 2809 N N . ASP A 1 353 ? 8.640 26.640 17.248 1.00 56.22 353 ASP A N 1
ATOM 2810 C CA . ASP A 1 353 ? 7.970 27.850 17.766 1.00 56.22 353 ASP A CA 1
ATOM 2811 C C . ASP A 1 353 ? 6.842 28.384 16.870 1.00 56.22 353 ASP A C 1
ATOM 2813 O O . ASP A 1 353 ? 5.922 29.043 17.349 1.00 56.22 353 ASP A O 1
ATOM 2817 N N . LEU A 1 354 ? 6.885 28.064 15.575 1.00 51.31 354 LEU A N 1
ATOM 2818 C CA . LEU A 1 354 ? 5.908 28.471 14.563 1.00 51.31 354 LEU A CA 1
ATOM 2819 C C . LEU A 1 354 ? 4.498 27.880 14.769 1.00 51.31 354 LEU A C 1
ATOM 2821 O O . LEU A 1 354 ? 3.566 28.330 14.100 1.00 51.31 354 LEU A O 1
ATOM 2825 N N . TYR A 1 355 ? 4.328 26.892 15.656 1.00 54.72 355 TYR A N 1
ATOM 2826 C CA . TYR A 1 355 ? 3.076 26.136 15.791 1.00 54.72 355 TYR A CA 1
ATOM 2827 C C . TYR A 1 355 ? 2.142 26.595 16.916 1.00 54.72 355 TYR A C 1
ATOM 2829 O O . TYR A 1 355 ? 0.952 26.288 16.872 1.00 54.72 355 TYR A O 1
ATOM 2837 N N . LEU A 1 356 ? 2.619 27.379 17.886 1.00 60.06 356 LEU A N 1
ATOM 2838 C CA . LEU A 1 356 ? 1.773 27.890 18.965 1.00 60.06 356 LEU A CA 1
ATOM 2839 C C . LEU A 1 356 ? 1.292 29.304 18.620 1.00 60.06 356 LEU A C 1
ATOM 2841 O O . LEU A 1 356 ? 2.024 30.275 18.762 1.00 60.06 356 LEU A O 1
ATOM 2845 N N . ARG A 1 357 ? 0.045 29.432 18.157 1.00 61.41 357 ARG A N 1
ATOM 2846 C CA . ARG A 1 357 ? -0.661 30.723 18.088 1.00 61.41 357 ARG A CA 1
ATOM 2847 C C . ARG A 1 357 ? -1.617 30.823 19.271 1.00 61.41 357 ARG A C 1
ATOM 2849 O O . ARG A 1 357 ? -2.806 30.556 19.121 1.00 61.41 357 ARG A O 1
ATOM 2856 N N . LEU A 1 358 ? -1.075 31.138 20.445 1.00 65.44 358 LEU A N 1
ATOM 2857 C CA . LEU A 1 358 ? -1.861 31.517 21.621 1.00 65.44 358 LEU A CA 1
ATOM 2858 C C . LEU A 1 358 ? -1.756 33.029 21.831 1.00 65.44 358 LEU A C 1
ATOM 2860 O O . LEU A 1 358 ? -0.773 33.644 21.421 1.00 65.44 358 LEU A O 1
ATOM 2864 N N . ASP A 1 359 ? -2.772 33.614 22.464 1.00 73.75 359 ASP A N 1
ATOM 2865 C CA . ASP A 1 359 ? -2.921 35.072 22.573 1.00 73.75 359 ASP A CA 1
ATOM 2866 C C . ASP A 1 359 ? -1.818 35.744 23.412 1.00 73.75 359 ASP A C 1
ATOM 2868 O O . ASP A 1 359 ? -1.621 36.955 23.312 1.00 73.75 359 ASP A O 1
ATOM 2872 N N . THR A 1 360 ? -1.082 34.979 24.231 1.00 81.00 360 THR A N 1
ATOM 2873 C CA . THR A 1 360 ? -0.017 35.496 25.104 1.00 81.00 360 THR A CA 1
ATOM 2874 C C . THR A 1 360 ? 1.227 34.602 25.111 1.00 81.00 360 THR A C 1
ATOM 2876 O O . THR A 1 360 ? 1.143 33.378 24.975 1.00 81.00 360 THR A O 1
ATOM 2879 N N . GLU A 1 361 ? 2.402 35.208 25.323 1.00 81.94 361 GLU A N 1
ATOM 2880 C CA . GLU A 1 361 ? 3.664 34.471 25.507 1.00 81.94 361 GLU A CA 1
ATOM 2881 C C . GLU A 1 361 ? 3.623 33.529 26.713 1.00 81.94 361 GLU A C 1
ATOM 2883 O O . GLU A 1 361 ? 4.143 32.418 26.639 1.00 81.94 361 GLU A O 1
ATOM 2888 N N . GLU A 1 362 ? 2.951 33.932 27.793 1.00 85.19 362 GLU A N 1
ATOM 2889 C CA . GLU A 1 362 ? 2.767 33.107 28.989 1.00 85.19 362 GLU A CA 1
ATOM 2890 C C . GLU A 1 362 ? 1.953 31.842 28.691 1.00 85.19 362 GLU A C 1
ATOM 2892 O O . GLU A 1 362 ? 2.347 30.749 29.096 1.00 85.19 362 GLU A O 1
ATOM 2897 N N . ALA A 1 363 ? 0.859 31.960 27.928 1.00 80.06 363 ALA A N 1
ATOM 2898 C CA . ALA A 1 363 ? 0.054 30.810 27.521 1.00 80.06 363 ALA A CA 1
ATOM 2899 C C . ALA A 1 363 ? 0.846 29.872 26.601 1.00 80.06 363 ALA A C 1
ATOM 2901 O O . ALA A 1 363 ? 0.794 28.654 26.770 1.00 80.06 363 ALA A O 1
ATOM 2902 N N . MET A 1 364 ? 1.639 30.428 25.675 1.00 80.06 364 MET A N 1
ATOM 2903 C CA . MET A 1 364 ? 2.566 29.634 24.866 1.00 80.06 364 MET A CA 1
ATOM 2904 C C . MET A 1 364 ? 3.584 28.900 25.737 1.00 80.06 364 MET A C 1
ATOM 2906 O O . MET A 1 364 ? 3.773 27.704 25.556 1.00 80.06 364 MET A O 1
ATOM 2910 N N . ALA A 1 365 ? 4.233 29.575 26.685 1.00 84.19 365 ALA A N 1
ATOM 2911 C CA . ALA A 1 365 ? 5.224 28.958 27.563 1.00 84.19 365 ALA A CA 1
ATOM 2912 C C . ALA A 1 365 ? 4.623 27.842 28.435 1.00 84.19 365 ALA A C 1
ATOM 2914 O O . ALA A 1 365 ? 5.226 26.775 28.560 1.00 84.19 365 ALA A O 1
ATOM 2915 N N . ALA A 1 366 ? 3.424 28.052 28.986 1.00 85.00 366 ALA A N 1
ATOM 2916 C CA . ALA A 1 366 ? 2.715 27.043 29.768 1.00 85.00 366 ALA A CA 1
ATOM 2917 C C . ALA A 1 366 ? 2.359 25.807 28.925 1.00 85.00 366 ALA A C 1
ATOM 2919 O O . ALA A 1 366 ? 2.595 24.679 29.357 1.00 85.00 366 ALA A O 1
ATOM 2920 N N . GLU A 1 367 ? 1.863 26.007 27.701 1.00 84.56 367 GLU A N 1
ATOM 2921 C CA . GLU A 1 367 ? 1.523 24.907 26.795 1.00 84.56 367 GLU A CA 1
ATOM 2922 C C . GLU A 1 367 ? 2.767 24.133 26.331 1.00 84.56 367 GLU A C 1
ATOM 2924 O O . GLU A 1 367 ? 2.761 22.901 26.318 1.00 84.56 367 GLU A O 1
ATOM 2929 N N . ARG A 1 368 ? 3.877 24.832 26.044 1.00 85.19 368 ARG A N 1
ATOM 2930 C CA . ARG A 1 368 ? 5.183 24.199 25.777 1.00 85.19 368 ARG A CA 1
ATOM 2931 C C . ARG A 1 368 ? 5.605 23.305 26.935 1.00 85.19 368 ARG A C 1
ATOM 2933 O O . ARG A 1 368 ? 5.961 22.151 26.715 1.00 85.19 368 ARG A O 1
ATOM 2940 N N . ALA A 1 369 ? 5.568 23.837 28.157 1.00 88.44 369 ALA A N 1
ATOM 2941 C CA . ALA A 1 369 ? 5.972 23.103 29.349 1.00 88.44 369 ALA A CA 1
ATOM 2942 C C . ALA A 1 369 ? 5.093 21.863 29.567 1.00 88.44 369 ALA A C 1
ATOM 2944 O O . ALA A 1 369 ? 5.619 20.790 29.858 1.00 88.44 369 ALA A O 1
ATOM 2945 N N . ARG A 1 370 ? 3.776 21.985 29.350 1.00 88.69 370 ARG A N 1
ATOM 2946 C CA . ARG A 1 370 ? 2.821 20.870 29.417 1.00 88.69 370 ARG A CA 1
ATOM 2947 C C . ARG A 1 370 ? 3.164 19.762 28.420 1.00 88.69 370 ARG A C 1
ATOM 2949 O O . ARG A 1 370 ? 3.242 18.603 28.817 1.00 88.69 370 ARG A O 1
ATOM 2956 N N . ILE A 1 371 ? 3.386 20.110 27.149 1.00 88.81 371 ILE A N 1
ATOM 2957 C CA . ILE A 1 371 ? 3.721 19.142 26.092 1.00 88.81 371 ILE A CA 1
ATOM 2958 C C . ILE A 1 371 ? 5.049 18.454 26.404 1.00 88.81 371 ILE A C 1
ATOM 2960 O O . ILE A 1 371 ? 5.106 17.230 26.415 1.00 88.81 371 ILE A O 1
ATOM 2964 N N . ILE A 1 372 ? 6.102 19.222 26.698 1.00 90.50 372 ILE A N 1
ATOM 2965 C CA . ILE A 1 372 ? 7.437 18.672 26.973 1.00 90.50 372 ILE A CA 1
ATOM 2966 C C . ILE A 1 372 ? 7.386 17.730 28.179 1.00 90.50 372 ILE A C 1
ATOM 2968 O O . ILE A 1 372 ? 7.840 16.594 28.077 1.00 90.50 372 ILE A O 1
ATOM 2972 N N . SER A 1 373 ? 6.761 18.161 29.279 1.00 92.62 373 SER A N 1
ATOM 2973 C CA . SER A 1 373 ? 6.627 17.339 30.483 1.00 92.62 373 SER A CA 1
ATOM 2974 C C . SER A 1 373 ? 5.814 16.068 30.236 1.00 92.62 373 SER A C 1
ATOM 2976 O O . SER A 1 373 ? 6.152 15.023 30.786 1.00 92.62 373 SER A O 1
ATOM 2978 N N . GLY A 1 374 ? 4.748 16.139 29.436 1.00 93.38 374 GLY A N 1
ATOM 2979 C CA . GLY A 1 374 ? 3.944 14.971 29.084 1.00 93.38 374 GLY A CA 1
ATOM 2980 C C . GLY A 1 374 ? 4.691 13.984 28.188 1.00 93.38 374 GLY A C 1
ATOM 2981 O O . GLY A 1 374 ? 4.629 12.780 28.428 1.00 93.38 374 GLY A O 1
ATOM 2982 N N . GLN A 1 375 ? 5.434 14.487 27.195 1.00 94.31 375 GLN A N 1
ATOM 2983 C CA . GLN A 1 375 ? 6.303 13.670 26.345 1.00 94.31 375 GLN A CA 1
ATOM 2984 C C . GLN A 1 375 ? 7.360 12.943 27.179 1.00 94.31 375 GLN A C 1
ATOM 2986 O O . GLN A 1 375 ? 7.514 11.734 27.036 1.00 94.31 375 GLN A O 1
ATOM 2991 N N . ASP A 1 376 ? 8.062 13.665 28.057 1.00 95.31 376 ASP A N 1
ATOM 2992 C CA . ASP A 1 376 ? 9.125 13.095 28.888 1.00 95.31 376 ASP A CA 1
ATOM 2993 C C . ASP A 1 376 ? 8.577 11.992 29.802 1.00 95.31 376 ASP A C 1
ATOM 2995 O O . ASP A 1 376 ? 9.124 10.890 29.843 1.00 95.31 376 ASP A O 1
ATOM 2999 N N . ALA A 1 377 ? 7.448 12.249 30.466 1.00 96.12 377 ALA A N 1
ATOM 3000 C CA . ALA A 1 377 ? 6.861 11.285 31.383 1.00 96.12 377 ALA A CA 1
ATOM 3001 C C . ALA A 1 377 ? 6.321 10.029 30.680 1.00 96.12 377 ALA A C 1
ATOM 3003 O O . ALA A 1 377 ? 6.514 8.919 31.170 1.00 96.12 377 ALA A O 1
ATOM 3004 N N . LEU A 1 378 ? 5.676 10.168 29.515 1.00 96.56 378 LEU A N 1
ATOM 3005 C CA . LEU A 1 378 ? 5.208 9.011 28.743 1.00 96.56 378 LEU A CA 1
ATOM 3006 C C . LEU A 1 378 ? 6.358 8.216 28.119 1.00 96.56 378 LEU A C 1
ATOM 3008 O O . LEU A 1 378 ? 6.285 6.988 28.050 1.00 96.56 378 LEU A O 1
ATOM 3012 N N . GLN A 1 379 ? 7.428 8.894 27.701 1.00 96.69 379 GLN A N 1
ATOM 3013 C CA . GLN A 1 379 ? 8.634 8.246 27.193 1.00 96.69 379 GLN A CA 1
ATOM 3014 C C . GLN A 1 379 ? 9.297 7.360 28.259 1.00 96.69 379 GLN A C 1
ATOM 3016 O O . GLN A 1 379 ? 9.833 6.306 27.919 1.00 96.69 379 GLN A O 1
ATOM 3021 N N . GLU A 1 380 ? 9.250 7.768 29.529 1.00 96.56 380 GLU A N 1
ATOM 3022 C CA . GLU A 1 380 ? 9.736 6.976 30.663 1.00 96.56 380 GLU A CA 1
ATOM 3023 C C . GLU A 1 380 ? 8.755 5.859 31.057 1.00 96.56 380 GLU A C 1
ATOM 3025 O O . GLU A 1 380 ? 9.172 4.720 31.267 1.00 96.56 380 GLU A O 1
ATOM 3030 N N . ALA A 1 381 ? 7.452 6.152 31.093 1.00 96.88 381 ALA A N 1
ATOM 3031 C CA . ALA A 1 381 ? 6.439 5.221 31.586 1.00 96.88 381 ALA A CA 1
ATOM 3032 C C . ALA A 1 381 ? 6.127 4.060 30.626 1.00 96.88 381 ALA A C 1
ATOM 3034 O O . ALA A 1 381 ? 5.922 2.931 31.075 1.00 96.88 381 ALA A O 1
ATOM 3035 N N . PHE A 1 382 ? 6.066 4.294 29.308 1.00 97.38 382 PHE A N 1
ATOM 3036 C CA . PHE A 1 382 ? 5.673 3.242 28.359 1.00 97.38 382 PHE A CA 1
ATOM 3037 C C . PHE A 1 382 ? 6.593 2.011 28.375 1.00 97.38 382 PHE A C 1
ATOM 3039 O O . PHE A 1 382 ? 6.056 0.903 28.423 1.00 97.38 382 PHE A O 1
ATOM 3046 N N . PRO A 1 383 ? 7.937 2.139 28.387 1.00 97.69 383 PRO A N 1
ATOM 3047 C CA . PRO A 1 383 ? 8.817 0.984 28.532 1.00 97.69 383 PRO A CA 1
ATOM 3048 C C . PRO A 1 383 ? 8.541 0.141 29.773 1.00 97.69 383 PRO A C 1
ATOM 3050 O O . PRO A 1 383 ? 8.558 -1.084 29.674 1.00 97.69 383 PRO A O 1
ATOM 3053 N N . GLU A 1 384 ? 8.281 0.779 30.915 1.00 96.00 384 GLU A N 1
ATOM 3054 C CA . GLU A 1 384 ? 8.000 0.086 32.171 1.00 96.00 384 GLU A CA 1
ATOM 3055 C C . GLU A 1 384 ? 6.662 -0.653 32.111 1.00 96.00 384 GLU A C 1
ATOM 3057 O O . GLU A 1 384 ? 6.610 -1.843 32.406 1.00 96.00 384 GLU A O 1
ATOM 3062 N N . VAL A 1 385 ? 5.595 0.017 31.663 1.00 95.88 385 VAL A N 1
ATOM 3063 C CA . VAL A 1 385 ? 4.258 -0.593 31.575 1.00 95.88 385 VAL A CA 1
ATOM 3064 C C . VAL A 1 385 ? 4.232 -1.749 30.579 1.00 95.88 385 VAL A C 1
ATOM 3066 O O . VAL A 1 385 ? 3.606 -2.775 30.830 1.00 95.88 385 VAL A O 1
ATOM 3069 N N . MET A 1 386 ? 4.921 -1.601 29.447 1.00 97.38 386 MET A N 1
ATOM 3070 C CA . MET A 1 386 ? 4.960 -2.639 28.419 1.00 97.38 386 MET A CA 1
ATOM 3071 C C . MET A 1 386 ? 5.918 -3.788 28.764 1.00 97.38 386 MET A C 1
ATOM 3073 O O . MET A 1 386 ? 5.851 -4.855 28.139 1.00 97.38 386 MET A O 1
ATOM 3077 N N . ALA A 1 387 ? 6.807 -3.609 29.746 1.00 95.31 387 ALA A N 1
ATOM 3078 C CA . ALA A 1 387 ? 7.717 -4.657 30.180 1.00 95.31 387 ALA A CA 1
ATOM 3079 C C . ALA A 1 387 ? 6.933 -5.857 30.734 1.00 95.31 387 ALA A C 1
ATOM 3081 O O . ALA A 1 387 ? 6.082 -5.738 31.607 1.00 95.31 387 ALA A O 1
ATOM 3082 N N . GLY A 1 388 ? 7.231 -7.052 30.222 1.00 89.00 388 GLY A N 1
ATOM 3083 C CA . GLY A 1 388 ? 6.604 -8.294 30.687 1.00 89.00 388 GLY A CA 1
ATOM 3084 C C . GLY A 1 388 ? 5.243 -8.621 30.063 1.00 89.00 388 GLY A C 1
ATOM 3085 O O . GLY A 1 388 ? 4.779 -9.744 30.241 1.00 89.00 388 GLY A O 1
ATOM 3086 N N . MET A 1 389 ? 4.645 -7.727 29.265 1.00 94.56 389 MET A N 1
ATOM 3087 C CA . MET A 1 389 ? 3.387 -8.027 28.561 1.00 94.56 389 MET A CA 1
ATOM 3088 C C . MET A 1 389 ? 3.575 -8.946 27.339 1.00 94.56 389 MET A C 1
ATOM 3090 O O . MET A 1 389 ? 2.618 -9.556 26.871 1.00 94.56 389 MET A O 1
ATOM 3094 N N . GLY A 1 390 ? 4.796 -9.045 26.801 1.00 94.81 390 GLY A N 1
ATOM 3095 C CA . GLY A 1 390 ? 5.118 -9.931 25.673 1.00 94.81 390 GLY A CA 1
ATOM 3096 C C . GLY A 1 390 ? 4.675 -9.433 24.290 1.00 94.81 390 GLY A C 1
ATOM 3097 O O . GLY A 1 390 ? 4.739 -10.200 23.332 1.00 94.81 390 GLY A O 1
ATOM 3098 N N . TYR A 1 391 ? 4.257 -8.169 24.167 1.00 96.75 391 TYR A N 1
ATOM 3099 C CA . TYR A 1 391 ? 3.884 -7.549 22.891 1.00 96.75 391 TYR A CA 1
ATOM 3100 C C . TYR A 1 391 ? 5.013 -6.678 22.328 1.00 96.75 391 TYR A C 1
ATOM 3102 O O . TYR A 1 391 ? 5.687 -5.965 23.074 1.00 96.75 391 TYR A O 1
ATOM 3110 N N . GLU A 1 392 ? 5.183 -6.678 21.001 1.00 97.69 392 GLU A N 1
ATOM 3111 C CA . GLU A 1 392 ? 5.945 -5.624 20.321 1.00 97.69 392 GLU A CA 1
ATOM 3112 C C . GLU A 1 392 ? 5.146 -4.317 20.357 1.00 97.69 392 GLU A C 1
ATOM 3114 O O . GLU A 1 392 ? 3.928 -4.315 20.156 1.00 97.69 392 GLU A O 1
ATOM 3119 N N . TRP A 1 393 ? 5.825 -3.198 20.595 1.00 98.25 393 TRP A N 1
ATOM 3120 C CA . TRP A 1 393 ? 5.172 -1.899 20.703 1.00 98.25 393 TRP A CA 1
ATOM 3121 C C . TRP A 1 393 ? 6.068 -0.765 20.213 1.00 98.25 393 TRP A C 1
ATOM 3123 O O . TRP A 1 393 ? 7.277 -0.928 20.072 1.00 98.25 393 TRP A O 1
ATOM 3133 N N . SER A 1 394 ? 5.470 0.376 19.906 1.00 98.19 394 SER A N 1
ATOM 3134 C CA . SER A 1 394 ? 6.142 1.636 19.567 1.00 98.19 394 SER A CA 1
ATOM 3135 C C . SER A 1 394 ? 5.268 2.796 20.033 1.00 98.19 394 SER A C 1
ATOM 3137 O O . SER A 1 394 ? 4.104 2.578 20.367 1.00 98.19 394 SER A O 1
ATOM 3139 N N . ALA A 1 395 ? 5.773 4.025 20.048 1.00 97.38 395 ALA A N 1
ATOM 3140 C CA . ALA A 1 395 ? 4.958 5.175 20.442 1.00 97.38 395 ALA A CA 1
ATOM 3141 C C . ALA A 1 395 ? 5.234 6.402 19.576 1.00 97.38 395 ALA A C 1
ATOM 3143 O O . ALA A 1 395 ? 6.378 6.642 19.198 1.00 97.38 395 ALA A O 1
ATOM 3144 N N . ASP A 1 396 ? 4.187 7.176 19.312 1.00 94.50 396 ASP A N 1
ATOM 3145 C CA . ASP A 1 396 ? 4.273 8.515 18.742 1.00 94.50 396 ASP A CA 1
ATOM 3146 C C . ASP A 1 396 ? 3.917 9.551 19.814 1.00 94.50 396 ASP A C 1
ATOM 3148 O O . ASP A 1 396 ? 2.863 9.472 20.448 1.00 94.50 396 ASP A O 1
ATOM 3152 N N . LEU A 1 397 ? 4.797 10.531 20.008 1.00 94.31 397 LEU A N 1
ATOM 3153 C CA . LEU A 1 397 ? 4.640 11.639 20.945 1.00 94.31 397 LEU A CA 1
ATOM 3154 C C . LEU A 1 397 ? 4.658 12.960 20.165 1.00 94.31 397 LEU A C 1
ATOM 3156 O O . LEU A 1 397 ? 5.708 13.585 19.980 1.00 94.31 397 LEU A O 1
ATOM 3160 N N . PHE A 1 398 ? 3.491 13.372 19.681 1.00 89.06 398 PHE A N 1
ATOM 3161 C CA . PHE A 1 398 ? 3.304 14.561 18.855 1.00 89.06 398 PHE A CA 1
ATOM 3162 C C . PHE A 1 398 ? 3.254 15.843 19.685 1.00 89.06 398 PHE A C 1
ATOM 3164 O O . PHE A 1 398 ? 2.968 15.841 20.888 1.00 89.06 398 PHE A O 1
ATOM 3171 N N . CYS A 1 399 ? 3.499 16.963 19.017 1.00 79.31 399 CYS A N 1
ATOM 3172 C CA . CYS A 1 399 ? 3.116 18.277 19.505 1.00 79.31 399 CYS A CA 1
ATOM 3173 C C . CYS A 1 399 ? 1.767 18.605 18.857 1.00 79.31 399 CYS A C 1
ATOM 3175 O O . CYS A 1 399 ? 1.687 18.623 17.636 1.00 79.31 399 CYS A O 1
ATOM 3177 N N . SER A 1 400 ? 0.704 18.803 19.643 1.00 65.19 400 SER A N 1
ATOM 3178 C CA . SER A 1 400 ? -0.673 18.975 19.144 1.00 65.19 400 SER A CA 1
ATOM 3179 C C . SER A 1 400 ? -0.742 19.870 17.893 1.00 65.19 400 SER A C 1
ATOM 3181 O O . SER A 1 400 ? -0.421 21.060 17.913 1.00 65.19 400 SER A O 1
ATOM 3183 N N . TYR A 1 401 ? -1.131 19.264 16.774 1.00 60.41 401 TYR A N 1
ATOM 3184 C CA . TYR A 1 401 ? -0.991 19.827 15.437 1.00 60.41 401 TYR A CA 1
ATOM 3185 C C . TYR A 1 401 ? -2.386 20.124 14.878 1.00 60.41 401 TYR A C 1
ATOM 3187 O O . TYR A 1 401 ? -2.928 19.255 14.215 1.00 60.41 401 TYR A O 1
ATOM 3195 N N . TYR A 1 402 ? -2.882 21.363 15.080 1.00 51.84 402 TYR A N 1
ATOM 3196 C CA . TYR A 1 402 ? -3.857 22.094 14.223 1.00 51.84 402 TYR A CA 1
ATOM 3197 C C . TYR A 1 402 ? -5.193 22.571 14.804 1.00 51.84 402 TYR A C 1
ATOM 3199 O O . TYR A 1 402 ? -5.877 23.340 14.115 1.00 51.84 402 TYR A O 1
ATOM 3207 N N . ALA A 1 403 ? -5.542 22.269 16.053 1.00 46.69 403 ALA A N 1
ATOM 3208 C CA . ALA A 1 403 ? -6.849 22.660 16.602 1.00 46.69 403 ALA A CA 1
ATOM 3209 C C . ALA A 1 403 ? -7.241 24.156 16.429 1.00 46.69 403 ALA A C 1
ATOM 3211 O O . ALA A 1 403 ? -8.436 24.458 16.376 1.00 46.69 403 ALA A O 1
ATOM 3212 N N . SER A 1 404 ? -6.286 25.093 16.301 1.00 46.22 404 SER A N 1
ATOM 321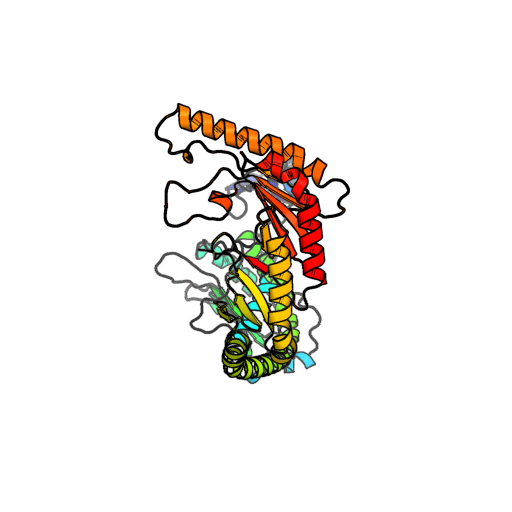3 C CA . SER A 1 404 ? -6.571 26.534 16.161 1.00 46.22 404 SER A CA 1
ATOM 3214 C C . SER A 1 404 ? -6.628 27.090 14.727 1.00 46.22 404 SER A C 1
ATOM 3216 O O . SER A 1 404 ? -7.243 28.137 14.530 1.00 46.22 404 SER A O 1
ATOM 3218 N N . LEU A 1 405 ? -6.034 26.444 13.711 1.00 45.66 405 LEU A N 1
ATOM 3219 C CA . LEU A 1 405 ? -5.912 27.047 12.366 1.00 45.66 405 LEU A CA 1
ATOM 3220 C C . LEU A 1 405 ? -7.009 26.628 11.382 1.00 45.66 405 LEU A C 1
ATOM 3222 O O . LEU A 1 405 ? -7.370 27.410 10.502 1.00 45.66 405 LEU A O 1
ATOM 3226 N N . TYR A 1 406 ? -7.576 25.434 11.542 1.00 49.19 406 TYR A N 1
ATOM 3227 C CA . TYR A 1 406 ? -8.657 24.937 10.694 1.00 49.19 406 TYR A CA 1
ATOM 3228 C C . TYR A 1 406 ? -9.694 24.226 11.560 1.00 49.19 406 TYR A C 1
ATOM 3230 O O . TYR A 1 406 ? -9.721 23.004 11.640 1.00 49.19 406 TYR A O 1
ATOM 3238 N N . SER A 1 407 ? -10.600 24.990 12.177 1.00 51.25 407 SER A N 1
ATOM 3239 C CA . SER A 1 407 ? -11.651 24.495 13.090 1.00 51.25 407 SER A CA 1
ATOM 3240 C C . SER A 1 407 ? -12.581 23.404 12.523 1.00 51.25 407 SER A C 1
ATOM 3242 O O . SER A 1 407 ? -13.417 22.877 13.251 1.00 51.25 407 SER A O 1
ATOM 3244 N N . LYS A 1 408 ? -12.452 23.060 11.234 1.00 52.88 408 LYS A N 1
ATOM 3245 C CA . LYS A 1 408 ? -13.223 22.017 10.545 1.00 52.88 408 LYS A CA 1
ATOM 3246 C C . LYS A 1 408 ? -12.527 20.652 10.477 1.00 52.88 408 LYS A C 1
ATOM 3248 O O . LYS A 1 408 ? -13.204 19.685 10.150 1.00 52.88 408 LYS A O 1
ATOM 3253 N N . TYR A 1 409 ? -11.232 20.561 10.783 1.00 50.94 409 TYR A N 1
ATOM 3254 C CA . TYR A 1 409 ? -10.482 19.304 10.781 1.00 50.94 409 TYR A CA 1
ATOM 3255 C C . TYR A 1 409 ? -9.817 19.122 12.144 1.00 50.94 409 TYR A C 1
ATOM 3257 O O . TYR A 1 409 ? -8.779 19.716 12.406 1.00 50.94 409 TYR A O 1
ATOM 3265 N N . ARG A 1 410 ? -10.438 18.323 13.017 1.00 56.59 410 ARG A N 1
ATOM 3266 C CA . ARG A 1 410 ? -9.755 17.757 14.184 1.00 56.59 410 ARG A CA 1
ATOM 3267 C C . ARG A 1 410 ? -9.351 16.339 13.822 1.00 56.59 410 ARG A C 1
ATOM 3269 O O . ARG A 1 410 ? -10.210 15.474 13.684 1.00 56.59 410 ARG A O 1
ATOM 3276 N N . SER A 1 411 ? -8.064 16.141 13.593 1.00 66.88 411 SER A N 1
ATOM 3277 C CA . SER A 1 411 ? -7.454 14.819 13.523 1.00 66.88 411 SER A CA 1
ATOM 3278 C C . SER A 1 411 ? -7.447 14.174 14.911 1.00 66.88 411 SER A C 1
ATOM 3280 O O . SER A 1 411 ? -7.491 14.868 15.924 1.00 66.88 411 SER A O 1
ATOM 3282 N N . GLU A 1 412 ? -7.346 12.849 15.002 1.00 73.31 412 GLU A N 1
ATOM 3283 C CA . GLU A 1 412 ? -7.207 12.179 16.305 1.00 73.31 412 GLU A CA 1
ATOM 3284 C C . GLU A 1 412 ? -5.998 12.679 17.102 1.00 73.31 412 GLU A C 1
ATOM 3286 O O . GLU A 1 412 ? -6.085 12.792 18.322 1.00 73.31 412 GLU A O 1
ATOM 3291 N N . SER A 1 413 ? -4.914 13.049 16.418 1.00 64.75 413 SER A N 1
ATOM 3292 C CA . SER A 1 413 ? -3.719 13.656 17.014 1.00 64.75 413 SER A CA 1
ATOM 3293 C C . SER A 1 413 ? -3.947 15.060 17.586 1.00 64.75 413 SER A C 1
ATOM 3295 O O . SER A 1 413 ? -3.159 15.503 18.418 1.00 64.75 413 SER A O 1
ATOM 3297 N N . ASP A 1 414 ? -5.020 15.760 17.192 1.00 68.44 414 ASP A N 1
ATOM 3298 C CA . ASP A 1 414 ? -5.420 17.025 17.826 1.00 68.44 414 ASP A CA 1
ATOM 3299 C C . ASP A 1 414 ? -6.013 16.810 19.222 1.00 68.44 414 ASP A C 1
ATOM 3301 O O . ASP A 1 414 ? -5.937 17.699 20.069 1.00 68.44 414 ASP A O 1
ATOM 3305 N N . VAL A 1 415 ? -6.638 15.652 19.450 1.00 79.00 415 VAL A N 1
ATOM 3306 C CA . VAL A 1 415 ? -7.280 15.303 20.727 1.00 79.00 415 VAL A CA 1
ATOM 3307 C C . VAL A 1 415 ? -6.332 14.493 21.607 1.00 79.00 415 VAL A C 1
ATOM 3309 O O . VAL A 1 415 ? -6.298 14.687 22.819 1.00 79.00 415 VAL A O 1
ATOM 3312 N N . TYR A 1 416 ? -5.547 13.611 20.994 1.00 87.75 416 TYR A N 1
ATOM 3313 C CA . TYR A 1 416 ? -4.642 12.694 21.669 1.00 87.75 416 TYR A CA 1
ATOM 3314 C C . TYR A 1 416 ? -3.229 12.847 21.096 1.00 87.75 416 TYR A C 1
ATOM 3316 O O . TYR A 1 416 ? -2.871 12.160 20.136 1.00 87.75 416 TYR A O 1
ATOM 3324 N N . PRO A 1 417 ? -2.415 13.761 21.651 1.00 89.94 417 PRO A N 1
ATOM 3325 C CA . PRO A 1 417 ? -1.076 14.030 21.139 1.00 89.94 417 PRO A CA 1
ATOM 3326 C C . PRO A 1 417 ? -0.086 12.885 21.391 1.00 89.94 417 PRO A C 1
ATOM 3328 O O . PRO A 1 417 ? 1.012 12.920 20.847 1.00 89.94 417 PRO A O 1
ATOM 3331 N N . ALA A 1 418 ? -0.444 11.873 22.185 1.00 93.94 418 ALA A N 1
ATOM 3332 C CA . ALA A 1 418 ? 0.372 10.682 22.381 1.00 93.94 418 ALA A CA 1
ATOM 3333 C C . ALA A 1 418 ? -0.392 9.409 22.006 1.00 93.94 418 ALA A C 1
ATOM 3335 O O . ALA A 1 418 ? -1.542 9.210 22.405 1.00 93.94 418 ALA A O 1
ATOM 3336 N N . VAL A 1 419 ? 0.271 8.527 21.258 1.00 95.50 419 VAL A N 1
ATOM 3337 C CA . VAL A 1 419 ? -0.283 7.248 20.807 1.00 95.50 419 VAL A CA 1
ATOM 3338 C C . VAL A 1 419 ? 0.694 6.122 21.126 1.00 95.50 419 VAL A C 1
ATOM 3340 O O . VAL A 1 419 ? 1.836 6.136 20.673 1.00 95.50 419 VAL A O 1
ATOM 3343 N N . LEU A 1 420 ? 0.236 5.119 21.877 1.00 97.56 420 LEU A N 1
ATOM 3344 C CA . LEU A 1 420 ? 0.962 3.865 22.086 1.00 97.56 420 LEU A CA 1
ATOM 3345 C C . LEU A 1 420 ? 0.441 2.820 21.101 1.00 97.56 420 LEU A C 1
ATOM 3347 O O . LEU A 1 420 ? -0.748 2.497 21.081 1.00 97.56 420 LEU A O 1
ATOM 3351 N N . HIS A 1 421 ? 1.337 2.282 20.286 1.00 97.88 421 HIS A N 1
ATOM 3352 C CA . HIS A 1 421 ? 1.046 1.251 19.303 1.00 97.88 421 HIS A CA 1
ATOM 3353 C C . HIS A 1 421 ? 1.438 -0.106 19.860 1.00 97.88 421 HIS A C 1
ATOM 3355 O O . HIS A 1 421 ? 2.602 -0.322 20.179 1.00 97.88 421 HIS A O 1
ATOM 3361 N N . VAL A 1 422 ? 0.495 -1.038 19.905 1.00 98.25 422 VAL A N 1
ATOM 3362 C CA . VAL A 1 422 ? 0.730 -2.414 20.344 1.00 98.25 422 VAL A CA 1
ATOM 3363 C C . VAL A 1 422 ? 0.441 -3.351 19.178 1.00 98.25 422 VAL A C 1
ATOM 3365 O O . VAL A 1 422 ? -0.617 -3.274 18.544 1.00 98.25 422 VAL A O 1
ATOM 3368 N N . GLN A 1 423 ? 1.398 -4.215 18.847 1.00 97.94 423 GLN A N 1
ATOM 3369 C CA . GLN A 1 423 ? 1.221 -5.226 17.814 1.00 97.94 423 GLN A CA 1
ATOM 3370 C C . GLN A 1 423 ? 0.188 -6.255 18.271 1.00 97.94 423 GLN A C 1
ATOM 3372 O O . GLN A 1 423 ? 0.334 -6.875 19.318 1.00 97.94 423 GLN A O 1
ATOM 3377 N N . MET A 1 424 ? -0.828 -6.477 17.444 1.00 97.31 424 MET A N 1
ATOM 3378 C CA . MET A 1 424 ? -1.890 -7.445 17.702 1.00 97.31 424 MET A CA 1
ATOM 3379 C C . MET A 1 424 ? -1.842 -8.584 16.666 1.00 97.31 424 MET A C 1
ATOM 3381 O O . MET A 1 424 ? -1.187 -8.453 15.619 1.00 97.31 424 MET A O 1
ATOM 3385 N N . PRO A 1 425 ? -2.550 -9.706 16.902 1.00 93.19 425 PRO A N 1
ATOM 3386 C CA . PRO A 1 425 ? -2.692 -10.775 15.918 1.00 93.19 425 PRO A CA 1
ATOM 3387 C C . PRO A 1 425 ? -3.226 -10.287 14.561 1.00 93.19 425 PRO A C 1
ATOM 3389 O O . PRO A 1 425 ? -3.721 -9.171 14.410 1.00 93.19 425 PRO A O 1
ATOM 3392 N N . GLU A 1 426 ? -3.117 -11.132 13.534 1.00 90.75 426 GLU A N 1
ATOM 3393 C CA . GLU A 1 426 ? -3.658 -10.854 12.191 1.00 90.75 426 GLU A CA 1
ATOM 3394 C C . GLU A 1 426 ? -3.136 -9.563 11.529 1.00 90.75 426 GLU A C 1
ATOM 3396 O O . GLU A 1 426 ? -3.808 -8.949 10.694 1.00 90.75 426 GLU A O 1
ATOM 3401 N N . ARG A 1 427 ? -1.902 -9.161 11.872 1.00 92.62 427 ARG A N 1
ATOM 3402 C CA . ARG A 1 427 ? -1.254 -7.924 11.393 1.00 92.62 427 ARG A CA 1
ATOM 3403 C C . ARG A 1 427 ? -2.016 -6.652 11.788 1.00 92.62 427 ARG A C 1
ATOM 3405 O O . ARG A 1 427 ? -1.919 -5.637 11.089 1.00 92.62 427 ARG A O 1
ATOM 3412 N N . LYS A 1 428 ? -2.793 -6.711 12.870 1.00 95.75 428 LYS A N 1
ATOM 3413 C CA . LYS A 1 428 ? -3.466 -5.548 13.441 1.00 95.75 428 LYS A CA 1
ATOM 3414 C C . LYS A 1 428 ? -2.530 -4.785 14.366 1.00 95.75 428 LYS A C 1
ATOM 3416 O O . LYS A 1 428 ? -1.541 -5.319 14.861 1.00 95.75 428 LYS A O 1
ATOM 3421 N N . VAL A 1 429 ? -2.863 -3.523 14.586 1.00 97.62 429 VAL A N 1
ATOM 3422 C CA . VAL A 1 429 ? -2.207 -2.668 15.573 1.00 97.62 429 VAL A CA 1
ATOM 3423 C C . VAL A 1 429 ? -3.292 -2.014 16.412 1.00 97.62 429 VAL A C 1
ATOM 3425 O O . VAL A 1 429 ? -4.244 -1.450 15.865 1.00 97.62 429 VAL A O 1
ATOM 3428 N N . LEU A 1 430 ? -3.161 -2.138 17.728 1.00 97.88 430 LEU A N 1
ATOM 3429 C CA . LEU A 1 430 ? -3.964 -1.419 18.705 1.00 97.88 430 LEU A CA 1
ATOM 3430 C C . LEU A 1 430 ? -3.276 -0.083 18.985 1.00 97.88 430 LEU A C 1
ATOM 3432 O O . LEU A 1 430 ? -2.100 -0.051 19.329 1.00 97.88 430 LEU A O 1
ATOM 3436 N N . HIS A 1 431 ? -4.005 1.009 18.800 1.00 96.56 431 HIS A N 1
ATOM 3437 C CA . HIS A 1 431 ? -3.542 2.369 19.036 1.00 96.56 431 HIS A CA 1
ATOM 3438 C C . HIS A 1 431 ? -4.244 2.890 20.285 1.00 96.56 431 HIS A C 1
ATOM 3440 O O . HIS A 1 431 ? -5.428 3.218 20.219 1.00 96.56 431 HIS A O 1
ATOM 3446 N N . LEU A 1 432 ? -3.542 2.927 21.412 1.00 96.44 432 LEU A N 1
ATOM 3447 C CA . LEU A 1 432 ? -4.042 3.503 22.657 1.00 96.44 432 LEU A CA 1
ATOM 3448 C C . LEU A 1 432 ? -3.746 5.001 22.657 1.00 96.44 432 LEU A C 1
ATOM 3450 O O . LEU A 1 432 ? -2.630 5.408 22.336 1.00 96.44 432 LEU A O 1
ATOM 3454 N N . LEU A 1 433 ? -4.753 5.810 22.968 1.00 94.06 433 LEU A N 1
ATOM 3455 C CA . LEU A 1 433 ? -4.722 7.254 22.768 1.00 94.06 433 LEU A CA 1
ATOM 3456 C C . LEU A 1 433 ? -4.636 7.976 24.117 1.00 94.06 433 LEU A C 1
ATOM 3458 O O . LEU A 1 433 ? -5.440 7.715 25.013 1.00 94.06 433 LEU A O 1
ATOM 3462 N N . PHE A 1 434 ? -3.690 8.904 24.251 1.00 94.25 434 PHE A N 1
ATOM 3463 C CA . PHE A 1 434 ? -3.402 9.605 25.501 1.00 94.25 434 PHE A CA 1
ATOM 3464 C C . PHE A 1 434 ? -3.391 11.117 25.307 1.00 94.25 434 PHE A C 1
ATOM 3466 O O . PHE A 1 434 ? -2.916 11.633 24.294 1.00 94.25 434 PHE A O 1
ATOM 3473 N N . ASP A 1 435 ? -3.863 11.822 26.333 1.00 91.56 435 ASP A N 1
ATOM 3474 C CA . ASP A 1 435 ? -3.600 13.243 26.520 1.00 91.56 435 ASP A CA 1
ATOM 3475 C C . ASP A 1 435 ? -2.519 13.448 27.589 1.00 91.56 435 ASP A C 1
ATOM 3477 O O . ASP A 1 435 ? -2.466 12.736 28.595 1.00 91.56 435 ASP A O 1
ATOM 3481 N N . TYR A 1 436 ? -1.665 14.453 27.387 1.00 90.81 436 TYR A N 1
ATOM 3482 C CA . TYR A 1 436 ? -0.550 14.749 28.288 1.00 90.81 436 TYR A CA 1
ATOM 3483 C C . TYR A 1 436 ? -0.981 15.212 29.690 1.00 90.81 436 TYR A C 1
ATOM 3485 O O . TYR A 1 436 ? -0.141 15.254 30.584 1.00 90.81 436 TYR A O 1
ATOM 3493 N N . THR A 1 437 ? -2.255 15.552 29.919 1.00 87.06 437 THR A N 1
ATOM 3494 C CA . THR A 1 437 ? -2.759 15.936 31.251 1.00 87.06 437 THR A CA 1
ATOM 3495 C C . THR A 1 437 ? -3.393 14.785 32.022 1.00 87.06 437 THR A C 1
ATOM 3497 O O . THR A 1 437 ? -3.287 14.750 33.246 1.00 87.06 437 THR A O 1
ATOM 3500 N N . SER A 1 438 ? -4.021 13.831 31.332 1.00 88.25 438 SER A N 1
ATOM 3501 C CA . SER A 1 438 ? -4.778 12.738 31.958 1.00 88.25 438 SER A CA 1
ATOM 3502 C C . SER A 1 438 ? -4.099 11.372 31.847 1.00 88.25 438 SER A C 1
ATOM 3504 O O . SER A 1 438 ? -4.687 10.354 32.214 1.00 88.25 438 SER A O 1
ATOM 3506 N N . TYR A 1 439 ? -2.872 11.307 31.319 1.00 92.25 439 TYR A N 1
ATOM 3507 C CA . TYR A 1 439 ? -2.174 10.034 31.159 1.00 92.25 439 TYR A CA 1
ATOM 3508 C C . TYR A 1 439 ? -1.895 9.270 32.469 1.00 92.25 439 TYR A C 1
ATOM 3510 O O . TYR A 1 439 ? -1.932 8.041 32.406 1.00 92.25 439 TYR A O 1
ATOM 3518 N N . PRO A 1 440 ? -1.644 9.889 33.650 1.00 92.62 440 PRO A N 1
ATOM 3519 C CA . PRO A 1 440 ? -1.253 9.114 34.829 1.00 92.62 440 PRO A CA 1
ATOM 3520 C C . PRO A 1 440 ? -2.320 8.105 35.260 1.00 92.62 440 PRO A C 1
ATOM 3522 O O . PRO A 1 440 ? -1.991 6.985 35.641 1.00 92.62 440 PRO A O 1
ATOM 3525 N N . GLN A 1 441 ? -3.603 8.469 35.149 1.00 91.12 441 GLN A N 1
ATOM 3526 C CA . GLN A 1 441 ? -4.709 7.553 35.448 1.00 91.12 441 GLN A CA 1
ATOM 3527 C C . GLN A 1 441 ? -4.876 6.477 34.363 1.00 91.12 441 GLN A C 1
ATOM 3529 O O . GLN A 1 441 ? -5.355 5.383 34.647 1.00 91.12 441 GLN A O 1
ATOM 3534 N N . ALA A 1 442 ? -4.456 6.771 33.130 1.00 94.69 442 ALA A N 1
ATOM 3535 C CA . ALA A 1 442 ? -4.576 5.882 31.982 1.00 94.69 442 ALA A CA 1
ATOM 3536 C C . ALA A 1 442 ? -3.518 4.765 31.948 1.00 94.69 442 ALA A C 1
ATOM 3538 O O . ALA A 1 442 ? -3.778 3.714 31.363 1.00 94.69 442 ALA A O 1
ATOM 3539 N N . LEU A 1 443 ? -2.348 4.951 32.575 1.00 95.75 443 LEU A N 1
ATOM 3540 C CA . LEU A 1 443 ? -1.258 3.962 32.535 1.00 95.75 443 LEU A CA 1
ATOM 3541 C C . LEU A 1 443 ? -1.686 2.593 33.085 1.00 95.75 443 LEU A C 1
ATOM 3543 O O . LEU A 1 443 ? -1.424 1.567 32.460 1.00 95.75 443 LEU A O 1
ATOM 3547 N N . GLY A 1 444 ? -2.420 2.573 34.204 1.00 96.12 444 GLY A N 1
ATOM 3548 C CA . GLY A 1 444 ? -2.936 1.337 34.806 1.00 96.12 444 GLY A CA 1
ATOM 3549 C C . GLY A 1 444 ? -4.010 0.625 33.972 1.00 96.12 444 GLY A C 1
ATOM 3550 O O . GLY A 1 444 ? -4.303 -0.542 34.218 1.00 96.12 444 GLY A O 1
ATOM 3551 N N . LEU A 1 445 ? -4.579 1.305 32.972 1.00 97.06 445 LEU A N 1
ATOM 3552 C CA . LEU A 1 445 ? -5.605 0.762 32.079 1.00 97.06 445 LEU A CA 1
ATOM 3553 C C . LEU A 1 445 ? -5.018 0.139 30.805 1.00 97.06 445 LEU A C 1
ATOM 3555 O O . LEU A 1 445 ? -5.753 -0.524 30.071 1.00 97.06 445 LEU A O 1
ATOM 3559 N N . ILE A 1 446 ? -3.717 0.315 30.538 1.00 97.44 446 ILE A N 1
ATOM 3560 C CA . ILE A 1 446 ? -3.060 -0.180 29.318 1.00 97.44 446 ILE A CA 1
ATOM 3561 C C . ILE A 1 446 ? -3.184 -1.699 29.217 1.00 97.44 446 ILE A C 1
ATOM 3563 O O . ILE A 1 446 ? -3.776 -2.197 28.260 1.00 97.44 446 ILE A O 1
ATOM 3567 N N . GLN A 1 447 ? -2.678 -2.436 30.208 1.00 97.06 447 GLN A N 1
ATOM 3568 C CA . GLN A 1 447 ? -2.698 -3.898 30.175 1.00 97.06 447 GLN A CA 1
ATOM 3569 C C . GLN A 1 447 ? -4.127 -4.471 30.106 1.00 97.06 447 GLN A C 1
ATOM 3571 O O . GLN A 1 447 ? -4.386 -5.239 29.176 1.00 97.06 447 GLN A O 1
ATOM 3576 N N . PRO A 1 448 ? -5.080 -4.065 30.975 1.00 97.69 448 PRO A N 1
ATOM 3577 C CA . PRO A 1 448 ? -6.465 -4.519 30.867 1.00 97.69 448 PRO A CA 1
ATOM 3578 C C . PRO A 1 448 ? -7.077 -4.248 29.489 1.00 97.69 448 PRO A C 1
ATOM 3580 O O . PRO A 1 448 ? -7.763 -5.104 28.937 1.00 97.69 448 PRO A O 1
ATOM 3583 N N . THR A 1 449 ? -6.800 -3.083 28.894 1.00 97.94 449 THR A N 1
ATOM 3584 C CA . THR A 1 449 ? -7.317 -2.740 27.563 1.00 97.94 449 THR A CA 1
ATOM 3585 C C . THR A 1 449 ? -6.720 -3.636 26.479 1.00 97.94 449 THR A C 1
ATOM 3587 O O . THR A 1 449 ? -7.462 -4.152 25.646 1.00 97.94 449 THR A O 1
ATOM 3590 N N . VAL A 1 450 ? -5.402 -3.865 26.491 1.00 98.12 450 VAL A N 1
ATOM 3591 C CA . VAL A 1 450 ? -4.730 -4.754 25.525 1.00 98.12 450 VAL A CA 1
ATOM 3592 C C . VAL A 1 450 ? -5.306 -6.169 25.602 1.00 98.12 450 VAL A C 1
ATOM 3594 O O . VAL A 1 450 ? -5.633 -6.753 24.568 1.00 98.12 450 VAL A O 1
ATOM 3597 N N . GLU A 1 451 ? -5.488 -6.701 26.810 1.00 97.69 451 GLU A N 1
ATOM 3598 C CA . GLU A 1 451 ? -6.045 -8.039 27.034 1.00 97.69 451 GLU A CA 1
ATOM 3599 C C . GLU A 1 451 ? -7.507 -8.141 26.582 1.00 97.69 451 GLU A C 1
ATOM 3601 O O . GLU A 1 451 ? -7.873 -9.093 25.890 1.00 97.69 451 GLU A O 1
ATOM 3606 N N . LEU A 1 452 ? -8.337 -7.140 26.897 1.00 98.25 452 LEU A N 1
ATOM 3607 C CA . LEU A 1 452 ? -9.731 -7.090 26.450 1.00 98.25 452 LEU A CA 1
ATOM 3608 C C . LEU A 1 452 ? -9.841 -7.048 24.925 1.00 98.25 452 LEU A C 1
ATOM 3610 O O . LEU A 1 452 ? -10.645 -7.780 24.348 1.00 98.25 452 LEU A O 1
ATOM 3614 N N . VAL A 1 453 ? -9.024 -6.225 24.263 1.00 98.00 453 VAL A N 1
ATOM 3615 C CA . VAL A 1 453 ? -9.014 -6.140 22.798 1.00 98.00 453 VAL A CA 1
ATOM 3616 C C . VAL A 1 453 ? -8.518 -7.452 22.189 1.00 98.00 453 VAL A C 1
ATOM 3618 O O . VAL A 1 453 ? -9.119 -7.928 21.227 1.00 98.00 453 VAL A O 1
ATOM 3621 N N . ALA A 1 454 ? -7.466 -8.064 22.742 1.00 97.88 454 ALA A N 1
ATOM 3622 C CA . ALA A 1 454 ? -6.969 -9.361 22.281 1.00 97.88 454 ALA A CA 1
ATOM 3623 C C . ALA A 1 454 ? -8.045 -10.452 22.386 1.00 97.88 454 ALA A C 1
ATOM 3625 O O . ALA A 1 454 ? -8.247 -11.208 21.435 1.00 97.88 454 ALA A O 1
ATOM 3626 N N . GLN A 1 455 ? -8.771 -10.492 23.506 1.00 98.06 455 GLN A N 1
ATOM 3627 C CA . GLN A 1 455 ? -9.866 -11.434 23.722 1.00 98.06 455 GLN A CA 1
ATOM 3628 C C . GLN A 1 455 ? -11.016 -11.191 22.738 1.00 98.06 455 GLN A C 1
ATOM 3630 O O . GLN A 1 455 ? -11.454 -12.117 22.064 1.00 98.06 455 GLN A O 1
ATOM 3635 N N . ALA A 1 456 ? -11.445 -9.939 22.564 1.00 98.06 456 ALA A N 1
ATOM 3636 C CA . ALA A 1 456 ? -12.488 -9.592 21.601 1.00 98.06 456 ALA A CA 1
ATOM 3637 C C . ALA A 1 456 ? -12.093 -9.948 20.157 1.00 98.06 456 ALA A C 1
ATOM 3639 O O . ALA A 1 456 ? -12.935 -10.377 19.374 1.00 98.06 456 ALA A O 1
ATOM 3640 N N . MET A 1 457 ? -10.814 -9.810 19.794 1.00 97.88 457 MET A N 1
ATOM 3641 C CA . MET A 1 457 ? -10.307 -10.263 18.495 1.00 97.88 457 MET A CA 1
ATOM 3642 C C . MET A 1 457 ? -10.363 -11.786 18.334 1.00 97.88 457 MET A C 1
ATOM 3644 O O . MET A 1 457 ? -10.588 -12.253 17.221 1.00 97.88 457 MET A O 1
ATOM 3648 N N . ALA A 1 458 ? -10.154 -12.548 19.409 1.00 97.69 458 ALA A N 1
ATOM 3649 C CA . ALA A 1 458 ? -10.242 -14.006 19.386 1.00 97.69 458 ALA A CA 1
ATOM 3650 C C . ALA A 1 458 ? -11.696 -14.507 19.332 1.00 97.69 458 ALA A C 1
ATOM 3652 O O . ALA A 1 458 ? -11.976 -15.494 18.653 1.00 97.69 458 ALA A O 1
ATOM 3653 N N . ASP A 1 459 ? -12.610 -13.818 20.016 1.00 98.00 459 ASP A N 1
ATOM 3654 C CA . ASP A 1 459 ? -14.025 -14.196 20.104 1.00 98.00 459 ASP A CA 1
ATOM 3655 C C . ASP A 1 459 ? -14.842 -13.742 18.889 1.00 98.00 459 ASP A C 1
ATOM 3657 O O . ASP A 1 459 ? -15.859 -14.351 18.552 1.00 98.00 459 ASP A O 1
ATOM 3661 N N . ALA A 1 460 ? -14.409 -12.671 18.220 1.00 97.69 460 ALA A N 1
ATOM 3662 C CA . ALA A 1 460 ? -15.072 -12.140 17.041 1.00 97.69 460 ALA A CA 1
ATOM 3663 C C . ALA A 1 460 ? -15.016 -13.141 15.870 1.00 97.69 460 ALA A C 1
ATOM 3665 O O . ALA A 1 460 ? -13.934 -13.461 15.373 1.00 97.69 460 ALA A O 1
ATOM 3666 N N . PRO A 1 461 ? -16.169 -13.565 15.320 1.00 97.19 461 PRO A N 1
ATOM 3667 C CA . PRO A 1 461 ? -16.191 -14.453 14.156 1.00 97.19 461 PRO A CA 1
ATOM 3668 C C . PRO A 1 461 ? -15.578 -13.835 12.890 1.00 97.19 461 PRO A C 1
ATOM 3670 O O . PRO A 1 461 ? -15.161 -14.546 11.970 1.00 97.19 461 PRO A O 1
ATOM 3673 N N . LEU A 1 462 ? -15.539 -12.499 12.809 1.00 96.56 462 LEU A N 1
ATOM 3674 C CA . LEU A 1 462 ? -14.921 -11.771 11.710 1.00 96.56 462 LEU A CA 1
ATOM 3675 C C . LEU A 1 462 ? -13.778 -10.875 12.205 1.00 96.56 462 LEU A C 1
ATOM 3677 O O . LEU A 1 462 ? -13.981 -10.095 13.134 1.00 96.56 462 LEU A O 1
ATOM 3681 N N . PRO A 1 463 ? -12.626 -10.850 11.505 1.00 96.06 463 PRO A N 1
ATOM 3682 C CA . PRO A 1 463 ? -11.638 -9.798 11.679 1.00 96.06 463 PRO A CA 1
ATOM 3683 C C . PRO A 1 463 ? -12.263 -8.423 11.491 1.00 96.06 463 PRO A C 1
ATOM 3685 O O . PRO A 1 463 ? -12.869 -8.136 10.449 1.00 96.06 463 PRO A O 1
ATOM 3688 N N . PHE A 1 464 ? -12.010 -7.545 12.452 1.00 97.19 464 PHE A N 1
ATOM 3689 C CA . PHE A 1 464 ? -12.538 -6.194 12.445 1.00 97.19 464 PHE A CA 1
ATOM 3690 C C . PHE A 1 464 ? -11.446 -5.128 12.559 1.00 97.19 464 PHE A C 1
ATOM 3692 O O . PHE A 1 464 ? -10.245 -5.403 12.676 1.00 97.19 464 PHE A O 1
ATOM 3699 N N . LYS A 1 465 ? -11.866 -3.880 12.394 1.00 96.81 465 LYS A N 1
ATOM 3700 C CA . LYS A 1 465 ? -11.108 -2.673 12.712 1.00 96.81 465 LYS A CA 1
ATOM 3701 C C . LYS A 1 465 ? -12.045 -1.707 13.414 1.00 96.81 465 LYS A C 1
ATOM 3703 O O . LYS A 1 465 ? -13.234 -1.692 13.112 1.00 96.81 465 LYS A O 1
ATOM 3708 N N . TYR A 1 466 ? -11.501 -0.880 14.287 1.00 95.06 466 TYR A N 1
ATOM 3709 C CA . TYR A 1 466 ? -12.235 0.190 14.945 1.00 95.06 466 TYR A CA 1
ATOM 3710 C C . TYR A 1 466 ? -11.526 1.503 14.645 1.00 95.06 466 TYR A C 1
ATOM 3712 O O . TYR A 1 466 ? -10.346 1.659 14.962 1.00 95.06 466 TYR A O 1
ATOM 3720 N N . LYS A 1 467 ? -12.201 2.389 13.917 1.00 91.12 467 LYS A N 1
ATOM 3721 C CA . LYS A 1 467 ? -11.580 3.539 13.256 1.00 91.12 467 LYS A CA 1
ATOM 3722 C C . LYS A 1 467 ? -12.382 4.802 13.467 1.00 91.12 467 LYS A C 1
ATOM 3724 O O . LYS A 1 467 ? -13.578 4.747 13.710 1.00 91.12 467 LYS A O 1
ATOM 3729 N N . THR A 1 468 ? -11.729 5.929 13.246 1.00 85.31 468 THR A N 1
ATOM 3730 C CA . THR A 1 468 ? -12.364 7.233 13.084 1.00 85.31 468 THR A CA 1
ATOM 3731 C C . THR A 1 468 ? -12.629 7.503 11.598 1.00 85.31 468 THR A C 1
ATOM 3733 O O . THR A 1 468 ? -11.962 6.920 10.723 1.00 85.31 468 THR A O 1
ATOM 3736 N N . PRO A 1 469 ? -13.628 8.327 11.240 1.00 76.19 469 PRO A N 1
ATOM 3737 C CA . PRO A 1 469 ? -13.786 8.807 9.878 1.00 76.19 469 PRO A CA 1
ATOM 3738 C C . PRO A 1 469 ? -12.590 9.695 9.599 1.00 76.19 469 PRO A C 1
ATOM 3740 O O . PRO A 1 469 ? -12.482 10.789 10.139 1.00 76.19 469 PRO A O 1
ATOM 3743 N N . ARG A 1 470 ? -11.663 9.210 8.769 1.00 60.00 470 ARG A N 1
ATOM 3744 C CA . ARG A 1 470 ? -10.652 10.098 8.200 1.00 60.00 470 ARG A CA 1
ATOM 3745 C C . ARG A 1 470 ? -11.398 11.221 7.471 1.00 60.00 470 ARG A C 1
ATOM 3747 O O . ARG A 1 470 ? -12.221 10.911 6.604 1.00 60.00 470 ARG A O 1
ATOM 3754 N N . GLY A 1 471 ? -11.136 12.465 7.873 1.00 44.75 471 GLY A N 1
ATOM 3755 C CA . GLY A 1 471 ? -11.506 13.664 7.117 1.00 44.75 471 GLY A CA 1
ATOM 3756 C C . GLY A 1 471 ? -10.816 13.732 5.764 1.00 44.75 471 GLY A C 1
ATOM 3757 O O . GLY A 1 471 ? -9.787 13.034 5.581 1.00 44.75 471 GLY A O 1
#

Sequence (471 aa):
MKVYLESRDSSAKNFWEVEVIGRVQTLRYGMAGCEGREKVKEFESEEAAVKDAEKRVAAKRREGYTDAVNLMEEPDGGASTIDCGPIPGDKLALFTPERLRRTSGFRASYWKRKVGELLRGTVYLNSTRLEPREDPVWLVPQFEAMARWELPGVEKRVDRNAEGHVVAIRYLVNGLEILVLERLDFLGNGWIDGRIRPFFTPEDEVGLPFGRKRDIVGGTHSFLSKYLAFCVEHLERVEDEATRSSKDAKVRSVAESGIGVVVQNLMEGTGYTHRLKEGKSTVMLQIDLPQGHDTRYLELSMPHKSFLKRAGDVLPTVRVVEELLARVELPFLLGNRDGAPEWGVIFREQLLDLYLRLDTEEAMAAERARIISGQDALQEAFPEVMAGMGYEWSADLFCSYYASLYSKYRSESDVYPAVLHVQMPERKVLHLLFDYTSYPQALGLIQPTVELVAQAMADAPLPFKYKTPRG

Secondary structure (DSSP, 8-state):
-EEEEEESS-SS-EEEEEEEETTEEEEEEEETTS--EEEEEE-SSHHHHHHHHHHHHHHHHHTTEEE---TTSPPSSSPEEP------GGGGGG--TTTSS---THHHHHHHHHHHHHHHHTTSTT-------B-HHHHHHHHHHHHTEE-TT-EEEEEE-TTS-EEEEEEEETTEEEEEEE-----TTT-B--EEEETTS-TTS--EEP--GGGHHHHHHHHHHHHHHHHHHHHHHHHHHHHHHHHHHHHHHHHHHHHHHHHHHHHTTT---EEEEE-SSEEEEEEE-TT-SSS-EEEEEEETTTHHHHGGGHHHHHHHHHHHHTT--S-EEEE--SSPPPTT-EEE----GGG---SSHHHHHHHHHHHHHHHHHHHHHHHHHHTTS---EEEEE-----TTT-TT---HHHH-SEEEEEE-GGG-EEEEEE-TTTHHHHHTTHHHHHHHHHHHHHH-SS-EEEE----

Radius of gyration: 32.09 Å; chains: 1; bounding box: 97×59×76 Å